Protein AF-A0AAW2YIL2-F1 (afdb_monomer_lite)

Organism: NCBI:txid1008807

pLDDT: mean 84.3, std 14.41, range [26.25, 98.56]

Sequence (387 aa):
MKDAITEVSGNNLFSGKVFVISNSYNKYTNPTYTKVEILIKSNGGIVSKKISAKADYYVQSYEMDDDSKLELVKSLKISVIGHDYVEHCVQSGSKVNFKHYALSGKNKDNLDLVPLIQKEDLFPKILDYSREEEEQPQTFYDFIEMERYSPDEQKKYIYVAKLDVNGDVNVNILMKFISAYFSLPTKQYNNQVKVTPNKRRNKMCKIQMGDFVYDINTRKPVCKNTVTRINAMDVLDMLVEVIPKDAFCIVAITDQDIYEFDDDSSILMGRATGDRVCVVSTCRFDLVNSKVEFNNFLKTLAHEICHVFGIDHCIFFSCVMNAIVGDENVEPMWLCPVDLSKLRKSVGFEIQHRYRNLITLFKEFSMTDEVSWIEKILNELDVNKTS

Secondary structure (DSSP, 8-state):
------------TTTT-EEEE-SSS-TTT-HHHHHHHHHHHHTT-EEESS--TT-SEEE--SS---HHHHHHHHHTTPEEE-HHHHHHHHHHTS---HHHHHHHTTS-TTGGGHHHHT-TTTSPPPPTTB-GGG-----HHHHHHS------SSS-EEEEEE--SS--S-HHHHHHHHHHHHTS-EEEE-EEEE----BTTB-EEEEEETTEEEEEEEE---STT-S-EEEHHHHHHHHHHT--TTEEEEEEEESSEEE-SS-SS--BSEEEETTTEEEEE-TTS-TTT-HHHHHHHHHHHHHHHHHHTT-PPP-SSS-TT--B-SS-----SSPPHHHHHHHHHHH---HHHHHHHHHHHHHHTT-HHHHHHHHHHHHHHHHHHH-

Foldseek 3Di:
DDDDPDLDQAALQQAQAEEEEACVCVVVPHPLVVVLVCLQVSNRYHYDPDDDLSHQEYADDPPFGDLVVLLSCVVSVHHYDHSVLSVLCSVVVHRDDVVLCLQQPNHCPLVLCVVVLVPCVLFPADDPFFPCSRPDARGLVNLVPDDFFFADPQAFEAEEEEQEDVPPDDVVLVQLLCCLQLVTHYDYFDFDYDADADDPVDQWGWTGHPPDIFTWGWDDAPQPPARTETEFVSVQVVQLVRADRRHSAYEYEYQHAYDHDPDPPDGDQKAAASSRYIYGHLVPAPCPPDLPSVVVSSLRVVQRVLVPLVDAAHNSTQASRTRHDDPPPPRDSHHRSRSVSSSCVRRVDDPLVSLVSVLVSCVVSVVVVSNVSSVVVNVSSVVVVVD

InterPro domains:
  IPR001357 BRCT domain [PF00533] (11-90)
  IPR001357 BRCT domain [PS50172] (9-103)
  IPR001357 BRCT domain [SM00292] (11-93)
  IPR012962 Peptidase M54, archaemetzincin [PF07998] (214-323)
  IPR012962 Peptidase M54, archaemetzincin [PTHR15910] (135-379)
  IPR012962 Peptidase M54, archaemetzincin [cd11375] (229-345)
  IPR024079 Metallopeptidase, catalytic domain superfamily [G3DSA:3.40.390.10] (178-348)
  IPR036420 BRCT domain superfamily [G3DSA:3.40.50.10190] (10-110)
  IPR036420 BRCT domain superfamily [SSF52113] (11-104)

Radius of gyration: 22.94 Å; chains: 1; bounding box: 70×46×60 Å

Structure (mmCIF, N/CA/C/O backbone):
data_AF-A0AAW2YIL2-F1
#
_entry.id   AF-A0AAW2YIL2-F1
#
loop_
_atom_site.group_PDB
_atom_site.id
_atom_site.type_symbol
_atom_site.label_atom_id
_atom_site.label_alt_id
_atom_site.label_comp_id
_atom_site.label_asym_id
_atom_site.label_entity_id
_atom_site.label_seq_id
_atom_site.pdbx_PDB_ins_code
_atom_site.Cartn_x
_atom_site.Cartn_y
_atom_site.Cartn_z
_atom_site.occupancy
_atom_site.B_iso_or_equiv
_atom_site.auth_seq_id
_atom_site.auth_comp_id
_atom_site.auth_asym_id
_atom_site.auth_atom_id
_atom_site.pdbx_PDB_model_num
ATOM 1 N N . MET A 1 1 ? -43.869 0.982 2.099 1.00 30.80 1 MET A N 1
ATOM 2 C CA . MET A 1 1 ? -44.252 0.523 3.450 1.00 30.80 1 MET A CA 1
ATOM 3 C C . MET A 1 1 ? -43.218 1.072 4.411 1.00 30.80 1 MET A C 1
ATOM 5 O O . MET A 1 1 ? -42.052 1.108 4.052 1.00 30.80 1 MET A O 1
ATOM 9 N N . LYS A 1 2 ? -43.667 1.641 5.533 1.00 29.31 2 LYS A N 1
ATOM 10 C CA . LYS A 1 2 ? -42.808 2.213 6.573 1.00 29.31 2 LYS A CA 1
ATOM 11 C C . LYS A 1 2 ? -42.228 1.055 7.377 1.00 29.31 2 LYS A C 1
ATOM 13 O O . LYS A 1 2 ? -42.970 0.465 8.158 1.00 29.31 2 LYS A O 1
ATOM 18 N N . ASP A 1 3 ? -40.954 0.747 7.186 1.00 26.25 3 ASP A N 1
ATOM 19 C CA . ASP A 1 3 ? -40.264 -0.167 8.088 1.00 26.25 3 ASP A CA 1
ATOM 20 C C . ASP A 1 3 ? -39.969 0.579 9.387 1.00 26.25 3 ASP A C 1
ATOM 22 O O . ASP A 1 3 ? -39.245 1.576 9.433 1.00 26.25 3 ASP A O 1
ATOM 26 N N . ALA A 1 4 ? -40.662 0.138 10.432 1.00 30.58 4 ALA A N 1
ATOM 27 C CA . ALA A 1 4 ? -40.516 0.626 11.784 1.00 30.58 4 ALA A CA 1
ATOM 28 C C . ALA A 1 4 ? -39.102 0.299 12.274 1.00 30.58 4 ALA A C 1
ATOM 30 O O . ALA A 1 4 ? -38.740 -0.865 12.425 1.00 30.58 4 ALA A O 1
ATOM 31 N N . ILE A 1 5 ? -38.318 1.343 12.542 1.00 32.53 5 ILE A N 1
ATOM 32 C CA . ILE A 1 5 ? -37.113 1.249 13.363 1.00 32.53 5 ILE A CA 1
ATOM 33 C C . ILE A 1 5 ? -37.605 0.878 14.763 1.00 32.53 5 ILE A C 1
ATOM 35 O O . ILE A 1 5 ? -38.098 1.723 15.508 1.00 32.53 5 ILE A O 1
ATOM 39 N N . THR A 1 6 ? -37.578 -0.414 15.072 1.00 33.50 6 THR A N 1
ATOM 40 C CA . THR A 1 6 ? -37.907 -0.954 16.389 1.00 33.50 6 THR A CA 1
ATOM 41 C C . THR A 1 6 ? -36.954 -0.371 17.427 1.00 33.50 6 THR A C 1
ATOM 43 O O . THR A 1 6 ? -35.738 -0.514 17.296 1.00 33.50 6 THR A O 1
ATOM 46 N N . GLU A 1 7 ? -37.513 0.274 18.453 1.00 37.16 7 GLU A N 1
ATOM 47 C CA . GLU A 1 7 ? -36.820 0.629 19.691 1.00 37.16 7 GLU A CA 1
ATOM 48 C C . GLU A 1 7 ? -36.242 -0.647 20.318 1.00 37.16 7 GLU A C 1
ATOM 50 O O . GLU A 1 7 ? -36.950 -1.441 20.936 1.00 37.16 7 GLU A O 1
ATOM 55 N N . VAL A 1 8 ? -34.944 -0.872 20.118 1.00 43.62 8 VAL A N 1
ATOM 56 C CA . VAL A 1 8 ? -34.195 -1.891 20.852 1.00 43.62 8 VAL A CA 1
ATOM 57 C C . VAL A 1 8 ? -33.870 -1.298 22.220 1.00 43.62 8 VAL A C 1
ATOM 59 O O . VAL A 1 8 ? -33.306 -0.209 22.313 1.00 43.62 8 VAL A O 1
ATOM 62 N N . SER A 1 9 ? -34.269 -2.009 23.275 1.00 41.41 9 SER A N 1
ATOM 63 C CA . SER A 1 9 ? -33.981 -1.714 24.682 1.00 41.41 9 SER A CA 1
ATOM 64 C C . SER A 1 9 ? -32.558 -1.179 24.872 1.00 41.41 9 SER A C 1
ATOM 66 O O . SER A 1 9 ? -31.597 -1.868 24.529 1.00 41.41 9 SER A O 1
ATOM 68 N N . GLY A 1 10 ? -32.438 0.040 25.407 1.00 49.88 10 GLY A N 1
ATOM 69 C CA . GLY A 1 10 ? -31.179 0.775 25.498 1.00 49.88 10 GLY A CA 1
ATOM 70 C C . GLY A 1 10 ? -30.124 0.042 26.321 1.00 49.88 10 GLY A C 1
ATOM 71 O O . GLY A 1 10 ? -30.122 0.102 27.551 1.00 49.88 10 GLY A O 1
ATOM 72 N N . ASN A 1 11 ? -29.187 -0.613 25.638 1.00 62.62 11 ASN A N 1
ATOM 73 C CA . ASN A 1 11 ? -27.906 -0.940 26.236 1.00 62.62 11 ASN A CA 1
ATOM 74 C C . ASN A 1 11 ? -27.176 0.385 26.474 1.00 62.62 11 ASN A C 1
ATOM 76 O O . ASN A 1 11 ? -27.006 1.177 25.553 1.00 62.62 11 ASN A O 1
ATOM 80 N N . ASN A 1 12 ? -26.697 0.627 27.695 1.00 83.12 12 ASN A N 1
ATOM 81 C CA . ASN A 1 12 ? -25.834 1.767 28.048 1.00 83.12 12 ASN A CA 1
ATOM 82 C C . ASN A 1 12 ? -24.420 1.644 27.429 1.00 83.12 12 ASN A C 1
ATOM 84 O O . ASN A 1 12 ? -23.419 1.999 28.049 1.00 83.12 12 ASN A O 1
ATOM 88 N N . LEU A 1 13 ? -24.329 1.104 26.213 1.00 89.19 13 LEU A N 1
ATOM 89 C CA . LEU A 1 13 ? -23.107 0.706 25.524 1.00 89.19 13 LEU A CA 1
ATOM 90 C C . LEU A 1 13 ? -22.143 1.879 25.327 1.00 89.19 13 LEU A C 1
ATOM 92 O O . LEU A 1 13 ? -20.930 1.740 25.498 1.00 89.19 13 LEU A O 1
ATOM 96 N N . PHE A 1 14 ? -22.694 3.044 24.997 1.00 92.81 14 PHE A N 1
ATOM 97 C CA . PHE A 1 14 ? -21.961 4.287 24.796 1.00 92.81 14 PHE A CA 1
ATOM 98 C C . PHE A 1 14 ? -22.118 5.257 25.970 1.00 92.81 14 PHE A C 1
ATOM 100 O O . PHE A 1 14 ? -21.810 6.439 25.832 1.00 92.81 14 PHE A O 1
ATOM 107 N N . SER A 1 15 ? -22.569 4.778 27.133 1.00 92.62 15 SER A N 1
ATOM 108 C CA . SER A 1 15 ? -22.752 5.624 28.313 1.00 92.62 15 SER A CA 1
ATOM 109 C C . SER A 1 15 ? -21.469 6.375 28.674 1.00 92.62 15 SER A C 1
ATOM 111 O O . SER A 1 15 ? -20.381 5.798 28.756 1.00 92.62 15 SER A O 1
ATOM 113 N N . GLY A 1 16 ? -21.603 7.692 28.845 1.00 90.56 16 GLY A N 1
ATOM 114 C CA . GLY A 1 16 ? -20.493 8.596 29.148 1.00 90.56 16 GLY A CA 1
ATOM 115 C C . GLY A 1 16 ? -19.546 8.877 27.978 1.00 90.56 16 GLY A C 1
ATOM 116 O O . GLY A 1 16 ? -18.532 9.534 28.197 1.00 90.56 16 GLY A O 1
ATOM 117 N N . LYS A 1 17 ? -19.847 8.401 26.760 1.00 94.44 17 LYS A N 1
ATOM 118 C CA . LYS A 1 17 ? -19.052 8.674 25.557 1.00 94.44 17 LYS A CA 1
ATOM 119 C C . LYS A 1 17 ? -19.637 9.802 24.725 1.00 94.44 17 LYS A C 1
ATOM 121 O O . LYS A 1 17 ? -20.846 9.859 24.498 1.00 94.44 17 LYS A O 1
ATOM 126 N N . VAL A 1 18 ? -18.763 10.689 24.262 1.00 96.12 18 VAL A N 1
ATOM 127 C CA . VAL A 1 18 ? -19.114 11.843 23.437 1.00 96.12 18 VAL A CA 1
ATOM 128 C C . VAL A 1 18 ? -18.622 11.617 22.013 1.00 96.12 18 VAL A C 1
ATOM 130 O O . VAL A 1 18 ? -17.435 11.428 21.764 1.00 96.12 18 VAL A O 1
ATOM 133 N N . PHE A 1 19 ? -19.547 11.678 21.069 1.00 94.38 19 PHE A N 1
ATOM 134 C CA . PHE A 1 19 ? -19.306 11.538 19.643 1.00 94.38 19 PHE A CA 1
ATOM 135 C C . PHE A 1 19 ? -19.475 12.891 18.970 1.00 94.38 19 PHE A C 1
ATOM 137 O O . PHE A 1 19 ? -20.372 13.662 19.311 1.00 94.38 19 PHE A O 1
ATOM 144 N N . VAL A 1 20 ? -18.645 13.161 17.976 1.00 92.12 20 VAL A N 1
ATOM 145 C CA . VAL A 1 20 ? -18.887 14.200 16.979 1.00 92.12 20 VAL A CA 1
ATOM 146 C C . VAL A 1 20 ? -19.079 13.486 15.656 1.00 92.12 20 VAL A C 1
ATOM 148 O O . VAL A 1 20 ? -18.261 12.651 15.296 1.00 92.12 20 VAL A O 1
ATOM 151 N N . ILE A 1 21 ? -20.170 13.775 14.959 1.00 88.06 21 ILE A N 1
ATOM 152 C CA . ILE A 1 21 ? -20.417 13.221 13.629 1.00 88.06 21 ILE A CA 1
ATOM 153 C C . ILE A 1 21 ? -20.015 14.289 12.621 1.00 88.06 21 ILE A C 1
ATOM 155 O O . ILE A 1 21 ? -20.377 15.457 12.784 1.00 88.06 21 ILE A O 1
ATOM 159 N N . SER A 1 22 ? -19.250 13.881 11.616 1.00 80.19 22 SER A N 1
ATOM 160 C CA . SER A 1 22 ? -18.873 14.716 10.485 1.00 80.19 22 SER A CA 1
ATOM 161 C C . SER A 1 22 ? -20.078 15.436 9.862 1.00 80.19 22 SER A C 1
ATOM 163 O O . SER A 1 22 ? -21.188 14.903 9.809 1.00 80.19 22 SER A O 1
ATOM 165 N N . ASN A 1 23 ? -19.845 16.656 9.367 1.00 67.06 23 ASN A N 1
ATOM 166 C CA . ASN A 1 23 ? -20.870 17.451 8.687 1.00 67.06 23 ASN A CA 1
ATOM 167 C C . ASN A 1 23 ? -21.003 17.113 7.192 1.00 67.06 23 ASN A C 1
ATOM 169 O O . ASN A 1 23 ? -21.975 17.578 6.593 1.00 67.06 23 ASN A O 1
ATOM 173 N N . SER A 1 24 ? -20.064 16.371 6.581 1.00 59.56 24 SER A N 1
ATOM 174 C CA . SER A 1 24 ? -20.190 15.954 5.171 1.00 59.56 24 SER A CA 1
ATOM 175 C C . SER A 1 24 ? -21.370 14.996 4.971 1.00 59.56 24 SER A C 1
ATOM 177 O O . SER A 1 24 ? -22.069 15.026 3.965 1.00 59.56 24 SER A O 1
ATOM 179 N N . TYR A 1 25 ? -21.784 14.332 6.041 1.00 51.97 25 TYR A N 1
ATOM 180 C CA . TYR A 1 25 ? -23.163 13.922 6.217 1.00 51.97 25 TYR A CA 1
ATOM 181 C C . TYR A 1 25 ? -24.102 15.141 6.373 1.00 51.97 25 TYR A C 1
ATOM 183 O O . TYR A 1 25 ? -24.446 15.553 7.486 1.00 51.97 25 TYR A O 1
ATOM 191 N N . ASN A 1 26 ? -24.580 15.740 5.283 1.00 51.97 26 ASN A N 1
ATOM 192 C CA . ASN A 1 26 ? -25.652 16.727 5.407 1.00 51.97 26 ASN A CA 1
ATOM 193 C C . ASN A 1 26 ? -26.885 16.052 6.044 1.00 51.97 26 ASN A C 1
ATOM 195 O O . ASN A 1 26 ? -27.577 15.255 5.412 1.00 51.97 26 ASN A O 1
ATOM 199 N N . LYS A 1 27 ? -27.183 16.396 7.303 1.00 50.62 27 LYS A N 1
ATOM 200 C CA . LYS A 1 27 ? -28.286 15.824 8.100 1.00 50.62 27 LYS A CA 1
ATOM 201 C C . LYS A 1 27 ? -29.678 15.941 7.461 1.00 50.62 27 LYS A C 1
ATOM 203 O O . LYS A 1 27 ? -30.619 15.327 7.953 1.00 50.62 27 LYS A O 1
ATOM 208 N N . TYR A 1 28 ? -29.833 16.778 6.433 1.00 49.47 28 TYR A N 1
ATOM 209 C CA . TYR A 1 28 ? -31.085 16.959 5.700 1.00 49.47 28 TYR A CA 1
ATOM 210 C C . TYR A 1 28 ? -31.178 16.098 4.434 1.00 49.47 28 TYR A C 1
ATOM 212 O O . TYR A 1 28 ? -32.272 15.956 3.895 1.00 49.47 28 TYR A O 1
ATOM 220 N N . THR A 1 29 ? -30.068 15.526 3.959 1.00 52.28 29 THR A N 1
ATOM 221 C CA . THR A 1 29 ? -30.012 14.773 2.695 1.00 52.28 29 THR A CA 1
ATOM 222 C C . THR A 1 29 ? -29.370 13.393 2.820 1.00 52.28 29 THR A C 1
ATOM 224 O O . THR A 1 29 ? -29.541 12.590 1.908 1.00 52.28 29 THR A O 1
ATOM 227 N N . ASN A 1 30 ? -28.672 13.085 3.921 1.00 61.88 30 ASN A N 1
ATOM 228 C CA . ASN A 1 30 ? -27.961 11.821 4.102 1.00 61.88 30 ASN A CA 1
ATOM 229 C C . ASN A 1 30 ? -28.616 10.938 5.197 1.00 61.88 30 ASN A C 1
ATOM 231 O O . ASN A 1 30 ? -28.472 11.229 6.390 1.00 61.88 30 ASN A O 1
ATOM 235 N N . PRO A 1 31 ? -29.318 9.847 4.825 1.00 67.19 31 PRO A N 1
ATOM 236 C CA . PRO A 1 31 ? -29.971 8.927 5.765 1.00 67.19 31 PRO A CA 1
ATOM 237 C C . PRO A 1 31 ? -29.014 8.277 6.773 1.00 67.19 31 P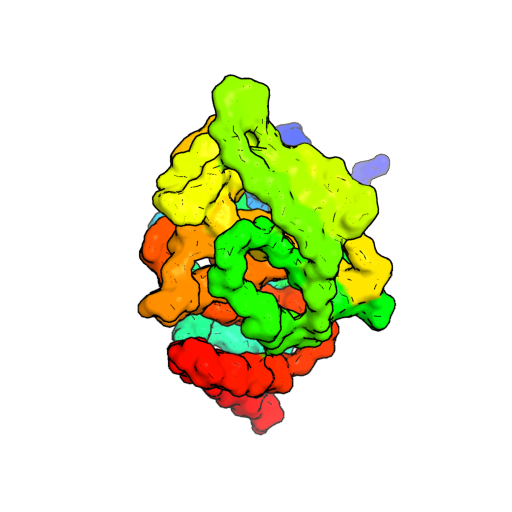RO A C 1
ATOM 239 O O . PRO A 1 31 ? -29.418 7.964 7.897 1.00 67.19 31 PRO A O 1
ATOM 242 N N . THR A 1 32 ? -27.745 8.099 6.396 1.00 69.31 32 THR A N 1
ATOM 243 C CA . THR A 1 32 ? -26.718 7.480 7.242 1.00 69.31 32 THR A CA 1
ATOM 244 C C . THR A 1 32 ? -26.424 8.340 8.469 1.00 69.31 32 THR A C 1
ATOM 246 O O . THR A 1 32 ? -26.325 7.802 9.570 1.00 69.31 32 THR A O 1
ATOM 249 N N . TYR A 1 33 ? -26.414 9.674 8.332 1.00 73.06 33 TYR A N 1
ATOM 250 C CA . TYR A 1 33 ? -26.250 10.595 9.466 1.00 73.06 33 TYR A CA 1
ATOM 251 C C . TYR A 1 33 ? -27.275 10.331 10.566 1.00 73.06 33 TYR A C 1
ATOM 253 O O . TYR A 1 33 ? -26.944 10.114 11.732 1.00 73.06 33 TYR A O 1
ATOM 261 N N . THR A 1 34 ? -28.550 10.359 10.169 1.00 78.94 34 THR A N 1
ATOM 262 C CA . THR A 1 34 ? -29.681 10.242 11.082 1.00 78.94 34 THR A CA 1
ATOM 263 C C . THR A 1 34 ? -29.679 8.872 11.742 1.00 78.94 34 THR A C 1
ATOM 265 O O . THR A 1 34 ? -29.898 8.778 12.948 1.00 78.94 34 THR A O 1
ATOM 268 N N . LYS A 1 35 ? -29.366 7.817 10.980 1.00 85.56 35 LYS A N 1
ATOM 269 C CA . LYS A 1 35 ? -29.232 6.455 11.503 1.00 85.56 35 LYS A CA 1
ATOM 270 C C . LYS A 1 35 ? -28.161 6.378 12.596 1.00 85.56 35 LYS A C 1
ATOM 272 O O . LYS A 1 35 ? -28.446 5.888 13.685 1.00 85.56 35 LYS A O 1
ATOM 277 N N . VAL A 1 36 ? -26.963 6.902 12.344 1.00 88.25 36 VAL A N 1
ATOM 278 C CA . VAL A 1 36 ? -25.838 6.852 13.293 1.00 88.25 36 VAL A CA 1
ATOM 279 C C . VAL A 1 36 ? -26.121 7.673 14.547 1.00 88.25 36 VAL A C 1
ATOM 281 O O . VAL A 1 36 ? -25.903 7.192 15.658 1.00 88.25 36 VAL A O 1
ATOM 284 N N . GLU A 1 37 ? -26.664 8.885 14.400 1.00 90.50 37 GLU A N 1
ATOM 285 C CA . GLU A 1 37 ? -27.046 9.722 15.541 1.00 90.50 37 GLU A CA 1
ATOM 286 C C . GLU A 1 37 ? -28.077 9.015 16.438 1.00 90.50 37 GLU A C 1
ATOM 288 O O . GLU A 1 37 ? -27.943 9.033 17.667 1.00 90.50 37 GLU A O 1
ATOM 293 N N . ILE A 1 38 ? -29.077 8.357 15.837 1.00 90.50 38 ILE A N 1
ATOM 294 C CA . ILE A 1 38 ? -30.077 7.561 16.560 1.00 90.50 38 ILE A CA 1
ATOM 295 C C . ILE A 1 38 ? -29.414 6.387 17.284 1.00 90.50 38 ILE A C 1
ATOM 297 O O . ILE A 1 38 ? -29.685 6.181 18.468 1.00 90.50 38 ILE A O 1
ATOM 301 N N . LEU A 1 39 ? -28.535 5.634 16.616 1.00 92.94 39 LEU A N 1
ATOM 302 C CA . LEU A 1 39 ? -27.837 4.491 17.213 1.00 92.94 39 LEU A CA 1
ATOM 303 C C . LEU A 1 39 ? -26.995 4.903 18.425 1.00 92.94 39 LEU A C 1
ATOM 305 O O . LEU A 1 39 ? -27.074 4.257 19.469 1.00 92.94 39 LEU A O 1
ATOM 309 N N . ILE A 1 40 ? -26.255 6.010 18.329 1.00 93.69 40 ILE A N 1
ATOM 310 C CA . ILE A 1 40 ? -25.442 6.524 19.439 1.00 93.69 40 ILE A CA 1
ATOM 311 C C . ILE A 1 40 ? -26.333 6.913 20.624 1.00 93.69 40 ILE A C 1
ATOM 313 O O . ILE A 1 40 ? -26.103 6.459 21.746 1.00 93.69 40 ILE A O 1
ATOM 317 N N . LYS A 1 41 ? -27.369 7.727 20.381 1.00 93.88 41 LYS A N 1
ATOM 318 C CA . LYS A 1 41 ? -28.247 8.255 21.440 1.00 93.88 41 LYS A CA 1
ATOM 319 C C . LYS A 1 41 ? -29.082 7.171 22.116 1.00 93.88 41 LYS A C 1
ATOM 321 O O . LYS A 1 41 ? -29.182 7.161 23.339 1.00 93.88 41 LYS A O 1
ATOM 326 N N . SER A 1 42 ? -29.653 6.250 21.337 1.00 93.31 42 SER A N 1
ATOM 327 C CA . SER A 1 42 ? -30.442 5.122 21.864 1.00 93.31 42 SER A CA 1
ATOM 328 C C . SER A 1 42 ? -29.613 4.165 22.725 1.00 93.31 42 SER A C 1
ATOM 330 O O . SER A 1 42 ? -30.173 3.467 23.566 1.00 93.31 42 SER A O 1
ATOM 332 N N . ASN A 1 43 ? -28.284 4.187 22.578 1.00 93.75 43 ASN A N 1
ATOM 333 C CA . ASN A 1 43 ? -27.348 3.381 23.357 1.00 93.75 43 ASN A CA 1
ATOM 334 C C . ASN A 1 43 ? -26.557 4.198 24.406 1.00 93.75 43 ASN A C 1
ATOM 336 O O . ASN A 1 43 ? -25.459 3.816 24.819 1.00 93.75 43 ASN A O 1
ATOM 340 N N . GLY A 1 44 ? -27.102 5.341 24.844 1.00 92.75 44 GLY A N 1
ATOM 341 C CA . GLY A 1 44 ? -26.581 6.134 25.967 1.00 92.75 44 GLY A CA 1
ATOM 342 C C . GLY A 1 44 ? -25.415 7.075 25.640 1.00 92.75 44 GLY A C 1
ATOM 343 O O . GLY A 1 44 ? -24.858 7.689 26.550 1.00 92.75 44 GLY A O 1
ATOM 344 N N . GLY A 1 45 ? -25.039 7.204 24.366 1.00 94.75 45 GLY A N 1
ATOM 345 C CA . GLY A 1 45 ? -23.994 8.119 23.913 1.00 94.75 45 GLY A CA 1
ATOM 346 C C . GLY A 1 45 ? -24.484 9.555 23.732 1.00 94.75 45 GLY A C 1
ATOM 347 O O . GLY A 1 45 ? -25.662 9.822 23.487 1.00 94.75 45 GLY A O 1
ATOM 348 N N . ILE A 1 46 ? -23.554 10.504 23.818 1.00 95.56 46 ILE A N 1
ATOM 349 C CA . ILE A 1 46 ? -23.809 11.935 23.633 1.00 95.56 46 ILE A CA 1
ATOM 350 C C . ILE A 1 46 ? -23.291 12.345 22.258 1.00 95.56 46 ILE A C 1
ATOM 352 O O . ILE A 1 46 ? -22.118 12.154 21.966 1.00 95.56 46 ILE A O 1
ATOM 356 N N . VAL A 1 47 ? -24.129 12.970 21.430 1.00 94.00 47 VAL A N 1
ATOM 357 C CA . VAL A 1 47 ? -23.695 13.546 20.145 1.00 94.00 47 VAL A CA 1
ATOM 358 C C . VAL A 1 47 ? -23.507 15.056 20.297 1.00 94.00 47 VAL A C 1
ATOM 360 O O . VAL A 1 47 ? -24.460 15.789 20.573 1.00 94.00 47 VAL A O 1
ATOM 363 N N . SER A 1 48 ? -22.269 15.521 20.135 1.00 93.19 48 SER A N 1
ATOM 364 C CA . SER A 1 48 ? -21.868 16.928 20.158 1.00 93.19 48 SER A CA 1
ATOM 365 C C . SER A 1 48 ? -21.805 17.501 18.744 1.00 93.19 48 SER A C 1
ATOM 367 O O . SER A 1 48 ? -21.360 16.848 17.807 1.00 93.19 48 SER A O 1
ATOM 369 N N . LYS A 1 49 ? -22.187 18.775 18.605 1.00 88.00 49 LYS A N 1
ATOM 370 C CA . LYS A 1 49 ? -22.037 19.543 17.354 1.00 88.00 49 LYS A CA 1
ATOM 371 C C . LYS A 1 49 ? -20.658 20.187 17.194 1.00 88.00 49 LYS A C 1
ATOM 373 O O . LYS A 1 49 ? -20.378 20.765 16.151 1.00 88.00 49 LYS A O 1
ATOM 378 N N . LYS A 1 50 ? -19.843 20.194 18.253 1.00 89.44 50 LYS A N 1
ATOM 379 C CA . LYS A 1 50 ? -18.531 20.851 18.281 1.00 89.44 50 LYS A CA 1
ATOM 380 C C . LYS A 1 50 ? -17.443 19.831 18.583 1.00 89.44 50 LYS A C 1
ATOM 382 O O . LYS A 1 50 ? -17.558 19.093 19.566 1.00 89.44 50 LYS A O 1
ATOM 387 N N . ILE A 1 51 ? -16.383 19.869 17.782 1.00 90.81 51 ILE A N 1
ATOM 388 C CA . ILE A 1 51 ? -15.119 19.187 18.058 1.00 90.81 51 ILE A CA 1
ATOM 389 C C . ILE A 1 51 ? -14.471 19.881 19.263 1.00 90.81 51 ILE A C 1
ATOM 391 O O . ILE A 1 51 ? -14.353 21.105 19.301 1.00 90.81 51 ILE A O 1
ATOM 395 N N . SER A 1 52 ? -14.139 19.111 20.299 1.00 93.44 52 SER A N 1
ATOM 396 C CA . SER A 1 52 ? -13.482 19.600 21.517 1.00 93.44 52 SER A CA 1
ATOM 397 C C . SER A 1 52 ? -12.810 18.442 22.249 1.00 93.44 52 SER A C 1
ATOM 399 O O . SER A 1 52 ? -13.198 17.298 22.036 1.00 93.44 52 SER A O 1
ATOM 401 N N . ALA A 1 53 ? -11.896 18.731 23.180 1.00 91.81 53 ALA A N 1
ATOM 402 C CA . ALA A 1 53 ? -11.211 17.724 24.006 1.00 91.81 53 ALA A CA 1
ATOM 403 C C . ALA A 1 53 ? -12.147 16.813 24.833 1.00 91.81 53 ALA A C 1
ATOM 405 O O . ALA A 1 53 ? -11.692 15.866 25.461 1.00 91.81 53 ALA A O 1
ATOM 406 N N . LYS A 1 54 ? -13.452 17.119 24.885 1.00 93.19 54 LYS A N 1
ATOM 407 C CA . LYS A 1 54 ? -14.466 16.273 25.529 1.00 93.19 54 LYS A CA 1
ATOM 408 C C . LYS A 1 54 ? -14.966 15.142 24.633 1.00 93.19 54 LYS A C 1
ATOM 410 O O . LYS A 1 54 ? -15.668 14.279 25.141 1.00 93.19 54 LYS A O 1
ATOM 415 N N . ALA A 1 55 ? -14.707 15.196 23.328 1.00 94.75 55 ALA A N 1
ATOM 416 C CA . ALA A 1 55 ? -15.106 14.152 22.396 1.00 94.75 55 ALA A CA 1
ATOM 417 C C . ALA A 1 55 ? -14.190 12.933 22.546 1.00 94.75 55 ALA A C 1
ATOM 419 O O . ALA A 1 55 ? -12.975 13.070 22.624 1.00 94.75 55 ALA A O 1
ATOM 420 N N . ASP A 1 56 ? -14.781 11.745 22.565 1.00 91.00 56 ASP A N 1
ATOM 421 C CA . ASP A 1 56 ? -14.058 10.477 22.513 1.00 91.00 56 ASP A CA 1
ATOM 422 C C . ASP A 1 56 ? -13.863 10.016 21.064 1.00 91.00 56 ASP A C 1
ATOM 424 O O . ASP A 1 56 ? -12.807 9.486 20.714 1.00 91.00 56 ASP A O 1
ATOM 428 N N . TYR A 1 57 ? -14.882 10.234 20.225 1.00 90.12 57 TYR A N 1
ATOM 429 C CA . TYR A 1 57 ? -14.933 9.732 18.855 1.00 90.12 57 TYR A CA 1
ATOM 430 C C . TYR A 1 57 ? -15.330 10.820 17.856 1.00 90.12 57 TYR A C 1
ATOM 432 O O . TYR A 1 57 ? -16.257 11.596 18.108 1.00 90.12 57 TYR A O 1
ATOM 440 N N . TYR A 1 58 ? -14.670 10.825 16.702 1.00 88.50 58 TYR A N 1
ATOM 441 C CA . TYR A 1 58 ? -15.072 11.556 15.506 1.00 88.50 58 TYR A CA 1
ATOM 442 C C . TYR A 1 58 ? -15.542 10.542 14.459 1.00 88.50 58 TYR A C 1
ATOM 444 O O . TYR A 1 58 ? -14.753 9.721 13.998 1.00 88.50 58 TYR A O 1
ATOM 452 N N . VAL A 1 59 ? -16.836 10.555 14.132 1.00 87.12 59 VAL A N 1
ATOM 453 C CA . VAL A 1 59 ? -17.424 9.666 13.124 1.00 87.12 59 VAL A CA 1
ATOM 454 C C . VAL A 1 59 ? -17.285 10.325 11.759 1.00 87.12 59 VAL A C 1
ATOM 456 O O . VAL A 1 59 ? -18.021 11.268 11.451 1.00 87.12 59 VAL A O 1
ATOM 459 N N . GLN A 1 60 ? -16.338 9.840 10.965 1.00 77.88 60 GLN A N 1
ATOM 460 C CA . GLN A 1 60 ? -16.031 10.372 9.640 1.00 77.88 60 GLN A CA 1
ATOM 461 C C . GLN A 1 60 ? -17.013 9.822 8.592 1.00 77.88 60 GLN A C 1
ATOM 463 O O . GLN A 1 60 ? -17.562 8.720 8.727 1.00 77.88 60 GLN A O 1
ATOM 468 N N . SER A 1 61 ? -17.302 10.629 7.571 1.00 68.00 61 SER A N 1
ATOM 469 C CA . SER A 1 61 ? -18.037 10.199 6.378 1.00 68.00 61 SER A CA 1
ATOM 470 C C . SER A 1 61 ? -17.065 9.985 5.224 1.00 68.00 61 SER A C 1
ATOM 472 O O . SER A 1 61 ? -16.035 10.649 5.188 1.00 68.00 61 SER A O 1
ATOM 474 N N . TYR A 1 62 ? -17.416 9.109 4.279 1.00 55.94 62 TYR A N 1
ATOM 475 C CA . TYR A 1 62 ? -16.642 8.876 3.052 1.00 55.94 62 TYR A CA 1
ATOM 476 C C . TYR A 1 62 ? -16.550 10.110 2.138 1.00 55.94 62 TYR A C 1
ATOM 478 O O . TYR A 1 62 ? -15.712 10.146 1.244 1.00 55.94 62 TYR A O 1
ATOM 486 N N . GLU A 1 63 ? -17.394 11.124 2.341 1.00 55.56 63 GLU A N 1
ATOM 487 C CA . GLU A 1 63 ? -17.271 12.404 1.650 1.00 55.56 63 GLU A CA 1
ATOM 488 C C . GLU A 1 63 ? -16.239 13.264 2.393 1.00 55.56 63 GLU A C 1
ATOM 490 O O . GLU A 1 63 ? -16.418 13.538 3.586 1.00 55.56 63 GLU A O 1
ATOM 495 N N . MET A 1 64 ? -15.169 13.662 1.686 1.00 53.69 64 MET A N 1
ATOM 496 C CA . MET A 1 64 ? -14.045 14.445 2.217 1.00 53.69 64 MET A CA 1
ATOM 497 C C . MET A 1 64 ? -14.536 15.557 3.152 1.00 53.69 64 MET A C 1
ATOM 499 O O . MET A 1 64 ? -15.299 16.443 2.757 1.00 53.69 64 MET A O 1
ATOM 503 N N . ASP A 1 65 ? -14.131 15.474 4.417 1.00 57.22 65 ASP A N 1
ATOM 504 C CA . ASP A 1 65 ? -14.300 16.575 5.352 1.00 57.22 65 ASP A CA 1
ATOM 505 C C . ASP A 1 65 ? -13.264 17.662 5.060 1.00 57.22 65 ASP A C 1
ATOM 507 O O . ASP A 1 65 ? -12.228 17.412 4.465 1.00 57.22 65 ASP A O 1
ATOM 511 N N . ASP A 1 66 ? -13.552 18.878 5.512 1.00 63.97 66 ASP A N 1
ATOM 512 C CA . ASP A 1 66 ? -12.583 19.975 5.551 1.00 63.97 66 ASP A CA 1
ATOM 513 C C . ASP A 1 66 ? -11.355 19.566 6.388 1.00 63.97 66 ASP A C 1
ATOM 515 O O . ASP A 1 66 ? -11.506 19.315 7.592 1.00 63.97 66 ASP A O 1
ATOM 519 N N . ASP A 1 67 ? -10.176 19.525 5.757 1.00 63.94 67 ASP A N 1
ATOM 520 C CA . ASP A 1 67 ? -8.883 19.121 6.336 1.00 63.94 67 ASP A CA 1
ATOM 521 C C . ASP A 1 67 ? -8.626 19.771 7.709 1.00 63.94 67 ASP A C 1
ATOM 523 O O . ASP A 1 67 ? -8.185 19.116 8.659 1.00 63.94 67 ASP A O 1
ATOM 527 N N . SER A 1 68 ? -9.047 21.032 7.886 1.00 71.12 68 SER A N 1
ATOM 528 C CA . SER A 1 68 ? -8.880 21.781 9.141 1.00 71.12 68 SER A CA 1
ATOM 529 C C . SER A 1 68 ? -9.593 21.152 10.349 1.00 71.12 68 SER A C 1
ATOM 531 O O . SER A 1 68 ? -9.197 21.348 11.504 1.00 71.12 68 SER A O 1
ATOM 533 N N . LYS A 1 69 ? -10.659 20.372 10.129 1.00 77.75 69 LYS A N 1
ATOM 534 C CA . LYS A 1 69 ? -11.354 19.653 11.207 1.00 77.75 69 LYS A CA 1
ATOM 535 C C . LYS A 1 69 ? -10.594 18.416 11.642 1.00 77.75 69 LYS A C 1
ATOM 537 O O . LYS A 1 69 ? -10.592 18.117 12.836 1.00 77.75 69 LYS A O 1
ATOM 542 N N . LEU A 1 70 ? -10.001 17.690 10.702 1.00 73.69 70 LEU A N 1
ATOM 543 C CA . LEU A 1 70 ? -9.282 16.457 10.999 1.00 73.69 70 LEU A CA 1
ATOM 544 C C . LEU A 1 70 ? -7.950 16.766 11.687 1.00 73.69 70 LEU A C 1
ATOM 546 O O . LEU A 1 70 ? -7.637 16.122 12.691 1.00 73.69 70 LEU A O 1
ATOM 550 N N . GLU A 1 71 ? -7.277 17.852 11.300 1.00 74.50 71 GLU A N 1
ATOM 551 C CA . GLU A 1 71 ? -6.162 18.424 12.068 1.00 74.50 71 GLU A CA 1
ATOM 552 C C . GLU A 1 71 ? -6.565 18.728 13.523 1.00 74.50 71 GLU A C 1
ATOM 554 O O . GLU A 1 71 ? -5.886 18.335 14.480 1.00 74.50 71 GLU A O 1
ATOM 559 N N . LEU A 1 72 ? -7.719 19.378 13.728 1.00 83.31 72 LEU A N 1
ATOM 560 C CA . LEU A 1 72 ? -8.224 19.666 15.071 1.00 83.31 72 LEU A CA 1
ATOM 561 C C . LEU A 1 72 ? -8.512 18.374 15.856 1.00 83.31 72 LEU A C 1
ATOM 563 O O . LEU A 1 72 ? -8.149 18.283 17.031 1.00 83.31 72 LEU A O 1
ATOM 567 N N . VAL A 1 73 ? -9.130 17.370 15.229 1.00 82.69 73 VAL A N 1
ATOM 568 C CA . VAL A 1 73 ? -9.416 16.052 15.829 1.00 82.69 73 VAL A CA 1
ATOM 569 C C . VAL A 1 73 ? -8.129 15.362 16.286 1.00 82.69 73 VAL A C 1
ATOM 571 O O . VAL A 1 73 ? -8.065 14.910 17.436 1.00 82.69 73 VAL A O 1
ATOM 574 N N . LYS A 1 74 ? -7.088 15.359 15.442 1.00 74.56 74 LYS A N 1
ATOM 575 C CA . LYS A 1 74 ? -5.754 14.831 15.764 1.00 74.56 74 LYS A CA 1
ATOM 576 C C . LYS A 1 74 ? -5.114 15.584 16.931 1.00 74.56 74 LYS A C 1
ATOM 578 O O . LYS A 1 74 ? -4.702 14.953 17.906 1.00 74.56 74 LYS A O 1
ATOM 583 N N . SER A 1 75 ? -5.112 16.921 16.899 1.00 79.56 75 SER A N 1
ATOM 584 C CA . SER A 1 75 ? -4.521 17.754 17.966 1.00 79.56 75 SER A CA 1
ATOM 585 C C . SER A 1 75 ? -5.156 17.498 19.342 1.00 79.56 75 SER A C 1
ATOM 587 O O . SER A 1 75 ? -4.500 17.590 20.381 1.00 79.56 75 SER A O 1
ATOM 589 N N . LEU A 1 76 ? -6.437 17.118 19.345 1.00 86.00 76 LEU A N 1
ATOM 590 C CA . LEU A 1 76 ? -7.217 16.788 20.534 1.00 86.00 76 LEU A CA 1
ATOM 591 C C . LEU A 1 76 ? -7.175 15.296 20.894 1.00 86.00 76 LEU A C 1
ATOM 593 O O . LEU A 1 76 ? -7.769 14.910 21.901 1.00 86.00 76 LEU A O 1
ATOM 597 N N . LYS A 1 77 ? -6.468 14.470 20.110 1.00 80.50 77 LYS A N 1
ATOM 598 C CA . LYS A 1 77 ? -6.317 13.016 20.291 1.00 80.50 77 LYS A CA 1
ATOM 599 C C . LYS A 1 77 ? -7.655 12.268 20.319 1.00 80.50 77 LYS A C 1
ATOM 601 O O . LYS A 1 77 ? -7.818 11.291 21.052 1.00 80.50 77 LYS A O 1
ATOM 606 N N . ILE A 1 78 ? -8.618 12.740 19.532 1.00 84.81 78 ILE A N 1
ATOM 607 C CA . ILE A 1 78 ? -9.938 12.122 19.383 1.00 84.81 78 ILE A CA 1
ATOM 608 C C . ILE A 1 78 ? -9.810 10.925 18.428 1.00 84.81 78 ILE A C 1
ATOM 610 O O . ILE A 1 78 ? -9.122 11.012 17.414 1.00 84.81 78 ILE A O 1
ATOM 614 N N . SER A 1 79 ? -10.466 9.798 18.729 1.00 81.44 79 SER A N 1
ATOM 615 C CA . SER A 1 79 ? -10.413 8.614 17.857 1.00 81.44 79 SER A CA 1
ATOM 616 C C . SER A 1 79 ? -11.297 8.796 16.624 1.00 81.44 79 SER A C 1
ATOM 618 O O . SER A 1 79 ? -12.506 8.983 16.760 1.00 81.44 79 SER A O 1
ATOM 620 N N . VAL A 1 80 ? -10.714 8.697 15.432 1.00 81.31 80 VAL A N 1
ATOM 621 C CA . VAL A 1 80 ? -11.458 8.698 14.166 1.00 81.31 80 VAL A CA 1
ATOM 622 C C . VAL A 1 80 ? -12.008 7.299 13.904 1.00 81.31 80 VAL A C 1
ATOM 624 O O . VAL A 1 80 ? -11.274 6.317 14.005 1.00 81.31 80 VAL A O 1
ATOM 627 N N . ILE A 1 81 ? -13.307 7.203 13.621 1.00 83.56 81 ILE A N 1
ATOM 628 C CA . ILE A 1 81 ? -14.009 5.941 13.361 1.00 83.56 81 ILE A CA 1
ATOM 629 C C . ILE A 1 81 ? -14.974 6.080 12.182 1.00 83.56 81 ILE A C 1
ATOM 631 O O . ILE A 1 81 ? -15.532 7.153 11.944 1.00 83.56 81 ILE A O 1
ATOM 635 N N . GLY A 1 82 ? -15.222 4.969 11.491 1.00 80.94 82 GLY A N 1
ATOM 636 C CA . GLY A 1 82 ? -16.309 4.852 10.524 1.00 80.94 82 GLY A CA 1
ATOM 637 C C . GLY A 1 82 ? -17.675 4.693 11.201 1.00 80.94 82 GLY A C 1
ATOM 638 O O . GLY A 1 82 ? -17.790 4.335 12.380 1.00 80.94 82 GLY A O 1
ATOM 639 N N . HIS A 1 83 ? -18.740 4.976 10.453 1.00 82.81 83 HIS A N 1
ATOM 640 C CA . HIS A 1 83 ? -20.111 4.796 10.934 1.00 82.81 83 HIS A CA 1
ATOM 641 C C . HIS A 1 83 ? -20.466 3.321 11.181 1.00 82.81 83 HIS A C 1
ATOM 643 O O . HIS A 1 83 ? -21.194 2.996 12.118 1.00 82.81 83 HIS A O 1
ATOM 649 N N . ASP A 1 84 ? -19.906 2.429 10.374 1.00 81.50 84 ASP A N 1
ATOM 650 C CA . ASP A 1 84 ? -20.034 0.977 10.429 1.00 81.50 84 ASP A CA 1
ATOM 651 C C . ASP A 1 84 ? -19.554 0.385 11.770 1.00 81.50 84 ASP A C 1
ATOM 653 O O . ASP A 1 84 ? -20.192 -0.524 12.302 1.00 81.50 84 ASP A O 1
ATOM 657 N N . TYR A 1 85 ? -18.507 0.952 12.383 1.00 86.06 85 TYR A N 1
ATOM 658 C CA . TYR A 1 85 ? -18.052 0.561 13.722 1.00 86.06 85 TYR A CA 1
ATOM 659 C C . TYR A 1 85 ? -19.129 0.798 14.787 1.00 86.06 85 TYR A C 1
ATOM 661 O O . TYR A 1 85 ? -19.332 -0.039 15.675 1.00 86.06 85 TYR A O 1
ATOM 669 N N . VAL A 1 86 ? -19.846 1.925 14.701 1.00 88.69 86 VAL A N 1
ATOM 670 C CA . VAL A 1 86 ? -20.958 2.230 15.614 1.00 88.69 86 VAL A CA 1
ATOM 671 C C . VAL A 1 86 ? -22.062 1.192 15.436 1.00 88.69 86 VAL A C 1
ATOM 673 O O . VAL A 1 86 ? -22.557 0.650 16.426 1.00 88.69 86 VAL A O 1
ATOM 676 N N . GLU A 1 87 ? -22.413 0.872 14.189 1.00 87.75 87 GLU A N 1
ATOM 677 C CA . GLU A 1 87 ? -23.415 -0.152 13.883 1.00 87.75 87 GLU A CA 1
ATOM 678 C C . GLU A 1 87 ? -23.008 -1.522 14.430 1.00 87.75 87 GLU A C 1
ATOM 680 O O . GLU A 1 87 ? -23.816 -2.183 15.083 1.00 87.75 87 GLU A O 1
ATOM 685 N N . HIS A 1 88 ? -21.749 -1.920 14.237 1.00 85.38 88 HIS A N 1
ATOM 686 C CA . HIS A 1 88 ? -21.214 -3.176 14.751 1.00 85.38 88 HIS A CA 1
ATOM 687 C C . HIS A 1 88 ? -21.271 -3.253 16.280 1.00 85.38 88 HIS A C 1
ATOM 689 O O . HIS A 1 88 ? -21.688 -4.273 16.833 1.00 85.38 88 HIS A O 1
ATOM 695 N N . CYS A 1 89 ? -20.882 -2.186 16.981 1.00 88.56 89 CYS A N 1
ATOM 696 C CA . CYS A 1 89 ? -20.937 -2.150 18.442 1.00 88.56 89 CYS A CA 1
ATOM 697 C C . CYS A 1 89 ? -22.375 -2.347 18.942 1.00 88.56 89 CYS A C 1
ATOM 699 O O . CYS A 1 89 ? -22.612 -3.147 19.847 1.00 88.56 89 CYS A O 1
ATOM 701 N N . VAL A 1 90 ? -23.349 -1.670 18.325 1.00 88.62 90 VAL A N 1
ATOM 702 C CA . VAL A 1 90 ? -24.764 -1.815 18.698 1.00 88.62 90 VAL A CA 1
ATOM 703 C C . VAL A 1 90 ? -25.283 -3.220 18.385 1.00 88.62 90 VAL A C 1
ATOM 705 O O . VAL A 1 90 ? -25.919 -3.831 19.238 1.00 88.62 90 VAL A O 1
ATOM 708 N N . GLN A 1 91 ? -24.975 -3.762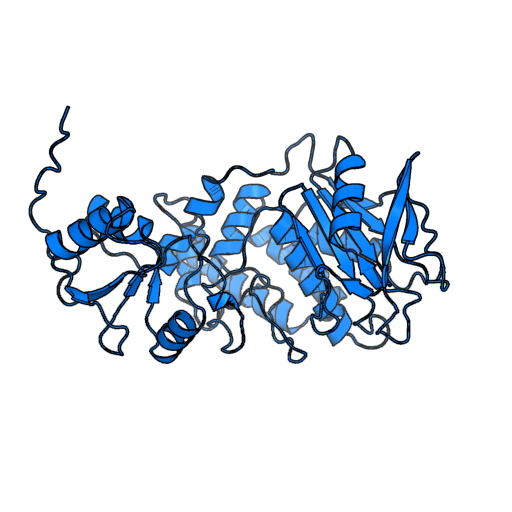 17.203 1.00 85.50 91 GLN A N 1
ATOM 709 C CA . GLN A 1 91 ? -25.401 -5.106 16.788 1.00 85.50 91 GLN A CA 1
ATOM 710 C C . GLN A 1 91 ? -24.809 -6.215 17.667 1.00 85.50 91 GLN A C 1
ATOM 712 O O . GLN A 1 91 ? -25.499 -7.176 17.996 1.00 85.50 91 GLN A O 1
ATOM 717 N N . SER A 1 92 ? -23.540 -6.087 18.056 1.00 82.62 92 SER A N 1
ATOM 718 C CA . SER A 1 92 ? -22.854 -7.054 18.922 1.00 82.62 92 SER A CA 1
ATOM 719 C C . SER A 1 92 ? -23.164 -6.867 20.410 1.00 82.62 92 SER A C 1
ATOM 721 O O . SER A 1 92 ? -22.850 -7.742 21.216 1.00 82.62 92 SER A O 1
ATOM 723 N N . GLY A 1 93 ? -23.745 -5.725 20.793 1.00 85.00 93 GLY A N 1
ATOM 724 C CA . GLY A 1 93 ? -23.960 -5.348 22.188 1.00 85.00 93 GLY A CA 1
ATOM 725 C C . GLY A 1 93 ? -22.664 -5.115 22.975 1.00 85.00 93 GLY A C 1
ATOM 726 O O . GLY A 1 93 ? -22.702 -5.095 24.204 1.00 85.00 93 GLY A O 1
ATOM 727 N N . SER A 1 94 ? -21.518 -4.958 22.301 1.00 84.44 94 SER A N 1
ATOM 728 C CA . SER A 1 94 ? -20.205 -4.820 22.933 1.00 84.44 94 SER A CA 1
ATOM 729 C C . SER A 1 94 ? -19.343 -3.778 22.231 1.00 84.44 94 SER A C 1
ATOM 731 O O . SER A 1 94 ? -19.346 -3.646 21.011 1.00 84.44 94 SER A O 1
ATOM 733 N N . LYS A 1 95 ? -18.568 -3.030 23.022 1.00 82.44 95 LYS A N 1
ATOM 734 C CA . LYS A 1 95 ? -17.613 -2.051 22.509 1.00 82.44 95 LYS A CA 1
ATOM 735 C C . LYS A 1 95 ? -16.236 -2.692 22.438 1.00 82.44 95 LYS A C 1
ATOM 737 O O . LYS A 1 95 ? -15.588 -2.899 23.464 1.00 82.44 95 LYS A O 1
ATOM 742 N N . VAL A 1 96 ? -15.773 -2.959 21.225 1.00 79.44 96 VAL A N 1
ATOM 743 C CA . VAL A 1 96 ? -14.420 -3.465 20.966 1.00 79.44 96 VAL A CA 1
ATOM 744 C C . VAL A 1 96 ? -13.452 -2.316 20.687 1.00 79.44 96 VAL A C 1
ATOM 746 O O . VAL A 1 96 ? -13.859 -1.246 20.240 1.00 79.44 96 VAL A O 1
ATOM 749 N N . ASN A 1 97 ? -12.160 -2.508 20.961 1.00 82.75 97 ASN A N 1
ATOM 750 C CA . ASN A 1 97 ? -11.129 -1.548 20.558 1.00 82.75 97 ASN A CA 1
ATOM 751 C C . ASN A 1 97 ? -11.184 -1.353 19.029 1.00 82.75 97 ASN A C 1
ATOM 753 O O . ASN A 1 97 ? -11.231 -2.340 18.299 1.00 82.75 97 ASN A O 1
ATOM 757 N N . PHE A 1 98 ? -11.171 -0.107 18.545 1.00 82.44 98 PHE A N 1
ATOM 758 C CA . PHE A 1 98 ? -11.314 0.166 17.111 1.00 82.44 98 PHE A CA 1
ATOM 759 C C . PHE A 1 98 ? -10.195 -0.451 16.266 1.00 82.44 98 PHE A C 1
ATOM 761 O O . PHE A 1 98 ? -10.471 -0.937 15.182 1.00 82.44 98 PHE A O 1
ATOM 768 N N . LYS A 1 99 ? -8.959 -0.548 16.770 1.00 84.56 99 LYS A N 1
ATOM 769 C CA . LYS A 1 99 ? -7.870 -1.250 16.072 1.00 84.56 99 LYS A CA 1
ATOM 770 C C . LYS A 1 99 ? -8.117 -2.760 16.003 1.00 84.56 99 LYS A C 1
ATOM 772 O O . LYS A 1 99 ? -7.853 -3.374 14.975 1.00 84.56 99 LYS A O 1
ATOM 777 N N . HIS A 1 100 ? -8.673 -3.362 17.062 1.00 84.50 100 HIS A N 1
ATOM 778 C CA . HIS A 1 100 ? -9.117 -4.765 17.008 1.00 84.50 100 HIS A CA 1
ATOM 779 C C . HIS A 1 100 ? -10.239 -4.949 15.976 1.00 84.50 100 HIS A C 1
ATOM 781 O O . HIS A 1 100 ? -10.206 -5.909 15.206 1.00 84.50 100 HIS A O 1
ATOM 787 N N . TYR A 1 101 ? -11.203 -4.022 15.936 1.00 85.50 101 TYR A N 1
ATOM 788 C CA . TYR A 1 101 ? -12.253 -4.015 14.918 1.00 85.50 101 TYR A CA 1
ATOM 789 C C . TYR A 1 101 ? -11.669 -3.841 13.513 1.00 85.50 101 TYR A C 1
ATOM 791 O O . TYR A 1 101 ? -12.015 -4.597 12.620 1.00 85.50 101 TYR A O 1
ATOM 799 N N . ALA A 1 102 ? -10.710 -2.938 13.325 1.00 87.69 102 ALA A N 1
ATOM 800 C CA . ALA A 1 102 ? -10.061 -2.720 12.042 1.00 87.69 102 ALA A CA 1
ATOM 801 C C . ALA A 1 102 ? -9.325 -3.965 11.530 1.00 87.69 102 ALA A C 1
ATOM 803 O O . ALA A 1 102 ? -9.285 -4.190 10.330 1.00 87.69 102 ALA A O 1
ATOM 804 N N . LEU A 1 103 ? -8.772 -4.796 12.419 1.00 88.38 103 LEU A N 1
ATOM 805 C CA . LEU A 1 103 ? -8.089 -6.036 12.044 1.00 88.38 103 LEU A CA 1
ATOM 806 C C . LEU A 1 103 ? -9.040 -7.194 11.742 1.00 88.38 103 LEU A C 1
ATOM 808 O O . LEU A 1 103 ? -8.817 -7.954 10.805 1.00 88.38 103 LEU A O 1
ATOM 812 N N . SER A 1 104 ? -10.039 -7.405 12.593 1.00 80.62 104 SER A N 1
ATOM 813 C CA . SER A 1 104 ? -10.875 -8.615 12.550 1.00 80.62 104 SER A CA 1
ATOM 814 C C . SER A 1 104 ? -12.232 -8.373 11.883 1.00 80.62 104 SER A C 1
ATOM 816 O O . SER A 1 104 ? -12.860 -9.291 11.357 1.00 80.62 104 SER A O 1
ATOM 818 N N . GLY A 1 105 ? -12.649 -7.113 11.798 1.00 74.00 105 GLY A N 1
ATOM 819 C CA . GLY A 1 105 ? -13.945 -6.725 11.279 1.00 74.00 105 GLY A CA 1
ATOM 820 C C . GLY A 1 105 ? -15.072 -7.325 12.110 1.00 74.00 105 GLY A C 1
ATOM 821 O O . GLY A 1 105 ? -15.013 -7.399 13.337 1.00 74.00 105 GLY A O 1
ATOM 822 N N . LYS A 1 106 ? -16.096 -7.814 11.407 1.00 68.94 106 LYS A N 1
ATOM 823 C CA . LYS A 1 106 ? -17.187 -8.609 11.992 1.00 68.94 106 LYS A CA 1
ATOM 824 C C . LYS A 1 106 ? -16.812 -10.081 12.214 1.00 68.94 106 LYS A C 1
ATOM 826 O O . LYS A 1 106 ? -17.552 -10.791 12.894 1.00 68.94 106 LYS A O 1
ATOM 831 N N . ASN A 1 107 ? -15.691 -10.536 11.653 1.00 69.31 107 ASN A N 1
ATOM 832 C CA . ASN A 1 107 ? -15.274 -11.936 11.652 1.00 69.31 107 ASN A CA 1
ATOM 833 C C . ASN A 1 107 ? -14.083 -12.160 12.595 1.00 69.31 107 ASN A C 1
ATOM 835 O O . ASN A 1 107 ? -13.538 -11.238 13.188 1.00 69.31 107 ASN A O 1
ATOM 839 N N . LYS A 1 108 ? -13.684 -13.418 12.789 1.00 74.12 108 LYS A N 1
ATOM 840 C CA . LYS A 1 108 ? -12.565 -13.801 13.670 1.00 74.12 108 LYS A CA 1
ATOM 841 C C . LYS A 1 108 ? -11.364 -14.335 12.874 1.00 74.12 108 LYS A C 1
ATOM 843 O O . LYS A 1 108 ? -10.547 -15.081 13.402 1.00 74.12 108 LYS A O 1
ATOM 848 N N . ASP A 1 109 ? -11.245 -13.934 11.611 1.00 76.62 109 ASP A N 1
ATOM 849 C CA . ASP A 1 109 ? -10.282 -14.504 10.655 1.00 76.62 109 ASP A CA 1
ATOM 850 C C . ASP A 1 109 ? -8.819 -14.173 10.989 1.00 76.62 109 ASP A C 1
ATOM 852 O O . ASP A 1 109 ? -7.917 -14.912 10.609 1.00 76.62 109 ASP A O 1
ATOM 856 N N . ASN A 1 110 ? -8.577 -13.085 11.727 1.00 82.75 110 ASN A N 1
ATOM 857 C CA . ASN A 1 110 ? -7.234 -12.596 12.061 1.00 82.75 110 ASN A CA 1
ATOM 858 C C . ASN A 1 110 ? -6.945 -12.639 13.571 1.00 82.75 110 ASN A C 1
ATOM 860 O O . ASN A 1 110 ? -6.206 -11.803 14.093 1.00 82.75 110 ASN A O 1
ATOM 864 N N . LEU A 1 111 ? -7.550 -13.586 14.302 1.00 80.81 111 LEU A N 1
ATOM 865 C CA . LEU A 1 111 ? -7.327 -13.732 15.749 1.00 80.81 111 LEU A CA 1
ATOM 866 C C . LEU A 1 111 ? -5.854 -13.962 16.110 1.00 80.81 111 LEU A C 1
ATOM 868 O O . LEU A 1 111 ? -5.420 -13.540 17.178 1.00 80.81 111 LEU A O 1
ATOM 872 N N . ASP A 1 112 ? -5.087 -14.583 15.216 1.00 82.69 112 ASP A N 1
ATOM 873 C CA . ASP A 1 112 ? -3.659 -14.845 15.384 1.00 82.69 112 ASP A CA 1
ATOM 874 C C . ASP A 1 112 ? -2.801 -13.568 15.431 1.00 82.69 112 ASP A C 1
ATOM 876 O O . ASP A 1 112 ? -1.696 -13.584 15.968 1.00 82.69 112 ASP A O 1
ATOM 880 N N . LEU A 1 113 ? -3.326 -12.445 14.930 1.00 87.19 113 LEU A N 1
ATOM 881 C CA . LEU A 1 113 ? -2.659 -11.141 14.938 1.00 87.19 113 LEU A CA 1
ATOM 882 C C . LEU A 1 113 ? -3.179 -10.183 16.014 1.00 87.19 113 LEU A C 1
ATOM 884 O O . LEU A 1 113 ? -2.577 -9.133 16.243 1.00 87.19 113 LEU A O 1
ATOM 888 N N . VAL A 1 114 ? -4.257 -10.537 16.718 1.00 84.19 114 VAL A N 1
ATOM 889 C CA . VAL A 1 114 ? -4.809 -9.715 17.809 1.00 84.19 114 VAL A CA 1
ATOM 890 C C . VAL A 1 114 ? -3.780 -9.416 18.909 1.00 84.19 114 VAL A C 1
ATOM 892 O O . VAL A 1 114 ? -3.730 -8.259 19.335 1.00 84.19 114 VAL A O 1
ATOM 895 N N . PRO A 1 115 ? -2.917 -10.361 19.347 1.00 85.62 115 PRO A N 1
ATOM 896 C CA . PRO A 1 115 ? -1.896 -10.059 20.354 1.00 85.62 115 PRO A CA 1
ATOM 897 C C . PRO A 1 115 ? -0.936 -8.937 19.936 1.00 85.62 115 PRO A C 1
ATOM 899 O O . PRO A 1 115 ? -0.474 -8.176 20.784 1.00 85.62 115 PRO A O 1
ATOM 902 N N . LEU A 1 116 ? -0.676 -8.787 18.631 1.00 85.50 116 LEU A N 1
ATOM 903 C CA . LEU A 1 116 ? 0.237 -7.769 18.110 1.00 85.50 116 LEU A CA 1
ATOM 904 C C . LEU A 1 116 ? -0.345 -6.351 18.166 1.00 85.50 116 LEU A C 1
ATOM 906 O O . LEU A 1 116 ? 0.411 -5.392 18.268 1.00 85.50 116 LEU A O 1
ATOM 910 N N . ILE A 1 117 ? -1.674 -6.192 18.158 1.00 82.44 117 ILE A N 1
ATOM 911 C CA . ILE A 1 117 ? -2.315 -4.863 18.225 1.00 82.44 117 ILE A CA 1
ATOM 912 C C . ILE A 1 117 ? -2.015 -4.156 19.547 1.00 82.44 117 ILE A C 1
ATOM 914 O O . ILE A 1 117 ? -1.997 -2.927 19.606 1.00 82.44 117 ILE A O 1
ATOM 918 N N . GLN A 1 118 ? -1.779 -4.925 20.609 1.00 78.88 118 GLN A N 1
ATOM 919 C CA . GLN A 1 118 ? -1.523 -4.397 21.947 1.00 78.88 118 GLN A CA 1
ATOM 920 C C . GLN A 1 118 ? -0.053 -4.000 22.158 1.00 78.88 118 GLN A C 1
ATOM 922 O O . GLN A 1 118 ? 0.273 -3.397 23.179 1.00 78.88 118 GLN A O 1
ATOM 927 N N . LYS A 1 119 ? 0.830 -4.314 21.203 1.00 83.75 119 LYS A N 1
ATOM 928 C CA . LYS A 1 119 ? 2.277 -4.077 21.269 1.00 83.75 119 LYS A CA 1
ATOM 929 C C . LYS A 1 119 ? 2.641 -2.768 20.566 1.00 83.75 119 LYS A C 1
ATOM 931 O O . LYS A 1 119 ? 3.194 -2.772 19.468 1.00 83.75 119 LYS A O 1
ATOM 936 N N . GLU A 1 120 ? 2.301 -1.634 21.186 1.00 76.62 120 GLU A N 1
ATOM 937 C CA . GLU A 1 120 ? 2.615 -0.298 20.635 1.00 76.62 120 GLU A CA 1
ATOM 938 C C . GLU A 1 120 ? 4.130 -0.058 20.463 1.00 76.62 120 GLU A C 1
ATOM 940 O O . GLU A 1 120 ? 4.530 0.800 19.687 1.00 76.62 120 GLU A O 1
ATOM 945 N N . ASP A 1 121 ? 4.986 -0.815 21.153 1.00 82.69 121 ASP A N 1
ATOM 946 C CA . ASP A 1 121 ? 6.443 -0.787 20.986 1.00 82.69 121 ASP A CA 1
ATOM 947 C C . ASP A 1 121 ? 6.915 -1.445 19.679 1.00 82.69 121 ASP A C 1
ATOM 949 O O . ASP A 1 121 ? 7.949 -1.062 19.132 1.00 82.69 121 ASP A O 1
ATOM 953 N N . LEU A 1 122 ? 6.155 -2.420 19.172 1.00 85.44 122 LEU A N 1
ATOM 954 C CA . LEU A 1 122 ? 6.423 -3.096 17.900 1.00 85.44 122 LEU A CA 1
ATOM 955 C C . LEU A 1 122 ? 5.705 -2.416 16.736 1.00 85.44 122 LEU A C 1
ATOM 957 O O . LEU A 1 122 ? 6.220 -2.397 15.623 1.00 85.44 122 LEU A O 1
ATOM 961 N N . PHE A 1 123 ? 4.540 -1.833 16.996 1.00 83.50 123 PHE A N 1
ATOM 962 C CA . PHE A 1 123 ? 3.790 -1.039 16.033 1.00 83.50 123 PHE A CA 1
ATOM 963 C C . PHE A 1 123 ? 3.512 0.336 16.639 1.00 83.50 123 PHE A C 1
ATOM 965 O O . PHE A 1 123 ? 2.436 0.544 17.216 1.00 83.50 123 PHE A O 1
ATOM 972 N N . PRO A 1 124 ? 4.472 1.275 16.542 1.00 78.88 124 PRO A N 1
ATOM 973 C CA . PRO A 1 124 ? 4.273 2.615 17.064 1.00 78.88 124 PRO A CA 1
ATOM 974 C C . PRO A 1 124 ? 3.095 3.297 16.373 1.00 78.88 124 PRO A C 1
ATOM 976 O O . PRO A 1 124 ? 2.631 2.897 15.300 1.00 78.88 124 PRO A O 1
ATOM 979 N N . LYS A 1 125 ? 2.575 4.336 17.024 1.00 74.06 125 LYS A N 1
ATOM 980 C CA . LYS A 1 125 ? 1.562 5.197 16.413 1.00 74.06 125 LYS A CA 1
ATOM 981 C C . LYS A 1 125 ? 2.158 5.910 15.205 1.00 74.06 125 LYS A C 1
ATOM 983 O O . LYS A 1 125 ? 3.374 6.034 15.075 1.00 74.06 125 LYS A O 1
ATOM 988 N N . ILE A 1 126 ? 1.263 6.344 14.337 1.00 74.31 126 ILE A N 1
ATOM 989 C CA . ILE A 1 126 ? 1.591 7.164 13.181 1.00 74.31 126 ILE A CA 1
ATOM 990 C C . ILE A 1 126 ? 2.340 8.423 13.596 1.00 74.31 126 ILE A C 1
ATOM 992 O O . ILE A 1 126 ? 2.124 8.960 14.684 1.00 74.31 126 ILE A O 1
ATOM 996 N N . LEU A 1 127 ? 3.234 8.847 12.710 1.00 67.62 127 LEU A N 1
ATOM 997 C CA . LEU A 1 127 ? 4.037 10.049 12.859 1.00 67.62 127 LEU A CA 1
ATOM 998 C C . LEU A 1 127 ? 3.174 11.288 12.593 1.00 67.62 127 LEU A C 1
ATOM 1000 O O . LEU A 1 127 ? 2.337 11.287 11.698 1.00 67.62 127 LEU A O 1
ATOM 1004 N N . ASP A 1 128 ? 3.405 12.358 13.354 1.00 61.41 128 ASP A N 1
ATOM 1005 C CA . ASP A 1 128 ? 2.537 13.548 13.381 1.00 61.41 128 ASP A CA 1
ATOM 1006 C C . ASP A 1 128 ? 2.433 14.310 12.038 1.00 61.41 128 ASP A C 1
ATOM 1008 O O . ASP A 1 128 ? 1.590 15.190 11.909 1.00 61.41 128 ASP A O 1
ATOM 1012 N N . TYR A 1 129 ? 3.272 13.992 11.048 1.00 62.22 129 TYR A N 1
ATOM 1013 C CA . TYR A 1 129 ? 3.344 14.652 9.737 1.00 62.22 129 TYR A CA 1
ATOM 1014 C C . TYR A 1 129 ? 2.753 13.829 8.575 1.00 62.22 129 TYR A C 1
ATOM 1016 O O . TYR A 1 129 ? 3.018 14.127 7.410 1.00 62.22 129 TYR A O 1
ATOM 1024 N N . SER A 1 130 ? 1.980 12.775 8.853 1.00 65.12 130 SER A N 1
ATOM 1025 C CA . SER A 1 130 ? 1.250 12.063 7.799 1.00 65.12 130 SER A CA 1
ATOM 1026 C C . SER A 1 130 ? 0.005 12.842 7.350 1.00 65.12 130 SER A C 1
ATOM 1028 O O . SER A 1 130 ? -0.769 13.321 8.181 1.00 65.12 130 SER A O 1
ATOM 1030 N N . ARG A 1 131 ? -0.248 12.884 6.033 1.00 63.16 131 ARG A N 1
ATOM 1031 C CA . ARG A 1 131 ? -1.461 13.457 5.407 1.00 63.16 131 ARG A CA 1
ATOM 1032 C C . ARG A 1 131 ? -2.694 12.571 5.560 1.00 63.16 131 ARG A C 1
ATOM 1034 O O . ARG A 1 131 ? -3.660 12.680 4.821 1.00 63.16 131 ARG A O 1
ATOM 1041 N N . GLU A 1 132 ? -2.697 11.691 6.553 1.00 58.66 132 GLU A N 1
ATOM 1042 C CA . GLU A 1 132 ? -3.806 10.779 6.830 1.00 58.66 132 GLU A CA 1
ATOM 1043 C C . GLU A 1 132 ? -5.103 11.493 7.218 1.00 58.66 132 GLU A C 1
ATOM 1045 O O . GLU A 1 132 ? -6.146 10.855 7.291 1.00 58.66 132 GLU A O 1
ATOM 1050 N N . GLU A 1 133 ? -5.064 12.803 7.499 1.00 53.16 133 GLU A N 1
ATOM 1051 C CA . GLU A 1 133 ? -6.307 13.575 7.597 1.00 53.16 133 GLU A CA 1
ATOM 1052 C C . GLU A 1 133 ? -7.095 13.586 6.284 1.00 53.16 133 GLU A C 1
ATOM 1054 O O . GLU A 1 133 ? -8.304 13.746 6.313 1.00 53.16 133 GLU A O 1
ATOM 1059 N N . GLU A 1 134 ? -6.460 13.357 5.144 1.00 60.88 134 GLU A N 1
ATOM 1060 C CA . GLU A 1 134 ? -7.150 13.282 3.857 1.00 60.88 134 GLU A CA 1
ATOM 1061 C C . GLU A 1 134 ? -7.721 11.876 3.592 1.00 60.88 134 GLU A C 1
ATOM 1063 O O . GLU A 1 134 ? -8.459 11.673 2.629 1.00 60.88 134 GLU A O 1
ATOM 1068 N N . GLU A 1 135 ? -7.429 10.906 4.467 1.00 67.88 135 GLU A N 1
ATOM 1069 C CA . GLU A 1 135 ? -7.629 9.482 4.214 1.00 67.88 135 GLU A CA 1
ATOM 1070 C C . GLU A 1 135 ? -8.722 8.876 5.099 1.00 67.88 135 GLU A C 1
ATOM 1072 O O . GLU A 1 135 ? -8.880 9.202 6.279 1.00 67.88 135 GLU A O 1
ATOM 1077 N N . GLN A 1 136 ? -9.493 7.948 4.530 1.00 69.69 136 GLN A N 1
ATOM 1078 C CA . GLN A 1 136 ? -10.475 7.176 5.289 1.00 69.69 136 GLN A CA 1
ATOM 1079 C C . GLN A 1 136 ? -9.819 5.927 5.882 1.00 69.69 136 GLN A C 1
ATOM 1081 O O . GLN A 1 136 ? -9.045 5.254 5.197 1.00 69.69 136 GLN A O 1
ATOM 1086 N N . PRO A 1 137 ? -10.169 5.528 7.118 1.00 79.56 137 PRO A N 1
ATOM 1087 C CA . PRO A 1 137 ? -9.750 4.234 7.629 1.00 79.56 137 PRO A CA 1
ATOM 1088 C C . PRO A 1 137 ? -10.340 3.108 6.778 1.00 79.56 137 PRO A C 1
ATOM 1090 O O . PRO A 1 137 ? -11.526 2.809 6.879 1.00 79.56 137 PRO A O 1
ATOM 1093 N N . GLN A 1 138 ? -9.496 2.418 6.017 1.00 88.19 138 GLN A N 1
ATOM 1094 C CA . GLN A 1 138 ? -9.867 1.157 5.388 1.00 88.19 138 GLN A CA 1
ATOM 1095 C C . GLN A 1 138 ? -9.650 0.010 6.383 1.00 88.19 138 GLN A C 1
ATOM 1097 O O . GLN A 1 138 ? -8.511 -0.396 6.647 1.00 88.19 138 GLN A O 1
ATOM 1102 N N . THR A 1 139 ? -10.722 -0.538 6.954 1.00 89.69 139 THR A N 1
ATOM 1103 C CA . THR A 1 139 ? -10.613 -1.723 7.816 1.00 89.69 139 THR A CA 1
ATOM 1104 C C . THR A 1 139 ? -10.346 -2.986 6.992 1.00 89.69 139 THR A C 1
ATOM 1106 O O . THR A 1 139 ? -10.503 -3.019 5.773 1.00 89.69 139 THR A O 1
ATOM 1109 N N . PHE A 1 140 ? -9.965 -4.080 7.652 1.00 91.69 140 PHE A N 1
ATOM 1110 C CA . PHE A 1 140 ? -9.916 -5.398 7.024 1.00 91.69 140 PHE A CA 1
ATOM 1111 C C . PHE A 1 140 ? -11.289 -5.828 6.493 1.00 91.69 140 PHE A C 1
ATOM 1113 O O . PHE A 1 140 ? -11.352 -6.513 5.479 1.00 91.69 140 PHE A O 1
ATOM 1120 N N . TYR A 1 141 ? -12.379 -5.424 7.157 1.00 86.38 141 TYR A N 1
ATOM 1121 C CA . TYR A 1 141 ? -13.734 -5.706 6.685 1.00 86.38 141 TYR A CA 1
ATOM 1122 C C . TYR A 1 141 ? -14.038 -4.966 5.377 1.00 86.38 141 TYR A C 1
ATOM 1124 O O . TYR A 1 141 ? -14.486 -5.579 4.415 1.00 86.38 141 TYR A O 1
ATOM 1132 N N . ASP A 1 142 ? -13.726 -3.674 5.307 1.00 88.06 142 ASP A N 1
ATOM 1133 C CA . ASP A 1 142 ? -13.927 -2.893 4.079 1.00 88.06 142 ASP A CA 1
ATOM 1134 C C . ASP A 1 142 ? -13.103 -3.476 2.931 1.00 88.06 142 ASP A C 1
ATOM 1136 O O . ASP A 1 142 ? -13.609 -3.682 1.830 1.00 88.06 142 ASP A O 1
ATOM 1140 N N . PHE A 1 143 ? -11.858 -3.858 3.230 1.00 91.94 143 PHE A N 1
ATOM 1141 C CA . PHE A 1 143 ? -10.973 -4.501 2.271 1.00 91.94 143 PHE A CA 1
ATOM 1142 C C . PHE A 1 143 ? -11.523 -5.826 1.730 1.00 91.94 143 PHE A C 1
ATOM 1144 O O . PHE A 1 143 ? -11.303 -6.137 0.565 1.00 91.94 143 PHE A O 1
ATOM 1151 N N . ILE A 1 144 ? -12.202 -6.651 2.539 1.00 90.31 144 ILE A N 1
ATOM 1152 C CA . ILE A 1 144 ? -12.766 -7.912 2.028 1.00 90.31 144 ILE A CA 1
ATOM 1153 C C . ILE A 1 144 ? -14.021 -7.689 1.188 1.00 90.31 144 ILE A C 1
ATOM 1155 O O . ILE A 1 144 ? -14.185 -8.412 0.205 1.00 90.31 144 ILE A O 1
ATOM 1159 N N . GLU A 1 145 ? -14.857 -6.717 1.559 1.00 87.69 145 GLU A N 1
ATOM 1160 C CA . GLU A 1 145 ? -16.137 -6.433 0.902 1.00 87.69 145 GLU A CA 1
ATOM 1161 C C . GLU A 1 145 ? -15.974 -5.624 -0.388 1.00 87.69 145 GLU A C 1
ATOM 1163 O O . GLU A 1 145 ? -16.814 -5.730 -1.282 1.00 87.69 145 GLU A O 1
ATOM 1168 N N . MET A 1 146 ? -14.909 -4.824 -0.508 1.00 89.44 146 MET A N 1
ATOM 1169 C CA . MET A 1 146 ? -14.670 -4.037 -1.714 1.00 89.44 146 MET A CA 1
ATOM 1170 C C . MET A 1 146 ? -14.375 -4.931 -2.923 1.00 89.44 146 MET A C 1
ATOM 1172 O O . MET A 1 146 ? -13.637 -5.924 -2.844 1.00 89.44 146 MET A O 1
ATOM 1176 N N . GLU A 1 147 ? -14.912 -4.526 -4.073 1.00 90.31 147 GLU A N 1
ATOM 1177 C CA . GLU A 1 147 ? -14.544 -5.107 -5.356 1.00 90.31 147 GLU A CA 1
ATOM 1178 C C . GLU A 1 147 ? -13.098 -4.733 -5.682 1.00 90.31 147 GLU A C 1
ATOM 1180 O O . GLU A 1 147 ? -12.717 -3.563 -5.673 1.00 90.31 147 GLU A O 1
ATOM 1185 N N . ARG A 1 148 ? -12.274 -5.747 -5.935 1.00 93.12 148 ARG A N 1
ATOM 1186 C CA . ARG A 1 148 ? -10.856 -5.582 -6.252 1.00 93.12 148 ARG A CA 1
ATOM 1187 C C . ARG A 1 148 ? -10.337 -6.797 -6.998 1.00 93.12 148 ARG A C 1
ATOM 1189 O O . ARG A 1 148 ? -10.897 -7.893 -6.912 1.00 93.12 148 ARG A O 1
ATOM 1196 N N . TYR A 1 149 ? -9.207 -6.623 -7.665 1.00 93.62 149 TYR A N 1
ATOM 1197 C CA . TYR A 1 149 ? -8.462 -7.744 -8.212 1.00 93.62 149 TYR A CA 1
ATOM 1198 C C . TYR A 1 149 ? -7.653 -8.437 -7.114 1.00 93.62 149 TYR A C 1
ATOM 1200 O O . TYR A 1 149 ? -7.140 -7.814 -6.189 1.00 93.62 149 TYR A O 1
ATOM 1208 N N . SER A 1 150 ? -7.519 -9.753 -7.215 1.00 93.56 150 SER A N 1
ATOM 1209 C CA . SER A 1 150 ? -6.647 -10.546 -6.348 1.00 93.56 150 SER A CA 1
ATOM 1210 C C . SER A 1 150 ? -5.882 -11.554 -7.200 1.00 93.56 150 SER A C 1
ATOM 1212 O O . SER A 1 150 ? -6.403 -11.982 -8.235 1.00 93.56 150 SER A O 1
ATOM 1214 N N . PRO A 1 151 ? -4.645 -11.906 -6.819 1.00 96.25 151 PRO A N 1
ATOM 1215 C CA . PRO A 1 151 ? -3.892 -12.924 -7.527 1.00 96.25 151 PRO A CA 1
ATOM 1216 C C . PRO A 1 151 ? -4.587 -14.282 -7.395 1.00 96.25 151 PRO A C 1
ATOM 1218 O O . PRO A 1 151 ? -5.140 -14.622 -6.351 1.00 96.25 151 PRO A O 1
ATOM 1221 N N . ASP A 1 152 ? -4.523 -15.076 -8.457 1.00 94.56 152 ASP A N 1
ATOM 1222 C CA . ASP A 1 152 ? -5.048 -16.441 -8.491 1.00 94.56 152 ASP A CA 1
ATOM 1223 C C . ASP A 1 152 ? -4.068 -17.377 -9.217 1.00 94.56 152 ASP A C 1
ATOM 1225 O O . ASP A 1 152 ? -2.996 -16.962 -9.660 1.00 94.56 152 ASP A O 1
ATOM 1229 N N . GLU A 1 153 ? -4.402 -18.663 -9.344 1.00 92.88 153 GLU A N 1
ATOM 1230 C CA . GLU A 1 153 ? -3.512 -19.639 -9.987 1.00 92.88 153 GLU A CA 1
ATOM 1231 C C . GLU A 1 153 ? -3.132 -19.280 -11.435 1.00 92.88 153 GLU A C 1
ATOM 1233 O O . GLU A 1 153 ? -2.033 -19.640 -11.878 1.00 92.88 153 GLU A O 1
ATOM 1238 N N . GLN A 1 154 ? -4.014 -18.574 -12.150 1.00 94.25 154 GLN A N 1
ATOM 1239 C CA . GLN A 1 154 ? -3.834 -18.126 -13.530 1.00 94.25 154 GLN A CA 1
ATOM 1240 C C . GLN A 1 154 ? -3.108 -16.776 -13.594 1.00 94.25 154 GLN A C 1
ATOM 1242 O O . GLN A 1 154 ? -2.251 -16.599 -14.455 1.00 94.25 154 GLN A O 1
ATOM 1247 N N . LYS A 1 155 ? -3.418 -15.848 -12.682 1.00 95.81 155 LYS A N 1
ATOM 1248 C CA . LYS A 1 155 ? -2.951 -14.454 -12.642 1.00 95.81 155 LYS A CA 1
ATOM 1249 C C . LYS A 1 155 ? -2.157 -14.168 -11.369 1.00 95.81 155 LYS A C 1
ATOM 1251 O O . LYS A 1 155 ? -2.613 -13.441 -10.493 1.00 95.81 155 LYS A O 1
ATOM 1256 N N . LYS A 1 156 ? -0.958 -14.741 -11.251 1.00 95.94 156 LYS A N 1
ATOM 1257 C CA . LYS A 1 156 ? -0.111 -14.626 -10.041 1.00 95.94 156 LYS A CA 1
ATOM 1258 C C . LYS A 1 156 ? 1.179 -13.843 -10.221 1.00 95.94 156 LYS A C 1
ATOM 1260 O O . LYS A 1 156 ? 1.851 -13.570 -9.231 1.00 95.94 156 LYS A O 1
ATOM 1265 N N . TYR A 1 157 ? 1.578 -13.537 -11.454 1.00 98.50 157 TYR A N 1
ATOM 1266 C CA . TYR A 1 157 ? 2.881 -12.918 -11.689 1.00 98.50 157 TYR A CA 1
ATOM 1267 C C . TYR A 1 157 ? 2.822 -11.403 -11.517 1.00 98.50 157 TYR A C 1
ATOM 1269 O O . TYR A 1 157 ? 1.994 -10.742 -12.139 1.00 98.50 157 TYR A O 1
ATOM 1277 N N . ILE A 1 158 ? 3.740 -10.841 -10.738 1.00 98.56 158 ILE A N 1
ATOM 1278 C CA . ILE A 1 158 ? 4.000 -9.400 -10.767 1.00 98.56 158 ILE A CA 1
ATOM 1279 C C . ILE A 1 158 ? 5.028 -9.139 -11.871 1.00 98.56 158 ILE A C 1
ATOM 1281 O O . ILE A 1 158 ? 6.170 -9.604 -11.795 1.00 98.56 158 ILE A O 1
ATOM 1285 N N . TYR A 1 159 ? 4.619 -8.434 -12.921 1.00 98.06 159 TYR A N 1
ATOM 1286 C CA . TYR A 1 159 ? 5.511 -8.054 -14.012 1.00 98.06 159 TYR A CA 1
ATOM 1287 C C . TYR A 1 159 ? 6.239 -6.751 -13.689 1.00 98.06 159 TYR A C 1
ATOM 1289 O O . TYR A 1 159 ? 5.618 -5.802 -13.234 1.00 98.06 159 TYR A O 1
ATOM 1297 N N . VAL A 1 160 ? 7.541 -6.683 -13.958 1.00 97.06 160 VAL A N 1
ATOM 1298 C CA . VAL A 1 160 ? 8.352 -5.471 -13.781 1.00 97.06 160 VAL A CA 1
ATOM 1299 C C . VAL A 1 160 ? 8.753 -4.936 -15.152 1.00 97.06 160 VAL A C 1
ATOM 1301 O O . VAL A 1 160 ? 9.515 -5.587 -15.870 1.00 97.06 160 VAL A O 1
ATOM 1304 N N . ALA A 1 161 ? 8.235 -3.766 -15.520 1.00 94.25 161 ALA A N 1
ATOM 1305 C CA . ALA A 1 161 ? 8.570 -3.046 -16.743 1.00 94.25 161 ALA A CA 1
ATOM 1306 C C . ALA A 1 161 ? 9.587 -1.944 -16.443 1.00 94.25 161 ALA A C 1
ATOM 1308 O O . ALA A 1 161 ? 9.363 -1.072 -15.606 1.00 94.25 161 ALA A O 1
ATOM 1309 N N . LYS A 1 162 ? 10.721 -1.971 -17.136 1.00 91.12 162 LYS A N 1
ATOM 1310 C CA . LYS A 1 162 ? 11.794 -0.996 -16.941 1.00 91.12 162 LYS A CA 1
ATOM 1311 C C . LYS A 1 162 ? 11.646 0.092 -17.998 1.00 91.12 162 LYS A C 1
ATOM 1313 O O . LYS A 1 162 ? 11.934 -0.142 -19.165 1.00 91.12 162 LYS A O 1
ATOM 1318 N N . LEU A 1 163 ? 11.136 1.248 -17.587 1.00 88.19 163 LEU A N 1
ATOM 1319 C CA . LEU A 1 163 ? 10.922 2.442 -18.406 1.00 88.19 163 LEU A CA 1
ATOM 1320 C C . LEU A 1 163 ? 12.087 3.443 -18.318 1.00 88.19 163 LEU A C 1
ATOM 1322 O O . LEU A 1 163 ? 11.953 4.575 -18.777 1.00 88.19 163 LEU A O 1
ATOM 1326 N N . ASP A 1 164 ? 13.206 3.057 -17.705 1.00 78.31 164 ASP A N 1
ATOM 1327 C CA . ASP A 1 164 ? 14.352 3.940 -17.530 1.00 78.31 164 ASP A CA 1
ATOM 1328 C C . ASP A 1 164 ? 15.171 4.123 -18.819 1.00 78.31 164 ASP A C 1
ATOM 1330 O O . ASP A 1 164 ? 15.159 3.306 -19.744 1.00 78.31 164 ASP A O 1
ATOM 1334 N N . VAL A 1 165 ? 15.858 5.261 -18.894 1.00 70.44 165 VAL A N 1
ATOM 1335 C CA . VAL A 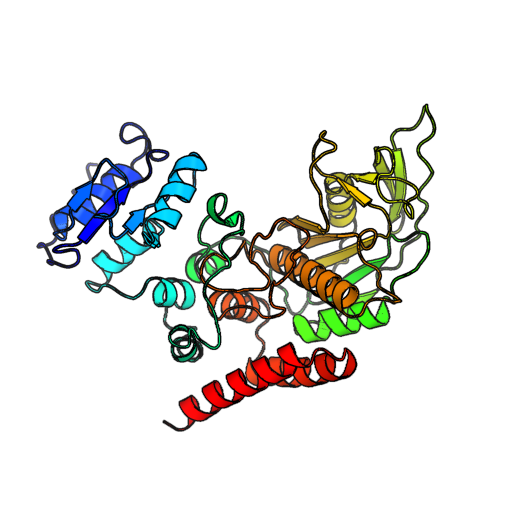1 165 ? 16.667 5.668 -20.048 1.00 70.44 165 VAL A CA 1
ATOM 1336 C C . VAL A 1 165 ? 18.156 5.450 -19.774 1.00 70.44 165 VAL A C 1
ATOM 1338 O O . VAL A 1 165 ? 18.888 5.006 -20.657 1.00 70.44 165 VAL A O 1
ATOM 1341 N N . ASN A 1 166 ? 18.600 5.750 -18.555 1.00 70.56 166 ASN A N 1
ATOM 1342 C CA . ASN A 1 166 ? 19.990 5.685 -18.106 1.00 70.56 166 ASN A CA 1
ATOM 1343 C C . ASN A 1 166 ? 20.345 4.323 -17.495 1.00 70.56 166 ASN A C 1
ATOM 1345 O O . ASN A 1 166 ? 21.509 3.928 -17.502 1.00 70.56 166 ASN A O 1
ATOM 1349 N N . GLY A 1 167 ? 19.341 3.564 -17.045 1.00 68.25 167 GLY A N 1
ATOM 1350 C CA . GLY A 1 167 ? 19.508 2.165 -16.670 1.00 68.25 167 GLY A CA 1
ATOM 1351 C C . GLY A 1 167 ? 19.975 1.908 -15.234 1.00 68.25 167 GLY A C 1
ATOM 1352 O O . GLY A 1 167 ? 20.393 0.781 -14.965 1.00 68.25 167 GLY A O 1
ATOM 1353 N N . ASP A 1 168 ? 19.870 2.882 -14.326 1.00 71.25 168 ASP A N 1
ATOM 1354 C CA . ASP A 1 168 ? 20.474 2.848 -12.982 1.00 71.25 168 ASP A CA 1
ATOM 1355 C C . ASP A 1 168 ? 19.952 1.724 -12.067 1.00 71.25 168 ASP A C 1
ATOM 1357 O O . ASP A 1 168 ? 20.618 1.346 -11.102 1.00 71.25 168 ASP A O 1
ATOM 1361 N N . VAL A 1 169 ? 18.782 1.141 -12.366 1.00 78.25 169 VAL A N 1
ATOM 1362 C CA . VAL A 1 169 ? 18.176 0.116 -11.503 1.00 78.25 169 VAL A CA 1
ATOM 1363 C C . VAL A 1 169 ? 18.367 -1.302 -12.022 1.00 78.25 169 VAL A C 1
ATOM 1365 O O . VAL A 1 169 ? 18.009 -1.648 -13.154 1.00 78.25 169 VAL A O 1
ATOM 1368 N N . ASN A 1 170 ? 18.871 -2.172 -11.145 1.00 88.69 170 ASN A N 1
ATOM 1369 C CA . ASN A 1 170 ? 18.993 -3.598 -11.413 1.00 88.69 170 ASN A CA 1
ATOM 1370 C C . ASN A 1 170 ? 17.638 -4.305 -11.234 1.00 88.69 170 ASN A C 1
ATOM 1372 O O . ASN A 1 170 ? 17.213 -4.599 -10.116 1.00 88.69 170 ASN A O 1
ATOM 1376 N N . VAL A 1 171 ? 16.987 -4.632 -12.353 1.00 89.06 171 VAL A N 1
ATOM 1377 C CA . VAL A 1 171 ? 15.666 -5.285 -12.378 1.00 89.06 171 VAL A CA 1
ATOM 1378 C C . VAL A 1 171 ? 15.631 -6.614 -11.617 1.00 89.06 171 VAL A C 1
ATOM 1380 O O . VAL A 1 171 ? 14.627 -6.916 -10.980 1.00 89.06 171 VAL A O 1
ATOM 1383 N N . ASN A 1 172 ? 16.730 -7.376 -11.591 1.00 93.00 172 ASN A N 1
ATOM 1384 C CA . ASN A 1 172 ? 16.781 -8.647 -10.863 1.00 93.00 172 ASN A CA 1
ATOM 1385 C C . ASN A 1 172 ? 16.699 -8.431 -9.347 1.00 93.00 172 ASN A C 1
ATOM 1387 O O . ASN A 1 172 ? 16.063 -9.216 -8.645 1.00 93.00 172 ASN A O 1
ATOM 1391 N N . ILE A 1 173 ? 17.311 -7.354 -8.844 1.00 93.75 173 ILE A N 1
ATOM 1392 C CA . ILE A 1 173 ? 17.224 -6.972 -7.429 1.00 93.75 173 ILE A CA 1
ATOM 1393 C C . ILE A 1 173 ? 15.785 -6.574 -7.085 1.00 93.75 173 ILE A C 1
ATOM 1395 O O . ILE A 1 173 ? 15.259 -7.036 -6.073 1.00 93.75 173 ILE A O 1
ATOM 1399 N N . LEU A 1 174 ? 15.116 -5.806 -7.953 1.00 95.31 174 LEU A N 1
ATOM 1400 C CA . LEU A 1 174 ? 13.712 -5.428 -7.752 1.00 95.31 174 LEU A CA 1
ATOM 1401 C C . LEU A 1 174 ? 12.786 -6.635 -7.765 1.00 95.31 174 LEU A C 1
ATOM 1403 O O . LEU A 1 174 ? 11.972 -6.806 -6.867 1.00 95.31 174 LEU A O 1
ATOM 1407 N N . MET A 1 175 ? 12.936 -7.504 -8.761 1.00 97.44 175 MET A N 1
ATOM 1408 C CA . MET A 1 175 ? 12.153 -8.726 -8.882 1.00 97.44 175 MET A CA 1
ATOM 1409 C C . MET A 1 175 ? 12.331 -9.633 -7.664 1.00 97.44 175 MET A C 1
ATOM 1411 O O . MET A 1 175 ? 11.352 -10.224 -7.205 1.00 97.44 175 MET A O 1
ATOM 1415 N N . LYS A 1 176 ? 13.549 -9.719 -7.114 1.00 97.44 176 LYS A N 1
ATOM 1416 C CA . LYS A 1 176 ? 13.826 -10.451 -5.875 1.00 97.44 176 LYS A CA 1
ATOM 1417 C C . LYS A 1 176 ? 13.134 -9.806 -4.672 1.00 97.44 176 LYS A C 1
ATOM 1419 O O . LYS A 1 176 ? 12.493 -10.521 -3.904 1.00 97.44 176 LYS A O 1
ATOM 1424 N N . PHE A 1 177 ? 13.228 -8.482 -4.532 1.00 97.81 177 PHE A N 1
ATOM 1425 C CA . PHE A 1 177 ? 12.556 -7.738 -3.466 1.00 97.81 177 PHE A CA 1
ATOM 1426 C C . PHE A 1 177 ? 11.040 -7.922 -3.515 1.00 97.81 177 PHE A C 1
ATOM 1428 O O . PHE A 1 177 ? 10.455 -8.408 -2.551 1.00 97.81 177 PHE A O 1
ATOM 1435 N N . ILE A 1 178 ? 10.425 -7.612 -4.659 1.00 98.38 178 ILE A N 1
ATOM 1436 C CA . ILE A 1 178 ? 8.981 -7.720 -4.881 1.00 98.38 178 ILE A CA 1
ATOM 1437 C C . ILE A 1 178 ? 8.521 -9.152 -4.602 1.00 98.38 178 ILE A C 1
ATOM 1439 O O . ILE A 1 178 ? 7.544 -9.361 -3.884 1.00 98.38 178 ILE A O 1
ATOM 1443 N N . SER A 1 179 ? 9.245 -10.152 -5.112 1.00 98.25 179 SER A N 1
ATOM 1444 C CA . SER A 1 179 ? 8.833 -11.541 -4.937 1.00 98.25 179 SER A CA 1
ATOM 1445 C C . SER A 1 179 ? 8.827 -11.976 -3.472 1.00 98.25 179 SER A C 1
ATOM 1447 O O . SER A 1 179 ? 7.860 -12.581 -3.009 1.00 98.25 179 SER A O 1
ATOM 1449 N N . ALA A 1 180 ? 9.866 -11.618 -2.718 1.00 97.75 180 ALA A N 1
ATOM 1450 C CA . ALA A 1 180 ? 9.949 -11.924 -1.296 1.00 97.75 180 ALA A CA 1
ATOM 1451 C C . ALA A 1 180 ? 8.942 -11.113 -0.460 1.00 97.75 180 ALA A C 1
ATOM 1453 O O . ALA A 1 180 ? 8.294 -11.674 0.424 1.00 97.75 180 ALA A O 1
ATOM 1454 N N . TYR A 1 181 ? 8.769 -9.819 -0.750 1.00 98.19 181 TYR A N 1
ATOM 1455 C CA . TYR A 1 181 ? 7.879 -8.937 0.007 1.00 98.19 181 TYR A CA 1
ATOM 1456 C C . TYR A 1 181 ? 6.404 -9.298 -0.170 1.00 98.19 181 TYR A C 1
ATOM 1458 O O . TYR A 1 181 ? 5.659 -9.363 0.813 1.00 98.19 181 TYR A O 1
ATOM 1466 N N . PHE A 1 182 ? 5.987 -9.597 -1.399 1.00 98.06 182 PHE A N 1
ATOM 1467 C CA . PHE A 1 182 ? 4.595 -9.912 -1.720 1.00 98.06 182 PHE A CA 1
ATOM 1468 C C . PHE A 1 182 ? 4.296 -11.409 -1.742 1.00 98.06 182 PHE A C 1
ATOM 1470 O O . PHE A 1 182 ? 3.138 -11.782 -1.864 1.00 98.06 182 PHE A O 1
ATOM 1477 N N . SER A 1 183 ? 5.307 -12.274 -1.584 1.00 97.81 183 SER A N 1
ATOM 1478 C CA . SER A 1 183 ? 5.157 -13.738 -1.666 1.00 97.81 183 SER A CA 1
ATOM 1479 C C . SER A 1 183 ? 4.503 -14.206 -2.976 1.00 97.81 183 SER A C 1
ATOM 1481 O O . SER A 1 183 ? 3.790 -15.207 -3.008 1.00 97.81 183 SER A O 1
ATOM 1483 N N . LEU A 1 184 ? 4.766 -13.480 -4.066 1.00 98.00 184 LEU A N 1
ATOM 1484 C CA . LEU A 1 184 ? 4.302 -13.785 -5.418 1.00 98.00 184 LEU A CA 1
ATOM 1485 C C . LEU A 1 184 ? 5.491 -13.897 -6.375 1.00 98.00 184 LEU A C 1
ATOM 1487 O O . LEU A 1 184 ? 6.514 -13.240 -6.177 1.00 98.00 184 LEU A O 1
ATOM 1491 N N . PRO A 1 185 ? 5.409 -14.724 -7.424 1.00 98.19 185 PRO A N 1
ATOM 1492 C CA . PRO A 1 185 ? 6.476 -14.801 -8.407 1.00 98.19 185 PRO A CA 1
ATOM 1493 C C . PRO A 1 185 ? 6.532 -13.528 -9.260 1.00 98.19 185 PRO A C 1
ATOM 1495 O O . PRO A 1 185 ? 5.508 -12.928 -9.587 1.00 98.19 185 PRO A O 1
ATOM 1498 N N . THR A 1 186 ? 7.734 -13.144 -9.679 1.00 98.56 186 THR A N 1
ATOM 1499 C CA . THR A 1 186 ? 7.954 -11.977 -10.538 1.00 98.56 186 THR A CA 1
ATOM 1500 C C . THR A 1 186 ? 8.428 -12.380 -11.928 1.00 98.56 186 THR A C 1
ATOM 1502 O O . THR A 1 186 ? 9.071 -13.417 -12.113 1.00 98.56 186 THR A O 1
ATOM 1505 N N . LYS A 1 187 ? 8.120 -11.549 -12.924 1.00 97.56 187 LYS A N 1
ATOM 1506 C CA . LYS A 1 187 ? 8.652 -11.654 -14.288 1.00 97.56 187 LYS A CA 1
ATOM 1507 C C . LYS A 1 187 ? 9.097 -10.284 -14.770 1.00 97.56 187 LYS A C 1
ATOM 1509 O O . LYS A 1 187 ? 8.495 -9.278 -14.420 1.00 97.56 187 LYS A O 1
ATOM 1514 N N . GLN A 1 188 ? 10.124 -10.240 -15.603 1.00 95.12 188 GLN A N 1
ATOM 1515 C CA . GLN A 1 188 ? 10.446 -9.016 -16.320 1.00 95.12 188 GLN A CA 1
ATOM 1516 C C . GLN A 1 188 ? 9.493 -8.872 -17.510 1.00 95.12 188 GLN A C 1
ATOM 1518 O O . GLN A 1 188 ? 9.226 -9.841 -18.224 1.00 95.12 188 GLN A O 1
ATOM 1523 N N . TYR A 1 189 ? 8.982 -7.665 -17.722 1.00 93.19 189 TYR A N 1
ATOM 1524 C CA . TYR A 1 189 ? 8.282 -7.308 -18.944 1.00 93.19 189 TYR A CA 1
ATOM 1525 C C . TYR A 1 189 ? 9.307 -6.878 -19.999 1.00 93.19 189 TYR A C 1
ATOM 1527 O O . TYR A 1 189 ? 10.209 -6.089 -19.719 1.00 93.19 189 TYR A O 1
ATOM 1535 N N . ASN A 1 190 ? 9.182 -7.404 -21.217 1.00 84.12 190 ASN A N 1
ATOM 1536 C CA . ASN A 1 190 ? 10.070 -7.043 -22.318 1.00 84.12 190 ASN A CA 1
ATOM 1537 C C . ASN A 1 190 ? 9.521 -5.800 -23.026 1.00 84.12 190 ASN A C 1
ATOM 1539 O O . ASN A 1 190 ? 8.521 -5.881 -23.736 1.00 84.12 190 ASN A O 1
ATOM 1543 N N . ASN A 1 191 ? 10.183 -4.659 -22.854 1.00 78.44 191 ASN A N 1
ATOM 1544 C CA . ASN A 1 191 ? 9.808 -3.395 -23.483 1.00 78.44 191 ASN A CA 1
ATOM 1545 C C . ASN A 1 191 ? 11.028 -2.659 -24.056 1.00 78.44 191 ASN A C 1
ATOM 1547 O O . ASN A 1 191 ? 12.173 -2.964 -23.722 1.00 78.44 191 ASN A O 1
ATOM 1551 N N . GLN A 1 192 ? 10.768 -1.687 -24.932 1.00 70.81 192 GLN A N 1
ATOM 1552 C CA . GLN A 1 192 ? 11.785 -0.776 -25.453 1.00 70.81 192 GLN A CA 1
ATOM 1553 C C . GLN A 1 192 ? 11.398 0.657 -25.109 1.00 70.81 192 GLN A C 1
ATOM 1555 O O . GLN A 1 192 ? 10.300 1.123 -25.409 1.00 70.81 192 GLN A O 1
ATOM 1560 N N . VAL A 1 193 ? 12.318 1.372 -24.476 1.00 69.31 193 VAL A N 1
ATOM 1561 C CA . VAL A 1 193 ? 12.074 2.727 -23.991 1.00 69.31 193 VAL A CA 1
ATOM 1562 C C . VAL A 1 193 ? 12.729 3.723 -24.932 1.00 69.31 193 VAL A C 1
ATOM 1564 O O . VAL A 1 193 ? 13.915 3.609 -25.242 1.00 69.31 193 VAL A O 1
ATOM 1567 N N . LYS A 1 194 ? 11.975 4.737 -25.367 1.00 70.56 194 LYS A N 1
ATOM 1568 C CA . LYS A 1 194 ? 12.527 5.864 -26.125 1.00 70.56 194 LYS A CA 1
ATOM 1569 C C . LYS A 1 194 ? 11.942 7.199 -25.672 1.00 70.56 194 LYS A C 1
ATOM 1571 O O . LYS A 1 194 ? 11.165 7.839 -26.378 1.00 70.56 194 LYS A O 1
ATOM 1576 N N . VAL A 1 195 ? 12.396 7.688 -24.525 1.00 68.50 195 VAL A N 1
ATOM 1577 C CA . VAL A 1 195 ? 12.017 9.026 -24.063 1.00 68.50 195 VAL A CA 1
ATOM 1578 C C . VAL A 1 195 ? 12.726 10.088 -24.908 1.00 68.50 195 VAL A C 1
ATOM 1580 O O . VAL A 1 195 ? 13.951 10.197 -24.917 1.00 68.50 195 VAL A O 1
ATOM 1583 N N . THR A 1 196 ? 11.960 10.889 -25.651 1.00 67.88 196 THR A N 1
ATOM 1584 C CA . THR A 1 196 ? 12.498 12.035 -26.394 1.00 67.88 196 THR A CA 1
ATOM 1585 C C . THR A 1 196 ? 12.493 13.298 -25.530 1.00 67.88 196 THR A C 1
ATOM 1587 O O . THR A 1 196 ? 11.467 13.574 -24.909 1.00 67.88 196 THR A O 1
ATOM 1590 N N . PRO A 1 197 ? 13.565 14.114 -25.537 1.00 65.31 197 PRO A N 1
ATOM 1591 C CA . PRO A 1 197 ? 13.603 15.368 -24.789 1.00 65.31 197 PRO A CA 1
ATOM 1592 C C . PRO A 1 197 ? 12.491 16.336 -25.197 1.00 65.31 197 PRO A C 1
ATOM 1594 O O . PRO A 1 197 ? 12.160 16.447 -26.384 1.00 65.31 197 PRO A O 1
ATOM 1597 N N . ASN A 1 198 ? 11.991 17.101 -24.226 1.00 63.03 198 ASN A N 1
ATOM 1598 C CA . ASN A 1 198 ? 11.009 18.158 -24.448 1.00 63.03 198 ASN A CA 1
ATOM 1599 C C . ASN A 1 198 ? 11.607 19.258 -25.355 1.00 63.03 198 ASN A C 1
ATOM 1601 O O . ASN A 1 198 ? 12.423 20.080 -24.932 1.00 63.03 198 ASN A O 1
ATOM 1605 N N . LYS A 1 199 ? 11.233 19.260 -26.641 1.00 60.31 199 LYS A N 1
ATOM 1606 C CA . LYS A 1 199 ? 11.557 20.339 -27.591 1.00 60.31 199 LYS A CA 1
ATOM 1607 C C . LYS A 1 199 ? 10.400 21.336 -27.582 1.00 60.31 199 LYS A C 1
ATOM 1609 O O . LYS A 1 199 ? 9.260 20.912 -27.499 1.00 60.31 199 LYS A O 1
ATOM 1614 N N . ARG A 1 200 ? 10.655 22.639 -27.791 1.00 57.50 200 ARG A N 1
ATOM 1615 C CA . ARG A 1 200 ? 9.655 23.748 -27.768 1.00 57.50 200 ARG A CA 1
ATOM 1616 C C . ARG A 1 200 ? 8.329 23.517 -28.539 1.00 57.50 200 ARG A C 1
ATOM 1618 O O . ARG A 1 200 ? 7.413 24.311 -28.368 1.00 57.50 200 ARG A O 1
ATOM 1625 N N . ARG A 1 201 ? 8.224 22.488 -29.391 1.00 56.62 201 ARG A N 1
ATOM 1626 C CA . ARG A 1 201 ? 7.010 22.082 -30.125 1.00 56.62 201 ARG A CA 1
ATOM 1627 C C . ARG A 1 201 ? 6.369 20.761 -29.662 1.00 56.62 201 ARG A C 1
ATOM 1629 O O . ARG A 1 201 ? 5.202 20.560 -29.967 1.00 56.62 201 ARG A O 1
ATOM 1636 N N . ASN A 1 202 ? 7.076 19.898 -28.930 1.00 58.72 202 ASN A N 1
ATOM 1637 C CA . ASN A 1 202 ? 6.590 18.577 -28.529 1.00 58.72 202 ASN A CA 1
ATOM 1638 C C . ASN A 1 202 ? 6.509 18.495 -27.006 1.00 58.72 202 ASN A C 1
ATOM 1640 O O . ASN A 1 202 ? 7.532 18.369 -26.337 1.00 58.72 202 ASN A O 1
ATOM 1644 N N . LYS A 1 203 ? 5.280 18.536 -26.485 1.00 81.56 203 LYS A N 1
ATOM 1645 C CA . LYS A 1 203 ? 4.967 18.274 -25.076 1.00 81.56 203 LYS A CA 1
ATOM 1646 C C . LYS A 1 203 ? 4.778 16.781 -24.783 1.00 81.56 203 LYS A C 1
ATOM 1648 O O . LYS A 1 203 ? 4.230 16.454 -23.743 1.00 81.56 203 LYS A O 1
ATOM 1653 N N . MET A 1 204 ? 5.215 15.876 -25.658 1.00 85.56 204 MET A N 1
ATOM 1654 C CA . MET A 1 204 ? 5.016 14.431 -25.487 1.00 85.56 204 MET A CA 1
ATOM 1655 C C . MET A 1 204 ? 6.296 13.647 -25.803 1.00 85.56 204 MET A C 1
ATOM 1657 O O . MET A 1 204 ? 7.071 14.061 -26.675 1.00 85.56 204 MET A O 1
ATOM 1661 N N . CYS A 1 205 ? 6.496 12.516 -25.128 1.00 87.06 205 CYS A N 1
ATOM 1662 C CA . CYS A 1 205 ? 7.4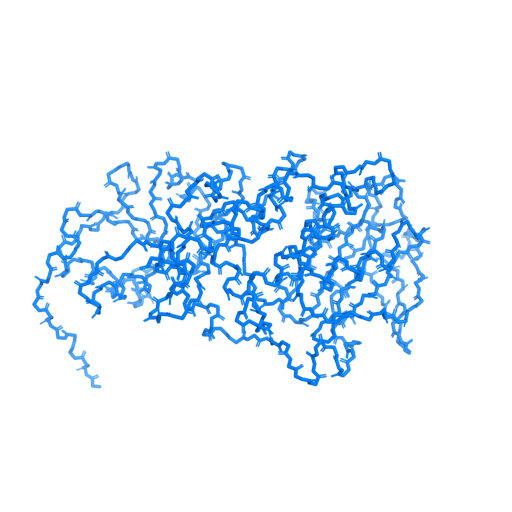77 11.486 -25.471 1.00 87.06 205 CYS A CA 1
ATOM 1663 C C . CYS A 1 205 ? 6.766 10.200 -25.927 1.00 87.06 205 CYS A C 1
ATOM 1665 O O . CYS A 1 205 ? 5.543 10.120 -25.863 1.00 87.06 205 CYS A O 1
ATOM 1667 N N . LYS A 1 206 ? 7.525 9.218 -26.434 1.00 87.56 206 LYS A N 1
ATOM 1668 C CA . LYS A 1 206 ? 6.973 7.951 -26.927 1.00 87.56 206 LYS A CA 1
ATOM 1669 C C . LYS A 1 206 ? 7.494 6.773 -26.116 1.00 87.56 206 LYS A C 1
ATOM 1671 O O . LYS A 1 206 ? 8.704 6.642 -25.948 1.00 87.56 206 LYS A O 1
ATOM 1676 N N . ILE A 1 207 ? 6.612 5.889 -25.674 1.00 88.88 207 ILE A N 1
ATOM 1677 C CA . ILE A 1 207 ? 6.993 4.636 -25.009 1.00 88.88 207 ILE A CA 1
ATOM 1678 C C . ILE A 1 207 ? 6.451 3.470 -25.832 1.00 88.88 207 ILE A C 1
ATOM 1680 O O . ILE A 1 207 ? 5.293 3.492 -26.240 1.00 88.88 207 ILE A O 1
ATOM 1684 N N . GLN A 1 208 ? 7.295 2.475 -26.120 1.00 87.38 208 GLN A N 1
ATOM 1685 C CA . GLN A 1 208 ? 6.874 1.267 -26.823 1.00 87.38 208 GLN A CA 1
ATOM 1686 C C . GLN A 1 208 ? 6.683 0.119 -25.830 1.00 87.38 208 GLN A C 1
ATOM 1688 O O . GLN A 1 208 ? 7.627 -0.315 -25.165 1.00 87.38 208 GLN A O 1
ATOM 1693 N N . MET A 1 209 ? 5.461 -0.405 -25.784 1.00 87.81 209 MET A N 1
ATOM 1694 C CA . MET A 1 209 ? 5.082 -1.548 -24.959 1.00 87.81 209 MET A CA 1
ATOM 1695 C C . MET A 1 209 ? 4.497 -2.630 -25.867 1.00 87.81 209 MET A C 1
ATOM 1697 O O . MET A 1 209 ? 3.423 -2.464 -26.441 1.00 87.81 209 MET A O 1
ATOM 1701 N N . GLY A 1 210 ? 5.225 -3.738 -26.033 1.00 82.38 210 GLY A N 1
ATOM 1702 C CA . GLY A 1 210 ? 4.871 -4.756 -27.026 1.00 82.38 210 GLY A CA 1
ATOM 1703 C C . GLY A 1 210 ? 4.869 -4.185 -28.451 1.00 82.38 210 GLY A C 1
ATOM 1704 O O . GLY A 1 210 ? 5.852 -3.576 -28.886 1.00 82.38 210 GLY A O 1
ATOM 1705 N N . ASP A 1 211 ? 3.752 -4.367 -29.156 1.00 84.94 211 ASP A N 1
ATOM 1706 C CA . ASP A 1 211 ? 3.566 -3.927 -30.546 1.00 84.94 211 ASP A CA 1
ATOM 1707 C C . ASP A 1 211 ? 3.036 -2.485 -30.670 1.00 84.94 211 ASP A C 1
ATOM 1709 O O . ASP A 1 211 ? 2.901 -1.964 -31.778 1.00 84.94 211 ASP A O 1
ATOM 1713 N N . PHE A 1 212 ? 2.748 -1.824 -29.546 1.00 89.38 212 PHE A N 1
ATOM 1714 C CA . PHE A 1 212 ? 2.111 -0.508 -29.511 1.00 89.38 212 PHE A CA 1
ATOM 1715 C C . PHE A 1 212 ? 3.084 0.592 -29.082 1.00 89.38 212 PHE A C 1
ATOM 1717 O O . PHE A 1 212 ? 4.009 0.371 -28.296 1.00 89.38 212 PHE A O 1
ATOM 1724 N N . VAL A 1 213 ? 2.857 1.800 -29.603 1.00 89.88 213 VAL A N 1
ATOM 1725 C CA . VAL A 1 213 ? 3.615 3.009 -29.263 1.00 89.88 213 VAL A CA 1
ATOM 1726 C C . VAL A 1 213 ? 2.653 4.046 -28.706 1.00 89.88 213 VAL A C 1
ATOM 1728 O O . VAL A 1 213 ? 1.725 4.461 -29.397 1.00 89.88 213 VAL A O 1
ATOM 1731 N N . TYR A 1 214 ? 2.930 4.491 -27.489 1.00 92.12 214 TYR A N 1
ATOM 1732 C CA . TYR A 1 214 ? 2.089 5.393 -26.714 1.00 92.12 214 TYR A CA 1
ATOM 1733 C C . TYR A 1 214 ? 2.704 6.783 -26.656 1.00 92.12 214 TYR A C 1
ATOM 1735 O O . TYR A 1 214 ? 3.920 6.910 -26.489 1.00 92.12 214 TYR A O 1
ATOM 1743 N N . ASP A 1 215 ? 1.876 7.816 -26.798 1.00 91.69 215 ASP A N 1
ATOM 1744 C CA . ASP A 1 215 ? 2.279 9.198 -26.558 1.00 91.69 215 ASP A CA 1
ATOM 1745 C C . ASP A 1 215 ? 2.020 9.544 -25.086 1.00 91.69 215 ASP A C 1
ATOM 1747 O O . ASP A 1 215 ? 0.896 9.437 -24.611 1.00 91.69 215 ASP A O 1
ATOM 1751 N N . ILE A 1 216 ? 3.067 9.961 -24.377 1.00 92.44 216 ILE A N 1
ATOM 1752 C CA . ILE A 1 216 ? 3.023 10.298 -22.950 1.00 92.44 216 ILE A CA 1
ATOM 1753 C C . ILE A 1 216 ? 3.292 11.787 -22.796 1.00 92.44 216 ILE A C 1
ATOM 1755 O O . ILE A 1 216 ? 4.297 12.289 -23.314 1.00 92.44 216 ILE A O 1
ATOM 1759 N N . ASN A 1 217 ? 2.428 12.510 -22.087 1.00 91.88 217 ASN A N 1
ATOM 1760 C CA . ASN A 1 217 ? 2.615 13.929 -21.830 1.00 91.88 217 ASN A CA 1
ATOM 1761 C C . ASN A 1 217 ? 3.865 14.177 -20.988 1.00 91.88 217 ASN A C 1
ATOM 1763 O O . ASN A 1 217 ? 4.243 13.414 -20.098 1.00 91.88 217 ASN A O 1
ATOM 1767 N N . THR A 1 218 ? 4.527 15.287 -21.295 1.00 89.44 218 THR A N 1
ATOM 1768 C CA . THR A 1 218 ? 5.800 15.657 -20.695 1.00 89.44 218 THR A CA 1
ATOM 1769 C C . THR A 1 218 ? 5.849 17.108 -20.260 1.00 89.44 218 THR A C 1
ATOM 1771 O O . THR A 1 218 ? 5.321 18.019 -20.907 1.00 89.44 218 THR A O 1
ATOM 1774 N N . ARG A 1 219 ? 6.605 17.337 -19.190 1.00 87.50 219 ARG A N 1
ATOM 1775 C CA . ARG A 1 219 ? 6.956 18.659 -18.673 1.00 87.50 219 ARG A CA 1
ATOM 1776 C C . ARG A 1 219 ? 8.465 18.827 -18.605 1.00 87.50 219 ARG A C 1
ATOM 1778 O O . ARG A 1 219 ? 9.232 17.887 -18.791 1.00 87.50 219 ARG A O 1
ATOM 1785 N N . LYS A 1 220 ? 8.907 20.063 -18.370 1.00 85.94 220 LYS A N 1
ATOM 1786 C CA . LYS A 1 220 ? 10.333 20.339 -18.174 1.00 85.94 220 LYS A CA 1
ATOM 1787 C C . LYS A 1 220 ? 10.856 19.533 -16.977 1.00 85.94 220 LYS A C 1
ATOM 1789 O O . LYS A 1 220 ? 10.136 19.451 -15.976 1.00 85.94 220 LYS A O 1
ATOM 1794 N N . PRO A 1 221 ? 12.072 18.971 -17.072 1.00 85.00 221 PRO A N 1
ATOM 1795 C CA . PRO A 1 221 ? 12.692 18.279 -15.952 1.00 85.00 221 PRO A CA 1
ATOM 1796 C C . PRO A 1 221 ? 12.924 19.250 -14.789 1.00 85.00 221 PRO A C 1
ATOM 1798 O O . PRO A 1 221 ? 13.269 20.414 -15.010 1.00 85.00 221 PRO A O 1
ATOM 1801 N N . VAL A 1 222 ? 12.730 18.761 -13.564 1.00 81.88 222 VAL A N 1
ATOM 1802 C CA . VAL A 1 222 ? 13.072 19.470 -12.317 1.00 81.88 222 VAL A CA 1
ATOM 1803 C C . VAL A 1 222 ? 14.304 18.825 -11.675 1.00 81.88 222 VAL A C 1
ATOM 1805 O O . VAL A 1 222 ? 15.208 19.528 -11.224 1.00 81.88 222 VAL A O 1
ATOM 1808 N N . CYS A 1 223 ? 14.399 17.493 -11.714 1.00 80.00 223 CYS A N 1
ATOM 1809 C CA . CYS A 1 223 ? 15.571 16.755 -11.250 1.00 80.00 223 CYS A CA 1
ATOM 1810 C C . CYS A 1 223 ? 16.736 16.837 -12.253 1.00 80.00 223 CYS A C 1
ATOM 1812 O O . CYS A 1 223 ? 16.559 16.611 -13.453 1.00 80.00 223 CYS A O 1
ATOM 1814 N N . LYS A 1 224 ? 17.952 17.099 -11.748 1.00 74.31 224 LYS A N 1
ATOM 1815 C CA . LYS A 1 224 ? 19.172 17.341 -12.552 1.00 74.31 224 LYS A CA 1
ATOM 1816 C C . LYS A 1 224 ? 19.552 16.190 -13.491 1.00 74.31 224 LYS A C 1
ATOM 1818 O O . LYS A 1 224 ? 20.138 16.447 -14.537 1.00 74.31 224 LYS A O 1
ATOM 1823 N N . ASN A 1 225 ? 19.204 14.956 -13.127 1.00 76.12 225 ASN A N 1
ATOM 1824 C CA . ASN A 1 225 ? 19.581 13.744 -13.860 1.00 76.12 225 ASN A CA 1
ATOM 1825 C C . ASN A 1 225 ? 18.467 13.229 -14.789 1.00 76.12 225 ASN A C 1
ATOM 1827 O O . ASN A 1 225 ? 18.597 12.163 -15.383 1.00 76.12 225 ASN A O 1
ATOM 1831 N N . THR A 1 226 ? 17.372 13.983 -14.927 1.00 79.38 226 THR A N 1
ATOM 1832 C CA . THR A 1 226 ? 16.227 13.596 -15.761 1.00 79.38 226 THR A CA 1
ATOM 1833 C C . THR A 1 226 ? 16.247 14.321 -17.095 1.00 79.38 226 THR A C 1
ATOM 1835 O O . THR A 1 226 ? 16.655 15.479 -17.198 1.00 79.38 226 THR A O 1
ATOM 1838 N N . VAL A 1 227 ? 15.777 13.641 -18.138 1.00 80.94 227 VAL A N 1
ATOM 1839 C CA . VAL A 1 227 ? 15.622 14.224 -19.474 1.00 80.94 227 VAL A CA 1
ATOM 1840 C C . VAL A 1 227 ? 14.305 15.000 -19.560 1.00 80.94 227 VAL A C 1
ATOM 1842 O O . VAL A 1 227 ? 14.209 16.004 -20.271 1.00 80.94 227 VAL A O 1
ATOM 1845 N N . THR A 1 228 ? 13.279 14.544 -18.839 1.00 86.81 228 THR A N 1
ATOM 1846 C CA . THR A 1 228 ? 11.946 15.146 -18.807 1.00 86.81 228 THR A CA 1
ATOM 1847 C C . THR A 1 228 ? 11.194 14.758 -17.532 1.00 86.81 228 THR A C 1
ATOM 1849 O O . THR A 1 228 ? 11.604 13.848 -16.817 1.00 86.81 228 THR A O 1
ATOM 1852 N N . ARG A 1 229 ? 10.063 15.425 -17.275 1.00 89.75 229 ARG A N 1
ATOM 1853 C CA . ARG A 1 229 ? 8.993 14.891 -16.421 1.00 89.75 229 ARG A CA 1
ATOM 1854 C C . ARG A 1 229 ? 7.946 14.192 -17.284 1.00 89.75 229 ARG A C 1
ATOM 1856 O O . ARG A 1 229 ? 7.619 14.759 -18.328 1.00 89.75 229 ARG A O 1
ATOM 1863 N N . ILE A 1 230 ? 7.446 13.021 -16.890 1.00 91.81 230 ILE A N 1
ATOM 1864 C CA . ILE A 1 230 ? 6.385 12.276 -17.600 1.00 91.81 230 ILE A CA 1
ATOM 1865 C C . ILE A 1 230 ? 5.097 12.230 -16.769 1.00 91.81 230 ILE A C 1
ATOM 1867 O O . ILE A 1 230 ? 5.161 12.189 -15.542 1.00 91.81 230 ILE A O 1
ATOM 1871 N N . ASN A 1 231 ? 3.935 12.276 -17.420 1.00 94.06 231 ASN A N 1
ATOM 1872 C CA . ASN A 1 231 ? 2.658 12.201 -16.716 1.00 94.06 231 ASN A CA 1
ATOM 1873 C C . ASN A 1 231 ? 2.412 10.774 -16.200 1.00 94.06 231 ASN A C 1
ATOM 1875 O O . ASN A 1 231 ? 2.478 9.821 -16.972 1.00 94.06 231 ASN A O 1
ATOM 1879 N N . ALA A 1 232 ? 2.151 10.629 -14.901 1.00 95.62 232 ALA A N 1
ATOM 1880 C CA . ALA A 1 232 ? 1.946 9.333 -14.268 1.00 95.62 232 ALA A CA 1
ATOM 1881 C C . ALA A 1 232 ? 0.668 8.648 -14.772 1.00 95.62 232 ALA A C 1
ATOM 1883 O O . ALA A 1 232 ? 0.707 7.455 -15.049 1.00 95.62 232 ALA A O 1
ATOM 1884 N N . MET A 1 233 ? -0.427 9.392 -14.960 1.00 96.12 233 MET A N 1
ATOM 1885 C CA . MET A 1 233 ? -1.706 8.829 -15.407 1.00 96.12 233 MET A CA 1
ATOM 1886 C C . MET A 1 233 ? -1.621 8.280 -16.832 1.00 96.12 233 MET A C 1
ATOM 1888 O O . MET A 1 233 ? -2.019 7.143 -17.051 1.00 96.12 233 MET A O 1
ATOM 1892 N N . ASP A 1 234 ? -0.980 9.000 -17.758 1.00 95.69 234 ASP A N 1
ATOM 1893 C CA . ASP A 1 234 ? -0.727 8.492 -19.116 1.00 95.69 234 ASP A CA 1
ATOM 1894 C C . ASP A 1 234 ? 0.086 7.180 -19.100 1.00 95.69 234 ASP A C 1
ATOM 1896 O O . ASP A 1 234 ? -0.115 6.293 -19.932 1.00 95.69 234 ASP A O 1
ATOM 1900 N N . VAL A 1 235 ? 1.031 7.044 -18.157 1.00 95.88 235 VAL A N 1
ATOM 1901 C CA . VAL A 1 235 ? 1.803 5.803 -17.983 1.00 95.88 235 VAL A CA 1
ATOM 1902 C C . VAL A 1 235 ? 0.911 4.680 -17.459 1.00 95.88 235 VAL A C 1
ATOM 1904 O O . VAL A 1 235 ? 1.027 3.559 -17.948 1.00 95.88 235 VAL A O 1
ATOM 1907 N N . LEU A 1 236 ? 0.027 4.947 -16.496 1.00 97.56 236 LEU A N 1
ATOM 1908 C CA . LEU A 1 236 ? -0.900 3.936 -15.982 1.00 97.56 236 LEU A CA 1
ATOM 1909 C C . LEU A 1 236 ? -1.897 3.484 -17.056 1.00 97.56 236 LEU A C 1
ATOM 1911 O O . LEU A 1 236 ? -2.044 2.278 -17.248 1.00 97.56 236 LEU A O 1
ATOM 1915 N N . ASP A 1 237 ? -2.480 4.412 -17.817 1.00 96.56 237 ASP A N 1
ATOM 1916 C CA . ASP A 1 237 ? -3.384 4.108 -18.936 1.00 96.56 237 ASP A CA 1
ATOM 1917 C C . ASP A 1 237 ? -2.701 3.200 -19.969 1.00 96.56 237 ASP A C 1
ATOM 1919 O O . ASP A 1 237 ? -3.241 2.165 -20.365 1.00 96.56 237 ASP A O 1
ATOM 1923 N N . MET A 1 238 ? -1.454 3.522 -20.334 1.00 95.44 238 MET A N 1
ATOM 1924 C CA . MET A 1 238 ? -0.629 2.665 -21.188 1.00 95.44 238 MET A CA 1
ATOM 1925 C C . MET A 1 238 ? -0.438 1.263 -20.588 1.00 95.44 238 MET A C 1
ATOM 1927 O O . MET A 1 238 ? -0.519 0.266 -21.307 1.00 95.44 238 MET A O 1
ATOM 1931 N N . LEU A 1 239 ? -0.123 1.163 -19.293 1.00 96.31 239 LEU A N 1
ATOM 1932 C CA . LEU A 1 239 ? 0.145 -0.120 -18.637 1.00 96.31 239 LEU A CA 1
ATOM 1933 C C . LEU A 1 239 ? -1.093 -1.024 -18.606 1.00 96.31 239 LEU A C 1
ATOM 1935 O O . LEU A 1 239 ? -0.943 -2.236 -18.778 1.00 96.31 239 LEU A O 1
ATOM 1939 N N . VAL A 1 240 ? -2.291 -0.455 -18.427 1.00 96.44 240 VAL A N 1
ATOM 1940 C CA . VAL A 1 240 ? -3.560 -1.202 -18.381 1.00 96.44 240 VAL A CA 1
ATOM 1941 C C . VAL A 1 240 ? -3.815 -1.954 -19.689 1.00 96.44 240 VAL A C 1
ATOM 1943 O O . VAL A 1 240 ? -4.289 -3.093 -19.670 1.00 96.44 240 VAL A O 1
ATOM 1946 N N . GLU A 1 241 ? -3.439 -1.375 -20.830 1.00 95.06 241 GLU A N 1
ATOM 1947 C CA . GLU A 1 241 ? -3.635 -1.995 -22.145 1.00 95.06 241 GLU A CA 1
ATOM 1948 C C . GLU A 1 241 ? -2.721 -3.199 -22.414 1.00 95.06 241 GLU A C 1
ATOM 1950 O O . GLU A 1 241 ? -3.026 -4.041 -23.263 1.00 95.06 241 GLU A O 1
ATOM 1955 N N . VAL A 1 242 ? -1.600 -3.303 -21.697 1.00 94.31 242 VAL A N 1
ATOM 1956 C CA . VAL A 1 242 ? -0.531 -4.271 -21.994 1.00 94.31 242 VAL A CA 1
ATOM 1957 C C . VAL A 1 242 ? -0.323 -5.313 -20.898 1.00 94.31 242 VAL A C 1
ATOM 1959 O O . VAL A 1 242 ? 0.664 -6.052 -20.923 1.00 94.31 242 VAL A O 1
ATOM 1962 N N . ILE A 1 243 ? -1.251 -5.411 -19.941 1.00 95.00 243 ILE A N 1
ATOM 1963 C CA . ILE A 1 243 ? -1.166 -6.383 -18.849 1.00 95.00 243 ILE A CA 1
ATOM 1964 C C . ILE A 1 243 ? -1.143 -7.819 -19.415 1.00 95.00 243 ILE A C 1
ATOM 1966 O O . ILE A 1 243 ? -2.111 -8.251 -20.052 1.00 95.00 243 ILE A O 1
ATOM 1970 N N . PRO A 1 244 ? -0.085 -8.615 -19.152 1.00 95.56 244 PRO A N 1
ATOM 1971 C CA . PRO A 1 244 ? -0.031 -10.005 -19.593 1.00 95.56 244 PRO A CA 1
ATOM 1972 C C . PRO A 1 244 ? -1.171 -10.855 -19.018 1.00 95.56 244 PRO A C 1
ATOM 1974 O O . PRO A 1 244 ? -1.649 -10.632 -17.905 1.00 95.56 244 PRO A O 1
ATOM 1977 N N . LYS A 1 245 ? -1.583 -11.890 -19.759 1.00 95.62 245 LYS A N 1
ATOM 1978 C CA . LYS A 1 245 ? -2.721 -12.750 -19.380 1.00 95.62 245 LYS A CA 1
ATOM 1979 C C . LYS A 1 245 ? -2.538 -13.458 -18.037 1.00 95.62 245 LYS A C 1
ATOM 1981 O O . LYS A 1 245 ? -3.530 -13.707 -17.361 1.00 95.62 245 LYS A O 1
ATOM 1986 N N . ASP A 1 246 ? -1.299 -13.787 -17.683 1.00 97.50 246 ASP A N 1
ATOM 1987 C CA . ASP A 1 246 ? -0.917 -14.470 -16.444 1.00 97.50 246 ASP A CA 1
ATOM 1988 C C . ASP A 1 246 ? -0.396 -13.517 -15.352 1.00 97.50 246 ASP A C 1
ATOM 1990 O O . ASP A 1 246 ? 0.034 -13.954 -14.278 1.00 97.50 246 ASP A O 1
ATOM 1994 N N . ALA A 1 247 ? -0.421 -12.209 -15.609 1.00 97.81 247 ALA A N 1
ATOM 1995 C CA . ALA A 1 247 ? -0.023 -11.215 -14.630 1.00 97.81 247 ALA A CA 1
ATOM 1996 C C . ALA A 1 247 ? -1.125 -11.024 -13.585 1.00 97.81 247 ALA A C 1
ATOM 1998 O O . ALA A 1 247 ? -2.296 -10.899 -13.932 1.00 97.81 247 ALA A O 1
ATOM 1999 N N . PHE A 1 248 ? -0.756 -10.916 -12.311 1.00 98.31 248 PHE A N 1
ATOM 2000 C CA . PHE A 1 248 ? -1.584 -10.210 -11.340 1.00 98.31 248 PHE A CA 1
ATOM 2001 C C . PHE A 1 248 ? -1.560 -8.715 -11.661 1.00 98.31 248 PHE A C 1
ATOM 2003 O O . PHE A 1 248 ? -2.616 -8.131 -11.863 1.00 98.31 248 PHE A O 1
ATOM 2010 N N . CYS A 1 249 ? -0.372 -8.128 -11.809 1.00 98.25 249 CYS A N 1
ATOM 2011 C CA . CYS A 1 249 ? -0.187 -6.711 -12.108 1.00 98.25 249 CYS A CA 1
ATOM 2012 C C . CYS A 1 249 ? 1.102 -6.449 -12.896 1.00 98.25 249 CYS A C 1
ATOM 2014 O O . CYS A 1 249 ? 1.940 -7.344 -13.055 1.00 98.25 249 CYS A O 1
ATOM 2016 N N . ILE A 1 250 ? 1.256 -5.214 -13.377 1.00 97.56 250 ILE A N 1
ATOM 2017 C CA . ILE A 1 250 ? 2.495 -4.699 -13.965 1.00 97.56 250 ILE A CA 1
ATOM 2018 C C . ILE A 1 250 ? 2.962 -3.453 -13.203 1.00 97.56 250 ILE A C 1
ATOM 2020 O O . ILE A 1 250 ? 2.189 -2.545 -12.914 1.00 97.56 250 ILE A O 1
ATOM 2024 N N . VAL A 1 251 ? 4.248 -3.430 -12.873 1.00 97.69 251 VAL A N 1
ATOM 2025 C CA . VAL A 1 251 ? 4.922 -2.379 -12.112 1.00 97.69 251 VAL A CA 1
ATOM 2026 C C . VAL A 1 251 ? 5.955 -1.739 -13.021 1.00 97.69 251 VAL A C 1
ATOM 2028 O O . VAL A 1 251 ? 6.896 -2.407 -13.457 1.00 97.69 251 VAL A O 1
ATOM 2031 N N . ALA A 1 252 ? 5.790 -0.458 -13.322 1.00 96.19 252 ALA A N 1
ATOM 2032 C CA . ALA A 1 252 ? 6.741 0.306 -14.109 1.00 96.19 252 ALA A CA 1
ATOM 2033 C C . ALA A 1 252 ? 7.765 1.018 -13.222 1.00 96.19 252 ALA A C 1
ATOM 2035 O O . ALA A 1 252 ? 7.418 1.644 -12.226 1.00 96.19 252 ALA A O 1
ATOM 2036 N N . ILE A 1 253 ? 9.032 0.974 -13.625 1.00 95.06 253 ILE A N 1
ATOM 2037 C CA . ILE A 1 253 ? 10.130 1.688 -12.966 1.00 95.06 253 ILE A CA 1
ATOM 2038 C C . ILE A 1 253 ? 10.738 2.657 -13.968 1.00 95.06 253 ILE A C 1
ATOM 2040 O O . ILE A 1 253 ? 11.147 2.230 -15.044 1.00 95.06 253 ILE A O 1
ATOM 2044 N N . THR A 1 254 ? 10.810 3.940 -13.631 1.00 92.88 254 THR A N 1
ATOM 2045 C CA . THR A 1 254 ? 11.353 4.984 -14.511 1.00 92.88 254 THR A CA 1
ATOM 2046 C C . THR A 1 254 ? 12.424 5.800 -13.799 1.00 92.88 254 THR A C 1
ATOM 2048 O O . THR A 1 254 ? 12.315 6.071 -12.610 1.00 92.88 254 THR A O 1
ATOM 2051 N N . ASP A 1 255 ? 13.448 6.229 -14.530 1.00 91.00 255 ASP A N 1
ATOM 2052 C CA . ASP A 1 255 ? 14.448 7.188 -14.046 1.00 91.00 255 ASP A CA 1
ATOM 2053 C C . ASP A 1 255 ? 14.075 8.642 -14.355 1.00 91.00 255 ASP A C 1
ATOM 2055 O O . ASP A 1 255 ? 14.809 9.564 -14.007 1.00 91.00 255 ASP A O 1
ATOM 2059 N N . GLN A 1 256 ? 12.936 8.861 -15.014 1.00 90.56 256 GLN A N 1
ATOM 2060 C CA . GLN A 1 256 ? 12.373 10.186 -15.237 1.00 90.56 256 GLN A CA 1
ATOM 2061 C C . GLN A 1 256 ? 11.526 10.603 -14.036 1.00 90.56 256 GLN A C 1
ATOM 2063 O O . GLN A 1 256 ? 10.892 9.772 -13.389 1.00 90.56 256 GLN A O 1
ATOM 2068 N N . ASP A 1 257 ? 11.487 11.901 -13.754 1.00 91.25 257 ASP A N 1
ATOM 2069 C CA . ASP A 1 257 ? 10.583 12.460 -12.746 1.00 91.25 257 ASP A CA 1
ATOM 2070 C C . ASP A 1 257 ? 9.129 12.345 -13.237 1.00 91.25 257 ASP A C 1
ATOM 2072 O O . ASP A 1 257 ? 8.871 12.377 -14.446 1.00 91.25 257 ASP A O 1
ATOM 2076 N N . ILE A 1 258 ? 8.183 12.164 -12.318 1.00 92.44 258 ILE A N 1
ATOM 2077 C CA . ILE A 1 258 ? 6.769 11.941 -12.645 1.00 92.44 258 ILE A CA 1
ATOM 2078 C C . ILE A 1 258 ? 5.902 13.072 -12.095 1.00 92.44 258 ILE A C 1
ATOM 2080 O O . ILE A 1 258 ? 6.273 13.746 -11.138 1.00 92.44 258 ILE A O 1
ATOM 2084 N N . TYR A 1 259 ? 4.762 13.318 -12.734 1.00 92.50 259 TYR A N 1
ATOM 2085 C CA . TYR A 1 259 ? 3.775 14.290 -12.264 1.00 92.50 259 TYR A CA 1
ATOM 2086 C C . TYR A 1 259 ? 2.357 13.808 -12.560 1.00 92.50 259 TYR A C 1
ATOM 2088 O O . TYR A 1 259 ? 2.135 13.085 -13.529 1.00 92.50 259 TYR A O 1
ATOM 2096 N N . GLU A 1 260 ? 1.396 14.242 -11.756 1.00 90.00 260 GLU A N 1
ATOM 2097 C CA . GLU A 1 260 ? -0.024 13.931 -11.953 1.00 90.00 260 GLU A CA 1
ATOM 2098 C C . GLU A 1 260 ? -0.807 15.186 -12.333 1.00 90.00 260 GLU A C 1
ATOM 2100 O O . GLU A 1 260 ? -1.465 15.218 -13.373 1.00 90.00 260 GLU A O 1
ATOM 2105 N N . PHE A 1 261 ? -0.668 16.242 -11.532 1.00 84.31 261 PHE A N 1
ATOM 2106 C CA . PHE A 1 261 ? -1.414 17.480 -11.701 1.00 84.31 261 PHE A CA 1
ATOM 2107 C C . PHE A 1 261 ? -0.648 18.531 -12.486 1.00 84.31 261 PHE A C 1
ATOM 2109 O O . PHE A 1 261 ? 0.571 18.481 -12.660 1.00 84.31 261 PHE A O 1
ATOM 2116 N N . ASP A 1 262 ? -1.386 19.542 -12.935 1.00 76.81 262 ASP A N 1
ATOM 2117 C CA . ASP A 1 262 ? -0.820 20.643 -13.693 1.00 76.81 262 ASP A CA 1
ATOM 2118 C C . ASP A 1 262 ? -0.025 21.659 -12.841 1.00 76.81 262 ASP A C 1
ATOM 2120 O O . ASP A 1 262 ? 0.302 22.741 -13.338 1.00 76.81 262 ASP A O 1
ATOM 2124 N N . ASP A 1 263 ? 0.364 21.303 -11.615 1.00 76.00 263 ASP A N 1
ATOM 2125 C CA . ASP A 1 263 ? 1.235 22.092 -10.744 1.00 76.00 263 ASP A CA 1
ATOM 2126 C C . ASP A 1 263 ? 2.713 21.657 -10.823 1.00 76.00 263 ASP A C 1
ATOM 2128 O O . ASP A 1 263 ? 3.065 20.595 -11.336 1.00 76.00 263 ASP A O 1
ATOM 2132 N N . ASP A 1 264 ? 3.603 22.540 -10.372 1.00 70.69 264 ASP A N 1
ATOM 2133 C CA . ASP A 1 264 ? 5.048 22.285 -10.327 1.00 70.69 264 ASP A CA 1
ATOM 2134 C C . ASP A 1 264 ? 5.572 22.140 -8.884 1.00 70.69 264 ASP A C 1
ATOM 2136 O O . ASP A 1 264 ? 6.784 22.078 -8.680 1.00 70.69 264 ASP A O 1
ATOM 2140 N N . SER A 1 265 ? 4.678 22.112 -7.891 1.00 72.19 265 SER A N 1
ATOM 2141 C CA . SER A 1 265 ? 5.017 22.075 -6.461 1.00 72.19 265 SER A CA 1
ATOM 2142 C C . SER A 1 265 ? 4.854 20.695 -5.831 1.00 72.19 265 SER A C 1
ATOM 2144 O O . SER A 1 265 ? 5.515 20.412 -4.835 1.00 72.19 265 SER A O 1
ATOM 2146 N N . SER A 1 266 ? 3.991 19.846 -6.388 1.00 77.12 266 SER A N 1
ATOM 2147 C CA . SER A 1 266 ? 3.784 18.481 -5.918 1.00 77.12 266 SER A CA 1
ATOM 2148 C C . SER A 1 266 ? 4.986 17.605 -6.273 1.00 77.12 266 SER A C 1
ATOM 2150 O O . SER A 1 266 ? 5.494 17.603 -7.398 1.00 77.12 266 SER A O 1
ATOM 2152 N N . ILE A 1 267 ? 5.471 16.869 -5.275 1.00 82.06 267 ILE A N 1
ATOM 2153 C CA . ILE A 1 267 ? 6.504 15.851 -5.443 1.00 82.06 267 ILE A CA 1
ATOM 2154 C C . ILE A 1 267 ? 5.797 14.502 -5.465 1.00 82.06 267 ILE A C 1
ATOM 2156 O O . ILE A 1 267 ? 5.092 14.165 -4.520 1.00 82.06 267 ILE A O 1
ATOM 2160 N N . LEU A 1 268 ? 6.007 13.741 -6.537 1.00 87.69 268 LEU A N 1
ATOM 2161 C CA . LEU A 1 268 ? 5.428 12.417 -6.724 1.00 87.69 268 LEU A CA 1
ATOM 2162 C C . LEU A 1 268 ? 6.563 11.416 -6.954 1.00 87.69 268 LEU A C 1
ATOM 2164 O O . LEU A 1 268 ? 7.328 11.547 -7.910 1.00 87.69 268 LEU A O 1
ATOM 2168 N N . MET A 1 269 ? 6.708 10.445 -6.053 1.00 91.44 269 MET A N 1
ATOM 2169 C CA . MET A 1 269 ? 7.733 9.395 -6.158 1.00 91.44 269 MET A CA 1
ATOM 2170 C C . MET A 1 269 ? 7.179 8.118 -6.789 1.00 91.44 269 MET A C 1
ATOM 2172 O O . MET A 1 269 ? 7.907 7.400 -7.473 1.00 91.44 269 MET A O 1
ATOM 2176 N N . GLY A 1 270 ? 5.887 7.864 -6.614 1.00 94.50 270 GLY A N 1
ATOM 2177 C CA . GLY A 1 270 ? 5.169 6.757 -7.216 1.00 94.50 270 GLY A CA 1
ATOM 2178 C C . GLY A 1 270 ? 3.697 7.097 -7.402 1.00 94.50 270 GLY A C 1
ATOM 2179 O O . GLY A 1 270 ? 3.225 8.124 -6.919 1.00 94.50 270 GLY A O 1
ATOM 2180 N N . ARG A 1 271 ? 3.005 6.273 -8.185 1.00 95.31 271 ARG A N 1
ATOM 2181 C CA . ARG A 1 271 ? 1.552 6.311 -8.319 1.00 95.31 271 ARG A CA 1
ATOM 2182 C C . ARG A 1 271 ? 1.027 4.941 -8.710 1.00 95.31 271 ARG A C 1
ATOM 2184 O O . ARG A 1 271 ? 1.581 4.288 -9.599 1.00 95.31 271 ARG A O 1
ATOM 2191 N N . ALA A 1 272 ? -0.098 4.564 -8.128 1.00 95.62 272 ALA A N 1
ATOM 2192 C CA . ALA A 1 272 ? -0.810 3.335 -8.419 1.00 95.62 272 ALA A CA 1
ATOM 2193 C C . ALA A 1 272 ? -2.301 3.590 -8.636 1.00 95.62 272 ALA A C 1
ATOM 2195 O O . ALA A 1 272 ? -2.854 4.601 -8.199 1.00 95.62 272 ALA A O 1
ATOM 2196 N N . THR A 1 273 ? -2.955 2.635 -9.294 1.00 87.69 273 THR A N 1
ATOM 2197 C CA . THR A 1 273 ? -4.414 2.502 -9.280 1.00 87.69 273 THR A CA 1
ATOM 2198 C C . THR A 1 273 ? -4.813 1.059 -8.974 1.00 87.69 273 THR A C 1
ATOM 2200 O O . THR A 1 273 ? -4.032 0.117 -9.145 1.00 87.69 273 THR A O 1
ATOM 2203 N N . GLY A 1 274 ? -6.075 0.871 -8.576 1.00 84.88 274 GLY A N 1
ATOM 2204 C CA . GLY A 1 274 ? -6.689 -0.452 -8.429 1.00 84.88 274 GLY A CA 1
ATOM 2205 C C . GLY A 1 274 ? -6.796 -1.246 -9.742 1.00 84.88 274 GLY A C 1
ATOM 2206 O O . GLY A 1 274 ? -7.187 -2.410 -9.721 1.00 84.88 274 GLY A O 1
ATOM 2207 N N . ASP A 1 275 ? -6.396 -0.670 -10.882 1.00 93.25 275 ASP A N 1
ATOM 2208 C CA . ASP A 1 275 ? -6.437 -1.283 -12.216 1.00 93.25 275 ASP A CA 1
ATOM 2209 C C . ASP A 1 275 ? -5.230 -2.181 -12.516 1.00 93.25 275 ASP A C 1
ATOM 2211 O O . ASP A 1 275 ? -4.915 -2.458 -13.674 1.00 93.25 275 ASP A O 1
ATOM 2215 N N . ARG A 1 276 ? -4.573 -2.697 -11.468 1.00 96.88 276 ARG A N 1
ATOM 2216 C CA . ARG A 1 276 ? -3.462 -3.660 -11.561 1.00 96.88 276 ARG A CA 1
ATOM 2217 C C . ARG A 1 276 ? -2.172 -3.063 -12.135 1.00 96.88 276 ARG A C 1
ATOM 2219 O O . ARG A 1 276 ? -1.361 -3.796 -12.714 1.00 96.88 276 ARG A O 1
ATOM 2226 N N . VAL A 1 277 ? -1.971 -1.758 -11.963 1.00 98.06 277 VAL A N 1
ATOM 2227 C CA . VAL A 1 277 ? -0.819 -1.026 -12.499 1.00 98.06 277 VAL A CA 1
ATOM 2228 C C . VAL A 1 277 ? -0.265 -0.022 -11.493 1.00 98.06 277 VAL A C 1
ATOM 2230 O O . VAL A 1 277 ? -1.013 0.628 -10.765 1.00 98.06 277 VAL A O 1
ATOM 2233 N N . CYS A 1 278 ? 1.055 0.138 -11.476 1.00 98.25 278 CYS A N 1
ATOM 2234 C CA . CYS A 1 278 ? 1.695 1.264 -10.804 1.00 98.25 278 CYS A CA 1
ATOM 2235 C C . CYS A 1 278 ? 2.988 1.684 -11.505 1.00 98.25 278 CYS A C 1
ATOM 2237 O O . CYS A 1 278 ? 3.566 0.926 -12.290 1.00 98.25 278 CYS A O 1
ATOM 2239 N N . VAL A 1 279 ? 3.443 2.902 -11.220 1.00 97.25 279 VAL A N 1
ATOM 2240 C CA . VAL A 1 279 ? 4.714 3.459 -11.682 1.00 97.25 279 VAL A CA 1
ATOM 2241 C C . VAL A 1 279 ? 5.479 4.052 -10.505 1.00 97.25 279 VAL A C 1
ATOM 2243 O O . VAL A 1 279 ? 4.902 4.744 -9.674 1.00 97.25 279 VAL A O 1
ATOM 2246 N N . VAL A 1 280 ? 6.787 3.804 -10.445 1.00 95.81 280 VAL A N 1
ATOM 2247 C CA . VAL A 1 280 ? 7.686 4.368 -9.430 1.00 95.81 280 VAL A CA 1
ATOM 2248 C C . VAL A 1 280 ? 8.869 5.035 -10.116 1.00 95.81 280 VAL A C 1
ATOM 2250 O O . VAL A 1 280 ? 9.514 4.446 -10.990 1.00 95.81 280 VAL A O 1
ATOM 2253 N N . SER A 1 281 ? 9.153 6.272 -9.719 1.00 93.88 281 SER A N 1
ATOM 2254 C CA . SER A 1 281 ? 10.300 7.039 -10.188 1.00 93.88 281 SER A CA 1
ATOM 2255 C C . SER A 1 281 ? 11.507 6.849 -9.281 1.00 93.88 281 SER A C 1
ATOM 2257 O O . SER A 1 281 ? 11.407 6.876 -8.057 1.00 93.88 281 SER A O 1
ATOM 2259 N N . THR A 1 282 ? 12.681 6.709 -9.884 1.00 92.38 282 THR A N 1
ATOM 2260 C CA . THR A 1 282 ? 13.950 6.568 -9.167 1.00 92.38 282 THR A CA 1
ATOM 2261 C C . THR A 1 282 ? 14.712 7.889 -9.078 1.00 92.38 282 THR A C 1
ATOM 2263 O O . THR A 1 282 ? 15.736 7.961 -8.408 1.00 92.38 282 THR A O 1
ATOM 2266 N N . CYS A 1 283 ? 14.246 8.951 -9.745 1.00 89.75 283 CYS A N 1
ATOM 2267 C CA . CYS A 1 283 ? 15.047 10.151 -10.016 1.00 89.75 283 CYS A CA 1
ATOM 2268 C C . CYS A 1 283 ? 15.395 10.998 -8.780 1.00 89.75 283 CYS A C 1
ATOM 2270 O O . CYS A 1 283 ? 16.236 11.897 -8.866 1.00 89.75 283 CYS A O 1
ATOM 2272 N N . ARG A 1 284 ? 14.716 10.739 -7.658 1.00 88.25 284 ARG A N 1
ATOM 2273 C CA . ARG A 1 284 ? 14.869 11.428 -6.369 1.00 88.25 284 ARG A CA 1
ATOM 2274 C C . ARG A 1 284 ? 15.633 10.595 -5.336 1.00 88.25 284 ARG A C 1
ATOM 2276 O O . ARG A 1 284 ? 15.704 11.006 -4.188 1.00 88.25 284 ARG A O 1
ATOM 2283 N N . PHE A 1 285 ? 16.203 9.458 -5.738 1.00 88.88 285 PHE A N 1
ATOM 2284 C CA . PHE A 1 285 ? 16.956 8.566 -4.859 1.00 88.88 285 PHE A CA 1
ATOM 2285 C C . PHE A 1 285 ? 18.370 8.324 -5.411 1.00 88.88 285 PHE A C 1
ATOM 2287 O O . PHE A 1 285 ? 18.517 7.958 -6.579 1.00 88.88 285 PHE A O 1
ATOM 2294 N N . ASP A 1 286 ? 19.418 8.446 -4.590 1.00 88.69 286 ASP A N 1
ATOM 2295 C CA . ASP A 1 286 ? 20.750 7.933 -4.933 1.00 88.69 286 ASP A CA 1
ATOM 2296 C C . ASP A 1 286 ? 20.828 6.429 -4.640 1.00 88.69 286 ASP A C 1
ATOM 2298 O O . ASP A 1 286 ? 21.270 5.974 -3.583 1.00 88.69 286 ASP A O 1
ATOM 2302 N N . LEU A 1 287 ? 20.400 5.635 -5.619 1.00 89.12 287 LEU A N 1
ATOM 2303 C CA . LEU A 1 287 ? 20.362 4.176 -5.513 1.00 89.12 287 LEU A CA 1
ATOM 2304 C C . LEU A 1 287 ? 21.749 3.516 -5.480 1.00 89.12 287 LEU A C 1
ATOM 2306 O O . LEU A 1 287 ? 21.846 2.328 -5.172 1.00 89.12 287 LEU A O 1
ATOM 2310 N N . VAL A 1 288 ? 22.811 4.253 -5.822 1.00 87.25 288 VAL A N 1
ATOM 2311 C CA . VAL A 1 288 ? 24.168 3.708 -5.962 1.00 87.25 288 VAL A CA 1
ATOM 2312 C C . VAL A 1 288 ? 25.007 4.015 -4.729 1.00 87.25 288 VAL A C 1
ATOM 2314 O O . VAL A 1 288 ? 25.670 3.120 -4.203 1.00 87.25 288 VAL A O 1
ATOM 2317 N N . ASN A 1 289 ? 24.982 5.261 -4.254 1.00 89.19 289 ASN A N 1
ATOM 2318 C CA . ASN A 1 289 ? 25.865 5.708 -3.177 1.00 89.19 289 ASN A CA 1
ATOM 2319 C C . ASN A 1 289 ? 25.158 5.826 -1.820 1.00 89.19 289 ASN A C 1
ATOM 2321 O O . ASN A 1 289 ? 25.843 5.911 -0.798 1.00 89.19 289 ASN A O 1
ATOM 2325 N N . SER A 1 290 ? 23.820 5.786 -1.772 1.00 90.62 290 SER A N 1
ATOM 2326 C CA . SER A 1 290 ? 23.051 5.922 -0.532 1.00 90.62 290 SER A CA 1
ATOM 2327 C C . SER A 1 290 ? 22.189 4.692 -0.250 1.00 90.62 290 SER A C 1
ATOM 2329 O O . SER A 1 290 ? 21.125 4.481 -0.828 1.00 90.62 290 SER A O 1
ATOM 2331 N N . LYS A 1 291 ? 22.606 3.886 0.736 1.00 88.94 291 LYS A N 1
ATOM 2332 C CA . LYS A 1 291 ? 21.790 2.758 1.225 1.00 88.94 291 LYS A CA 1
ATOM 2333 C C . LYS A 1 291 ? 20.441 3.218 1.781 1.00 88.94 291 LYS A C 1
ATOM 2335 O O . LYS A 1 291 ? 19.452 2.509 1.648 1.00 88.94 291 LYS A O 1
ATOM 2340 N N . VAL A 1 292 ? 20.406 4.392 2.412 1.00 88.75 292 VAL A N 1
ATOM 2341 C CA . VAL A 1 292 ? 19.177 4.954 2.984 1.00 88.75 292 VAL A CA 1
ATOM 2342 C C . VAL A 1 292 ? 18.190 5.297 1.871 1.00 88.75 292 VAL A C 1
ATOM 2344 O O . VAL A 1 292 ? 17.028 4.909 1.951 1.00 88.75 292 VAL A O 1
ATOM 2347 N N . GLU A 1 293 ? 18.647 5.945 0.800 1.00 89.62 293 GLU A N 1
ATOM 2348 C CA . GLU A 1 293 ? 17.769 6.298 -0.320 1.00 89.62 293 GLU A CA 1
ATOM 2349 C C . GLU A 1 293 ? 17.373 5.077 -1.151 1.00 89.62 293 GLU A C 1
ATOM 2351 O O . GLU A 1 293 ? 16.223 4.988 -1.573 1.00 89.62 293 GLU A O 1
ATOM 2356 N N . PHE A 1 294 ? 18.255 4.082 -1.297 1.00 91.06 294 PHE A N 1
ATOM 2357 C CA . PHE A 1 294 ? 17.878 2.786 -1.862 1.00 91.06 294 PHE A CA 1
ATOM 2358 C C . PHE A 1 294 ? 16.755 2.115 -1.056 1.00 91.06 294 PHE A C 1
ATOM 2360 O O . PHE A 1 294 ? 15.777 1.632 -1.628 1.00 91.06 294 PHE A O 1
ATOM 2367 N N . ASN A 1 295 ? 16.846 2.131 0.277 1.00 91.06 295 ASN A N 1
ATOM 2368 C CA . ASN A 1 295 ? 15.796 1.593 1.137 1.00 91.06 295 ASN A CA 1
ATOM 2369 C C . ASN A 1 295 ? 14.490 2.388 0.999 1.00 91.06 295 ASN A C 1
ATOM 2371 O O . ASN A 1 295 ? 13.431 1.778 0.899 1.00 91.06 295 ASN A O 1
ATOM 2375 N N . ASN A 1 296 ? 14.550 3.722 0.950 1.00 90.56 296 ASN A N 1
ATOM 2376 C CA . ASN A 1 296 ? 13.365 4.570 0.777 1.00 90.56 296 ASN A CA 1
ATOM 2377 C C . ASN A 1 296 ? 12.692 4.366 -0.590 1.00 90.56 296 ASN A C 1
ATOM 2379 O O . ASN A 1 296 ? 11.464 4.337 -0.676 1.00 90.56 296 ASN A O 1
ATOM 2383 N N . PHE A 1 297 ? 13.474 4.119 -1.641 1.00 92.31 297 PHE A N 1
ATOM 2384 C CA . PHE A 1 297 ? 12.939 3.704 -2.934 1.00 92.31 297 PHE A CA 1
ATOM 2385 C C . PHE A 1 297 ? 12.201 2.361 -2.839 1.00 92.31 297 PHE A C 1
ATOM 2387 O O . PHE A 1 297 ? 11.086 2.235 -3.341 1.00 92.31 297 PHE A O 1
ATOM 2394 N N . LEU A 1 298 ? 12.774 1.361 -2.158 1.00 94.56 298 LEU A N 1
ATOM 2395 C CA . LEU A 1 298 ? 12.102 0.073 -1.959 1.00 94.56 298 LEU A CA 1
ATOM 2396 C C . LEU A 1 298 ? 10.817 0.197 -1.121 1.00 94.56 298 LEU A C 1
ATOM 2398 O O . LEU A 1 298 ? 9.865 -0.536 -1.386 1.00 94.56 298 LEU A O 1
ATOM 2402 N N . LYS A 1 299 ? 10.761 1.131 -0.160 1.00 93.94 299 LYS A N 1
ATOM 2403 C CA . LYS A 1 299 ? 9.533 1.442 0.595 1.00 93.94 299 LYS A CA 1
ATOM 2404 C C . LYS A 1 299 ? 8.463 2.012 -0.326 1.00 93.94 299 LYS A C 1
ATOM 2406 O O . LYS A 1 299 ? 7.371 1.462 -0.372 1.00 93.94 299 LYS A O 1
ATOM 2411 N N . THR A 1 300 ? 8.815 3.019 -1.128 1.00 94.19 300 THR A N 1
ATOM 2412 C CA . THR A 1 300 ? 7.913 3.608 -2.136 1.00 94.19 300 THR A CA 1
ATOM 2413 C C . THR A 1 300 ? 7.405 2.529 -3.095 1.00 94.19 300 THR A C 1
ATOM 2415 O O . THR A 1 300 ? 6.217 2.430 -3.372 1.00 94.19 300 THR A O 1
ATOM 2418 N N . LEU A 1 301 ? 8.290 1.641 -3.552 1.00 96.25 301 LEU A N 1
ATOM 2419 C CA . LEU A 1 301 ? 7.916 0.519 -4.408 1.00 96.25 301 LEU A CA 1
ATOM 2420 C C . LEU A 1 301 ? 6.928 -0.439 -3.733 1.00 96.25 301 LEU A C 1
ATOM 2422 O O . LEU A 1 301 ? 5.966 -0.870 -4.365 1.00 96.25 301 LEU A O 1
ATOM 2426 N N . ALA A 1 302 ? 7.153 -0.787 -2.466 1.00 97.44 302 ALA A N 1
ATOM 2427 C CA . ALA A 1 302 ? 6.222 -1.624 -1.718 1.00 97.44 302 ALA A CA 1
ATOM 2428 C C . ALA A 1 302 ? 4.873 -0.924 -1.492 1.00 97.44 302 ALA A C 1
ATOM 2430 O O . ALA A 1 302 ? 3.835 -1.567 -1.639 1.00 97.44 302 ALA A O 1
ATOM 2431 N N . HIS A 1 303 ? 4.892 0.373 -1.190 1.00 96.31 303 HIS A N 1
ATOM 2432 C CA . HIS A 1 303 ? 3.712 1.209 -0.999 1.00 96.31 303 HIS A CA 1
ATOM 2433 C C . HIS A 1 303 ? 2.818 1.210 -2.247 1.00 96.31 303 HIS A C 1
ATOM 2435 O O . HIS A 1 303 ? 1.663 0.788 -2.191 1.00 96.31 303 HIS A O 1
ATOM 2441 N N . GLU A 1 304 ? 3.374 1.549 -3.413 1.00 97.38 304 GLU A N 1
ATOM 2442 C CA . GLU A 1 304 ? 2.599 1.582 -4.659 1.00 97.38 304 GLU A CA 1
ATOM 2443 C C . GLU A 1 304 ? 2.069 0.203 -5.068 1.00 97.38 304 GLU A C 1
ATOM 2445 O O . GLU A 1 304 ? 0.972 0.077 -5.606 1.00 97.38 304 GLU A O 1
ATOM 2450 N N . ILE A 1 305 ? 2.820 -0.872 -4.812 1.00 98.25 305 ILE A N 1
ATOM 2451 C CA . ILE A 1 305 ? 2.325 -2.223 -5.097 1.00 98.25 305 ILE A CA 1
ATOM 2452 C C . ILE A 1 305 ? 1.204 -2.614 -4.120 1.00 98.25 305 ILE A C 1
ATOM 2454 O O . ILE A 1 305 ? 0.288 -3.329 -4.515 1.00 98.25 305 ILE A O 1
ATOM 2458 N N . CYS A 1 306 ? 1.215 -2.152 -2.869 1.00 97.88 306 CYS A N 1
ATOM 2459 C CA . CYS A 1 306 ? 0.106 -2.391 -1.942 1.00 97.88 306 CYS A CA 1
ATOM 2460 C C . CYS A 1 306 ? -1.187 -1.697 -2.400 1.00 97.88 306 CYS A C 1
ATOM 2462 O O . CYS A 1 306 ? -2.243 -2.332 -2.355 1.00 97.88 306 CYS A O 1
ATOM 2464 N N . HIS A 1 307 ? -1.107 -0.478 -2.943 1.00 96.94 307 HIS A N 1
ATOM 2465 C CA . HIS A 1 307 ? -2.250 0.178 -3.598 1.00 96.94 307 HIS A CA 1
ATOM 2466 C C . HIS A 1 307 ? -2.821 -0.664 -4.747 1.00 96.94 307 HIS A C 1
ATOM 2468 O O . HIS A 1 307 ? -4.035 -0.764 -4.907 1.00 96.94 307 HIS A O 1
ATOM 2474 N N . VAL A 1 308 ? -1.972 -1.379 -5.494 1.00 97.88 308 VAL A N 1
ATOM 2475 C CA . VAL A 1 308 ? -2.418 -2.324 -6.537 1.00 97.88 308 VAL A CA 1
ATOM 2476 C C . VAL A 1 308 ? -3.222 -3.510 -5.971 1.00 97.88 308 VAL A C 1
ATOM 2478 O O . VAL A 1 308 ? -4.096 -4.047 -6.652 1.00 97.88 308 VAL A O 1
ATOM 2481 N N . PHE A 1 309 ? -2.978 -3.917 -4.722 1.00 97.19 309 PHE A N 1
ATOM 2482 C CA . PHE A 1 309 ? -3.819 -4.897 -4.018 1.00 97.19 309 PHE A CA 1
ATOM 2483 C C . PHE A 1 309 ? -5.138 -4.304 -3.495 1.00 97.19 309 PHE A C 1
ATOM 2485 O O . PHE A 1 309 ? -5.943 -5.046 -2.929 1.00 97.19 309 PHE A O 1
ATOM 2492 N N . GLY A 1 310 ? -5.367 -3.001 -3.672 1.00 95.69 310 GLY A N 1
ATOM 2493 C CA . GLY A 1 310 ? -6.497 -2.267 -3.108 1.00 95.69 310 GLY A CA 1
ATOM 2494 C C . GLY A 1 310 ? -6.314 -1.923 -1.631 1.00 95.69 310 GLY A C 1
ATOM 2495 O O . GLY A 1 310 ? -7.303 -1.794 -0.919 1.00 95.69 310 GLY A O 1
ATOM 2496 N N . ILE A 1 311 ? -5.075 -1.871 -1.130 1.00 95.62 311 ILE A N 1
ATOM 2497 C CA . ILE A 1 311 ? -4.795 -1.442 0.244 1.00 95.62 311 ILE A CA 1
ATOM 2498 C C . ILE A 1 311 ? -4.656 0.077 0.231 1.00 95.62 311 ILE A C 1
ATOM 2500 O O . ILE A 1 311 ? -3.699 0.572 -0.349 1.00 95.62 311 ILE A O 1
ATOM 2504 N N . ASP A 1 312 ? -5.581 0.782 0.880 1.00 92.50 312 ASP A N 1
ATOM 2505 C CA . ASP A 1 312 ? -5.521 2.243 1.004 1.00 92.50 312 ASP A CA 1
ATOM 2506 C C . ASP A 1 312 ? -4.482 2.669 2.052 1.00 92.50 312 ASP A C 1
ATOM 2508 O O . ASP A 1 312 ? -3.947 1.844 2.808 1.00 92.50 312 ASP A O 1
ATOM 2512 N N . HIS A 1 313 ? -4.232 3.977 2.141 1.00 90.31 313 HIS A N 1
ATOM 2513 C CA . HIS A 1 313 ? -3.367 4.531 3.170 1.00 90.31 313 HIS A CA 1
ATOM 2514 C C . HIS A 1 313 ? -3.799 4.110 4.586 1.00 90.31 313 HIS A C 1
ATOM 2516 O O . HIS A 1 313 ? -4.979 4.058 4.943 1.00 90.31 313 HIS A O 1
ATOM 2522 N N . CYS A 1 314 ? -2.816 3.776 5.418 1.00 88.56 314 CYS A N 1
ATOM 2523 C CA . CYS A 1 314 ? -3.039 3.256 6.756 1.00 88.56 314 CYS A CA 1
ATOM 2524 C C . CYS A 1 314 ? -3.059 4.375 7.788 1.00 88.56 314 CYS A C 1
ATOM 2526 O O . CYS A 1 314 ? -2.100 5.133 7.883 1.00 88.56 314 CYS A O 1
ATOM 2528 N N . ILE A 1 315 ? -4.097 4.381 8.633 1.00 84.81 315 ILE A N 1
ATOM 2529 C CA . ILE A 1 315 ? -4.247 5.339 9.741 1.00 84.81 315 ILE A CA 1
ATOM 2530 C C . ILE A 1 315 ? -4.227 4.690 11.137 1.00 84.81 315 ILE A C 1
ATOM 2532 O O . ILE A 1 315 ? -4.522 5.315 12.159 1.00 84.81 315 ILE A O 1
ATOM 2536 N N . PHE A 1 316 ? -3.884 3.400 11.223 1.00 83.56 316 PHE A N 1
ATOM 2537 C CA . PHE A 1 316 ? -3.929 2.658 12.488 1.00 83.56 316 PHE A CA 1
ATOM 2538 C C . PHE A 1 316 ? -2.594 2.643 13.241 1.00 83.56 316 PHE A C 1
ATOM 2540 O O . PHE A 1 316 ? -2.574 2.681 14.480 1.00 83.56 316 PHE A O 1
ATOM 2547 N N . PHE A 1 317 ? -1.489 2.537 12.507 1.00 86.38 317 PHE A N 1
ATOM 2548 C CA . PHE A 1 317 ? -0.141 2.309 13.022 1.00 86.38 317 PHE A CA 1
ATOM 2549 C C . PHE A 1 317 ? 0.904 2.821 12.038 1.00 86.38 317 PHE A C 1
ATOM 2551 O O . PHE A 1 317 ? 0.607 2.985 10.858 1.00 86.38 317 PHE A O 1
ATOM 2558 N N . SER A 1 318 ? 2.134 2.982 12.523 1.00 86.88 318 SER A N 1
ATOM 2559 C CA . SER A 1 318 ? 3.303 3.112 11.664 1.00 86.88 318 SER A CA 1
ATOM 2560 C C . SER A 1 318 ? 3.383 1.900 10.725 1.00 86.88 318 SER A C 1
ATOM 2562 O O . SER A 1 318 ? 3.458 0.749 11.173 1.00 86.88 318 SER A O 1
ATOM 2564 N N . CYS A 1 319 ? 3.286 2.169 9.429 1.00 91.56 319 CYS A N 1
ATOM 2565 C CA . CYS A 1 319 ? 3.091 1.208 8.357 1.00 91.56 319 CYS A CA 1
ATOM 2566 C C . CYS A 1 319 ? 3.729 1.753 7.074 1.00 91.56 319 CYS A C 1
ATOM 2568 O O . CYS A 1 319 ? 3.711 2.958 6.846 1.00 91.56 319 CYS A O 1
ATOM 2570 N N . VAL A 1 320 ? 4.204 0.872 6.193 1.00 93.31 320 VAL A N 1
ATOM 2571 C CA . VAL A 1 320 ? 4.643 1.250 4.837 1.00 93.31 320 VAL A CA 1
ATOM 2572 C C . VAL A 1 320 ? 3.533 1.939 4.028 1.00 93.31 320 VAL A C 1
ATOM 2574 O O . VAL A 1 320 ? 3.813 2.589 3.034 1.00 93.31 320 VAL A O 1
ATOM 2577 N N . MET A 1 321 ? 2.272 1.796 4.452 1.00 93.38 321 MET A N 1
ATOM 2578 C CA . MET A 1 321 ? 1.100 2.420 3.835 1.00 93.38 321 MET A CA 1
ATOM 2579 C C . MET A 1 321 ? 0.709 3.765 4.450 1.00 93.38 321 MET A C 1
ATOM 2581 O O . MET A 1 321 ? -0.374 4.254 4.151 1.00 93.38 321 MET A O 1
ATOM 2585 N N . ASN A 1 322 ? 1.504 4.365 5.336 1.00 89.31 322 ASN A N 1
ATOM 2586 C CA . ASN A 1 322 ? 1.190 5.724 5.787 1.00 89.31 322 ASN A CA 1
ATOM 2587 C C . ASN A 1 322 ? 1.342 6.723 4.621 1.00 89.31 322 ASN A C 1
ATOM 2589 O O . ASN A 1 322 ? 2.088 6.484 3.680 1.00 89.31 322 ASN A O 1
ATOM 2593 N N . ALA A 1 323 ? 0.592 7.826 4.661 1.00 83.56 323 ALA A N 1
ATOM 2594 C CA . ALA A 1 323 ? 0.628 8.866 3.631 1.00 83.56 323 ALA A CA 1
ATOM 2595 C C . ALA A 1 323 ? 1.606 9.985 4.029 1.00 83.56 323 ALA A C 1
ATOM 2597 O O . ALA A 1 323 ? 1.177 11.063 4.450 1.00 83.56 323 ALA A O 1
ATOM 2598 N N . ILE A 1 324 ? 2.919 9.744 3.995 1.00 72.00 324 ILE A N 1
ATOM 2599 C CA . ILE A 1 324 ? 3.907 10.750 4.422 1.00 72.00 324 ILE A CA 1
ATOM 2600 C C . ILE A 1 324 ? 4.365 11.632 3.256 1.00 72.00 324 ILE A C 1
ATOM 2602 O O . ILE A 1 324 ? 4.697 11.160 2.173 1.00 72.00 324 ILE A O 1
ATOM 2606 N N . VAL A 1 325 ? 4.426 12.945 3.505 1.00 60.47 325 VAL A N 1
ATOM 2607 C CA . VAL A 1 325 ? 4.967 13.940 2.569 1.00 60.47 325 VAL A CA 1
ATOM 2608 C C . VAL A 1 325 ? 6.156 14.651 3.210 1.00 60.47 325 VAL A C 1
ATOM 2610 O O . VAL A 1 325 ? 6.006 15.311 4.234 1.00 60.47 325 VAL A O 1
ATOM 2613 N N . GLY A 1 326 ? 7.339 14.547 2.597 1.00 55.03 326 GLY A N 1
ATOM 2614 C CA . GLY A 1 326 ? 8.540 15.289 3.004 1.00 55.03 326 GLY A CA 1
ATOM 2615 C C . GLY A 1 326 ? 9.846 14.493 2.901 1.00 55.03 326 GLY A C 1
ATOM 2616 O O . GLY A 1 326 ? 9.841 13.287 2.679 1.00 55.03 326 GLY A O 1
ATOM 2617 N N . ASP A 1 327 ? 10.978 15.184 3.079 1.00 49.75 327 ASP A N 1
ATOM 2618 C CA . ASP A 1 327 ? 12.332 14.603 2.987 1.00 49.75 327 ASP A CA 1
ATOM 2619 C C . ASP A 1 327 ? 12.749 13.810 4.245 1.00 49.75 327 ASP A C 1
ATOM 2621 O O . ASP A 1 327 ? 13.747 13.088 4.233 1.00 49.75 327 ASP A O 1
ATOM 2625 N N . GLU A 1 328 ? 11.989 13.897 5.341 1.00 54.62 328 GLU A N 1
ATOM 2626 C CA . GLU A 1 328 ? 12.299 13.241 6.619 1.00 54.62 328 GLU A CA 1
ATOM 2627 C C . GLU A 1 328 ? 11.800 11.784 6.675 1.00 54.62 328 GLU A C 1
ATOM 2629 O O . GLU A 1 328 ? 11.309 11.345 7.702 1.00 54.62 328 GLU A O 1
ATOM 2634 N N . ASN A 1 329 ? 11.910 11.023 5.580 1.00 54.06 329 ASN A N 1
ATOM 2635 C CA . ASN A 1 329 ? 11.371 9.662 5.412 1.00 54.06 329 ASN A CA 1
ATOM 2636 C C . ASN A 1 329 ? 11.7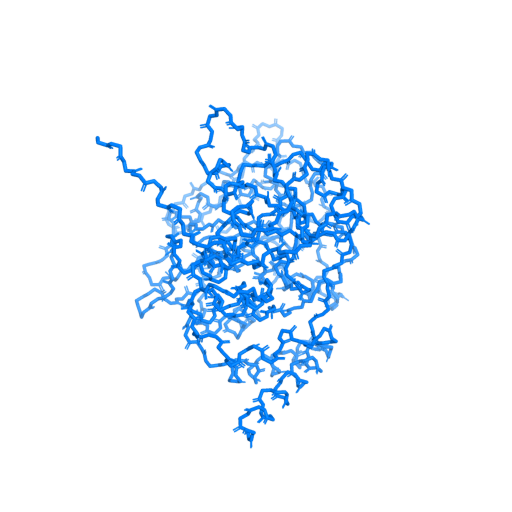89 8.661 6.521 1.00 54.06 329 ASN A C 1
ATOM 2638 O O . ASN A 1 329 ? 12.747 7.897 6.366 1.00 54.06 329 ASN A O 1
ATOM 2642 N N . VAL A 1 330 ? 11.025 8.620 7.622 1.00 61.34 330 VAL A N 1
ATOM 2643 C CA . VAL A 1 330 ? 11.126 7.635 8.721 1.00 61.34 330 VAL A CA 1
ATOM 2644 C C . VAL A 1 330 ? 10.050 6.542 8.603 1.00 61.34 330 VAL A C 1
ATOM 2646 O O . VAL A 1 330 ? 9.795 5.811 9.558 1.00 61.34 330 VAL A O 1
ATOM 2649 N N . GLU A 1 331 ? 9.401 6.390 7.443 1.00 69.12 331 GLU A N 1
ATOM 2650 C CA . GLU A 1 331 ? 8.425 5.311 7.262 1.00 69.12 331 GLU A CA 1
ATOM 2651 C C . GLU A 1 331 ? 9.078 3.943 7.453 1.00 69.12 331 GLU A C 1
ATOM 2653 O O . GLU A 1 331 ? 10.207 3.725 6.997 1.00 69.12 331 GLU A O 1
ATOM 2658 N N . PRO A 1 332 ? 8.397 3.000 8.107 1.00 85.50 332 PRO A N 1
ATOM 2659 C CA . PRO A 1 332 ? 8.911 1.652 8.221 1.00 85.50 332 PRO A CA 1
ATOM 2660 C C . PRO A 1 332 ? 8.768 0.873 6.912 1.00 85.50 332 PRO A C 1
ATOM 2662 O O . PRO A 1 332 ? 7.901 1.155 6.090 1.00 85.50 332 PRO A O 1
ATOM 2665 N N . MET A 1 333 ? 9.564 -0.184 6.739 1.00 91.12 333 MET A N 1
ATOM 2666 C CA . MET A 1 333 ? 9.357 -1.140 5.642 1.00 91.12 333 MET A CA 1
ATOM 2667 C C . MET A 1 333 ? 8.224 -2.143 5.938 1.00 91.12 333 MET A C 1
ATOM 2669 O O . MET A 1 333 ? 7.843 -2.927 5.066 1.00 91.12 333 MET A O 1
ATOM 2673 N N . TRP A 1 334 ? 7.687 -2.190 7.160 1.00 92.44 334 TRP A N 1
ATOM 2674 C CA . TRP A 1 334 ? 6.701 -3.193 7.566 1.00 92.44 334 TRP A CA 1
ATOM 2675 C C . TRP A 1 334 ? 5.244 -2.791 7.324 1.00 92.44 334 TRP A C 1
ATOM 2677 O O . TRP A 1 334 ? 4.859 -1.629 7.417 1.00 92.44 334 TRP A O 1
ATOM 2687 N N . LEU A 1 335 ? 4.405 -3.805 7.103 1.00 95.38 335 LEU A N 1
ATOM 2688 C CA . LEU A 1 335 ? 2.952 -3.682 7.180 1.00 95.38 335 LEU A CA 1
ATOM 2689 C C . LEU A 1 335 ? 2.499 -3.848 8.632 1.00 95.38 335 LEU A C 1
ATOM 2691 O O . LEU A 1 335 ? 2.927 -4.783 9.316 1.00 95.38 335 LEU A O 1
ATOM 2695 N N . CYS A 1 336 ? 1.594 -2.982 9.088 1.00 93.81 336 CYS A N 1
ATOM 2696 C CA . CYS A 1 336 ? 0.930 -3.163 10.377 1.00 93.81 336 CYS A CA 1
ATOM 2697 C C . CYS A 1 336 ? 0.028 -4.418 10.374 1.00 93.81 336 CYS A C 1
ATOM 2699 O O . CYS A 1 336 ? -0.268 -4.950 9.302 1.00 93.81 336 CYS A O 1
ATOM 2701 N N . PRO A 1 337 ? -0.477 -4.904 11.528 1.00 93.88 337 PRO A N 1
ATOM 2702 C CA . PRO A 1 337 ? -1.296 -6.118 11.561 1.00 93.88 337 PRO A CA 1
ATOM 2703 C C . PRO A 1 337 ? -2.544 -6.039 10.668 1.00 93.88 337 PRO A C 1
ATOM 2705 O O . PRO A 1 337 ? -2.953 -7.053 10.100 1.00 93.88 337 PRO A O 1
ATOM 2708 N N . VAL A 1 338 ? -3.128 -4.843 10.517 1.00 93.50 338 VAL A N 1
ATOM 2709 C CA . VAL A 1 338 ? -4.300 -4.607 9.662 1.00 93.50 338 VAL A CA 1
ATOM 2710 C C . VAL A 1 338 ? -3.932 -4.828 8.193 1.00 93.50 338 VAL A C 1
ATOM 2712 O O . VAL A 1 338 ? -4.507 -5.706 7.552 1.00 93.50 338 VAL A O 1
ATOM 2715 N N . ASP A 1 339 ? -2.926 -4.126 7.673 1.00 95.75 339 ASP A N 1
ATOM 2716 C CA . ASP A 1 339 ? -2.567 -4.219 6.250 1.00 95.75 339 ASP A CA 1
ATOM 2717 C C . ASP A 1 339 ? -1.832 -5.516 5.904 1.00 95.75 339 ASP A C 1
ATOM 2719 O O . ASP A 1 339 ? -1.994 -6.056 4.810 1.00 95.75 339 ASP A O 1
ATOM 2723 N N . LEU A 1 340 ? -1.112 -6.104 6.865 1.00 96.56 340 LEU A N 1
ATOM 2724 C CA . LEU A 1 340 ? -0.581 -7.459 6.740 1.00 96.56 340 LEU A CA 1
ATOM 2725 C C . LEU A 1 340 ? -1.713 -8.470 6.544 1.00 96.56 340 LEU A C 1
ATOM 2727 O O . LEU A 1 340 ? -1.570 -9.388 5.738 1.00 96.56 340 LEU A O 1
ATOM 2731 N N . SER A 1 341 ? -2.840 -8.301 7.245 1.00 95.56 341 SER A N 1
ATOM 2732 C CA . SER A 1 341 ? -4.014 -9.163 7.073 1.00 95.56 341 SER A CA 1
ATOM 2733 C C . SER A 1 341 ? -4.657 -8.978 5.706 1.00 95.56 341 SER A C 1
ATOM 2735 O O . SER A 1 341 ? -5.008 -9.972 5.071 1.00 95.56 341 SER A O 1
ATOM 2737 N N . LYS A 1 342 ? -4.764 -7.735 5.218 1.00 96.38 342 LYS A N 1
ATOM 2738 C CA . LYS A 1 342 ? -5.270 -7.430 3.868 1.00 96.38 342 LYS A CA 1
ATOM 2739 C C . LYS A 1 342 ? -4.407 -8.085 2.789 1.00 96.38 342 LYS A C 1
ATOM 2741 O O . LYS A 1 342 ? -4.913 -8.802 1.919 1.00 96.38 342 LYS A O 1
ATOM 2746 N N . LEU A 1 343 ? -3.085 -7.946 2.900 1.00 97.50 343 LEU A N 1
ATOM 2747 C CA . LEU A 1 343 ? -2.165 -8.579 1.963 1.00 97.50 343 LEU A CA 1
ATOM 2748 C C . LEU A 1 343 ? -2.213 -10.112 2.076 1.00 97.50 343 LEU A C 1
ATOM 2750 O O . LEU A 1 343 ? -2.316 -10.802 1.060 1.00 97.50 343 LEU A O 1
ATOM 2754 N N . ARG A 1 344 ? -2.226 -10.659 3.301 1.00 96.12 344 ARG A N 1
ATOM 2755 C CA . ARG A 1 344 ? -2.384 -12.102 3.547 1.00 96.12 344 ARG A CA 1
ATOM 2756 C C . ARG A 1 344 ? -3.665 -12.636 2.921 1.00 96.12 344 ARG A C 1
ATOM 2758 O O . ARG A 1 344 ? -3.638 -13.706 2.329 1.00 96.12 344 ARG A O 1
ATOM 2765 N N . LYS A 1 345 ? -4.776 -11.911 3.034 1.00 95.12 345 LYS A N 1
ATOM 2766 C CA . LYS A 1 345 ? -6.060 -12.311 2.450 1.00 95.12 345 LYS A CA 1
ATOM 2767 C C . LYS A 1 345 ? -6.011 -12.365 0.926 1.00 95.12 345 LYS A C 1
ATOM 2769 O O . LYS A 1 345 ? -6.677 -13.217 0.347 1.00 95.12 345 LYS A O 1
ATOM 2774 N N . SER A 1 346 ? -5.232 -11.487 0.303 1.00 95.75 346 SER A N 1
ATOM 2775 C CA . SER A 1 346 ? -5.085 -11.436 -1.154 1.00 95.75 346 SER A CA 1
ATOM 2776 C C . SER A 1 346 ? -4.166 -12.530 -1.689 1.00 95.75 346 SER A C 1
ATOM 2778 O O . SER A 1 346 ? -4.449 -13.098 -2.733 1.00 95.75 346 SER A O 1
ATOM 2780 N N . VAL A 1 347 ? -3.073 -12.833 -0.981 1.00 96.38 347 VAL A N 1
ATOM 2781 C CA . VAL A 1 347 ? -2.021 -13.742 -1.474 1.00 96.38 347 VAL A CA 1
ATOM 2782 C C . VAL A 1 347 ? -2.118 -15.157 -0.893 1.00 96.38 347 VAL A C 1
ATOM 2784 O O . VAL A 1 347 ? -1.761 -16.126 -1.555 1.00 96.38 347 VAL A O 1
ATOM 2787 N N . GLY A 1 348 ? -2.577 -15.299 0.350 1.00 94.94 348 GLY A N 1
ATOM 2788 C CA . GLY A 1 348 ? -2.689 -16.586 1.041 1.00 94.94 348 GLY A CA 1
ATOM 2789 C C . GLY A 1 348 ? -1.384 -17.121 1.645 1.00 94.94 348 GLY A C 1
ATOM 2790 O O . GLY A 1 348 ? -1.262 -18.329 1.838 1.00 94.94 348 GLY A O 1
ATOM 2791 N N . PHE A 1 349 ? -0.395 -16.268 1.944 1.00 95.31 349 PHE A N 1
ATOM 2792 C CA . PHE A 1 349 ? 0.860 -16.713 2.569 1.00 95.31 349 PHE A CA 1
ATOM 2793 C C . PHE A 1 349 ? 0.723 -17.007 4.072 1.00 95.31 349 PHE A C 1
ATOM 2795 O O . PHE A 1 349 ? -0.109 -16.435 4.779 1.00 95.31 349 PHE A O 1
ATOM 2802 N N . GLU A 1 350 ? 1.627 -17.844 4.585 1.00 94.81 350 GLU A N 1
ATOM 2803 C CA . GLU A 1 350 ? 1.843 -18.019 6.023 1.00 94.81 350 GLU A CA 1
ATOM 2804 C C . GLU A 1 350 ? 2.806 -16.935 6.542 1.00 94.81 350 GLU A C 1
ATOM 2806 O O . GLU A 1 350 ? 3.842 -16.651 5.931 1.00 94.81 350 GLU A O 1
ATOM 2811 N N . ILE A 1 351 ? 2.441 -16.289 7.652 1.00 93.75 351 ILE A N 1
ATOM 2812 C CA . ILE A 1 351 ? 3.108 -15.077 8.149 1.00 93.75 351 ILE A CA 1
ATOM 2813 C C . ILE A 1 351 ? 4.546 -15.357 8.583 1.00 93.75 351 ILE A C 1
ATOM 2815 O O . ILE A 1 351 ? 5.450 -14.604 8.213 1.00 93.75 351 ILE A O 1
ATOM 2819 N N . GLN A 1 352 ? 4.784 -16.433 9.338 1.00 94.19 352 GLN A N 1
ATOM 2820 C CA . GLN A 1 352 ? 6.127 -16.753 9.820 1.00 94.19 352 GLN A CA 1
ATOM 2821 C C . GLN A 1 352 ? 7.066 -17.088 8.657 1.00 94.19 352 GLN A C 1
ATOM 2823 O O . GLN A 1 352 ? 8.214 -16.642 8.641 1.00 94.19 352 GLN A O 1
ATOM 2828 N N . HIS A 1 353 ? 6.584 -17.826 7.657 1.00 95.06 353 HIS A N 1
ATOM 2829 C CA . HIS A 1 353 ? 7.329 -18.152 6.450 1.00 95.06 353 HIS A CA 1
ATOM 2830 C C . HIS A 1 353 ? 7.692 -16.891 5.661 1.00 95.06 353 HIS A C 1
ATOM 2832 O O . HIS A 1 353 ? 8.865 -16.696 5.334 1.00 95.06 353 HIS A O 1
ATOM 2838 N N . ARG A 1 354 ? 6.724 -15.990 5.432 1.00 96.31 354 ARG A N 1
ATOM 2839 C CA . ARG A 1 354 ? 6.981 -14.690 4.793 1.00 96.31 354 ARG A CA 1
ATOM 2840 C C . ARG A 1 354 ? 8.066 -13.911 5.537 1.00 96.31 354 ARG A C 1
ATOM 2842 O O . ARG A 1 354 ? 9.012 -13.428 4.919 1.00 96.31 354 ARG A O 1
ATOM 2849 N N . TYR A 1 355 ? 7.969 -13.818 6.860 1.00 97.12 355 TYR A N 1
ATOM 2850 C CA . TYR A 1 355 ? 8.937 -13.086 7.673 1.00 97.12 355 TYR A CA 1
ATOM 2851 C C . TYR A 1 355 ? 10.343 -13.694 7.656 1.00 97.12 355 TYR A C 1
ATOM 2853 O O . TYR A 1 355 ? 11.322 -12.956 7.556 1.00 97.12 355 TYR A O 1
ATOM 2861 N N . ARG A 1 356 ? 10.480 -15.025 7.664 1.00 96.62 356 ARG A N 1
ATOM 2862 C CA . ARG A 1 356 ? 11.791 -15.686 7.513 1.00 96.62 356 ARG A CA 1
ATOM 2863 C C . ARG A 1 356 ? 12.427 -15.404 6.144 1.00 96.62 356 ARG A C 1
ATOM 2865 O O . ARG A 1 356 ? 13.637 -15.170 6.068 1.00 96.62 356 ARG A O 1
ATOM 2872 N N . ASN A 1 357 ? 11.622 -15.358 5.081 1.00 96.75 357 ASN A N 1
ATOM 2873 C CA . ASN A 1 357 ? 12.095 -14.982 3.745 1.00 96.75 357 ASN A CA 1
ATOM 2874 C C . ASN A 1 357 ? 12.547 -13.512 3.708 1.00 96.75 357 ASN A C 1
ATOM 2876 O O . ASN A 1 357 ? 13.622 -13.211 3.187 1.00 96.75 357 ASN A O 1
ATOM 2880 N N . LEU A 1 358 ? 11.780 -12.610 4.331 1.00 97.56 358 LEU A N 1
ATOM 2881 C CA . LEU A 1 358 ? 12.142 -11.196 4.451 1.00 97.56 358 LEU A CA 1
ATOM 2882 C C . LEU A 1 358 ? 13.417 -10.968 5.268 1.00 97.56 358 LEU A C 1
ATOM 2884 O O . LEU A 1 358 ? 14.245 -10.173 4.845 1.00 97.56 358 LEU A O 1
ATOM 2888 N N . ILE A 1 359 ? 13.639 -11.695 6.371 1.00 97.81 359 ILE A N 1
ATOM 2889 C CA . ILE A 1 359 ? 14.910 -11.629 7.119 1.00 97.81 359 ILE A CA 1
ATOM 2890 C C . ILE A 1 359 ? 16.093 -11.941 6.202 1.00 97.81 359 ILE A C 1
ATOM 2892 O O . ILE A 1 359 ? 17.107 -11.246 6.245 1.00 97.81 359 ILE A O 1
ATOM 2896 N N . THR A 1 360 ? 15.973 -12.985 5.379 1.00 96.88 360 THR A N 1
ATOM 2897 C CA . THR A 1 360 ? 17.037 -13.371 4.441 1.00 96.88 360 THR A CA 1
ATOM 2898 C C . THR A 1 360 ? 17.331 -12.232 3.468 1.00 96.88 360 THR A C 1
ATOM 2900 O O . THR A 1 360 ? 18.479 -11.817 3.340 1.00 96.88 360 THR A O 1
ATOM 2903 N N . LEU A 1 361 ? 16.289 -11.671 2.851 1.00 96.44 361 LEU A N 1
ATOM 2904 C CA . LEU A 1 361 ? 16.410 -10.553 1.918 1.00 96.44 361 LEU A CA 1
ATOM 2905 C C . LEU A 1 361 ? 16.997 -9.292 2.576 1.00 96.44 361 LEU A C 1
ATOM 2907 O O . LEU A 1 361 ? 17.926 -8.684 2.053 1.00 96.44 361 LEU A O 1
ATOM 2911 N N . PHE A 1 362 ? 16.470 -8.889 3.728 1.00 96.00 362 PHE A N 1
ATOM 2912 C CA . PHE A 1 362 ? 16.860 -7.656 4.409 1.00 96.00 362 PHE A CA 1
ATOM 2913 C C . PHE A 1 362 ? 18.283 -7.724 4.967 1.00 96.00 362 PHE A C 1
ATOM 2915 O O . PHE A 1 362 ? 18.982 -6.710 4.970 1.00 96.00 362 PHE A O 1
ATOM 2922 N N . LYS A 1 363 ? 18.775 -8.917 5.331 1.00 95.94 363 LYS A N 1
ATOM 2923 C CA . LYS A 1 363 ? 20.201 -9.134 5.626 1.00 95.94 363 LYS A CA 1
ATOM 2924 C C . LYS A 1 363 ? 21.078 -8.848 4.408 1.00 95.94 363 LYS A C 1
ATOM 2926 O O . LYS A 1 363 ? 22.085 -8.158 4.547 1.00 95.94 363 LYS A O 1
ATOM 2931 N N . GLU A 1 364 ? 20.686 -9.309 3.219 1.00 93.81 364 GLU A N 1
ATOM 2932 C CA . GLU A 1 364 ? 21.423 -9.009 1.983 1.00 93.81 364 GLU A CA 1
ATOM 2933 C C . GLU A 1 364 ? 21.436 -7.508 1.663 1.00 93.81 364 GLU A C 1
ATOM 2935 O O . GLU A 1 364 ? 22.454 -6.979 1.220 1.00 93.81 364 GLU A O 1
ATOM 2940 N N . PHE A 1 365 ? 20.339 -6.799 1.939 1.00 91.44 365 PHE A N 1
ATOM 2941 C CA . PHE A 1 365 ? 20.231 -5.352 1.707 1.00 91.44 365 PHE A CA 1
ATOM 2942 C C . PHE A 1 365 ? 20.810 -4.496 2.845 1.00 91.44 365 PHE A C 1
ATOM 2944 O O . PHE A 1 365 ? 20.776 -3.272 2.774 1.00 91.44 365 PHE A O 1
ATOM 2951 N N . SER A 1 366 ? 21.399 -5.110 3.880 1.00 92.00 366 SER A N 1
ATOM 2952 C CA . SER A 1 366 ? 21.899 -4.409 5.076 1.00 92.00 366 SER A CA 1
ATOM 2953 C C . SER A 1 366 ? 20.822 -3.603 5.832 1.00 92.00 366 SER A C 1
ATOM 2955 O O . SER A 1 366 ? 21.139 -2.596 6.460 1.00 92.00 366 SER A O 1
ATOM 2957 N N . MET A 1 367 ? 19.558 -4.032 5.792 1.00 92.56 367 MET A N 1
ATOM 2958 C CA . MET A 1 367 ? 18.433 -3.413 6.507 1.00 92.56 367 MET A CA 1
ATOM 2959 C C . MET A 1 367 ? 18.329 -3.978 7.936 1.00 92.56 367 MET A C 1
ATOM 2961 O O . MET A 1 367 ? 17.442 -4.769 8.253 1.00 92.56 367 MET A O 1
ATOM 2965 N N . THR A 1 368 ? 19.284 -3.630 8.801 1.00 92.56 368 THR A N 1
ATOM 2966 C CA . THR A 1 368 ? 19.424 -4.236 10.142 1.00 92.56 368 THR A CA 1
ATOM 2967 C C . THR A 1 368 ? 18.241 -3.972 11.066 1.00 92.56 368 THR A C 1
ATOM 2969 O O . THR A 1 368 ? 17.854 -4.865 11.821 1.00 92.56 368 THR A O 1
ATOM 2972 N N . ASP A 1 369 ? 17.653 -2.780 10.993 1.00 91.12 369 ASP A N 1
ATOM 2973 C CA . ASP A 1 369 ? 16.528 -2.397 11.852 1.00 91.12 369 ASP A CA 1
ATOM 2974 C C . ASP A 1 369 ? 15.274 -3.199 11.494 1.00 91.12 369 ASP A C 1
ATOM 2976 O O . ASP A 1 369 ? 14.600 -3.725 12.378 1.00 91.12 369 ASP A O 1
ATOM 2980 N N . GLU A 1 370 ? 15.045 -3.408 10.195 1.00 93.25 370 GLU A N 1
ATOM 2981 C CA . GLU A 1 370 ? 13.951 -4.234 9.679 1.00 93.25 370 GLU A CA 1
ATOM 2982 C C . GLU A 1 370 ? 14.112 -5.701 10.096 1.00 93.25 370 GLU A C 1
ATOM 2984 O O . GLU A 1 370 ? 13.156 -6.347 10.518 1.00 93.25 370 GLU A O 1
ATOM 2989 N N . VAL A 1 371 ? 15.338 -6.236 10.049 1.00 96.25 371 VAL A N 1
ATOM 2990 C CA . VAL A 1 371 ? 15.636 -7.596 10.531 1.00 96.25 371 VAL A CA 1
ATOM 2991 C C . VAL A 1 371 ? 15.334 -7.727 12.026 1.00 96.25 371 VAL A C 1
ATOM 2993 O O . VAL A 1 371 ? 14.636 -8.657 12.426 1.00 96.25 371 VAL A O 1
ATOM 2996 N N . SER A 1 372 ? 15.832 -6.790 12.838 1.00 95.38 372 SER A N 1
ATOM 2997 C CA . SER A 1 372 ? 15.620 -6.766 14.293 1.00 95.38 372 SER A CA 1
ATOM 2998 C C . SER A 1 372 ? 14.135 -6.683 14.645 1.00 95.38 372 SER A C 1
ATOM 3000 O O . SER A 1 372 ? 13.655 -7.375 15.547 1.00 95.38 372 SER A O 1
ATOM 3002 N N . TRP A 1 373 ? 13.385 -5.872 13.900 1.00 94.50 373 TRP A N 1
ATOM 3003 C CA . TRP A 1 373 ? 11.944 -5.756 14.053 1.00 94.50 373 TRP A CA 1
ATOM 3004 C C . TRP A 1 373 ? 11.225 -7.079 13.745 1.00 94.50 373 TRP A C 1
ATOM 3006 O O . TRP A 1 373 ? 10.459 -7.563 14.582 1.00 94.50 373 TRP A O 1
ATOM 3016 N N . ILE A 1 374 ? 11.526 -7.726 12.610 1.00 95.44 374 ILE A N 1
ATOM 3017 C CA . ILE A 1 374 ? 10.902 -9.012 12.250 1.00 95.44 374 ILE A CA 1
ATOM 3018 C C . ILE A 1 374 ? 11.213 -10.093 13.296 1.00 95.44 374 ILE A C 1
ATOM 3020 O O . ILE A 1 374 ? 10.328 -10.868 13.661 1.00 95.44 374 ILE A O 1
ATOM 3024 N N . GLU A 1 375 ? 12.449 -10.161 13.799 1.00 95.94 375 GLU A N 1
ATOM 3025 C CA . GLU A 1 375 ? 12.844 -11.150 14.812 1.00 95.94 375 GLU A CA 1
ATOM 3026 C C . GLU A 1 375 ? 12.025 -10.998 16.109 1.00 95.94 375 GLU A C 1
ATOM 3028 O O . GLU A 1 375 ? 11.584 -12.000 16.676 1.00 95.94 375 GLU A O 1
ATOM 3033 N N . LYS A 1 376 ? 11.724 -9.763 16.540 1.00 94.62 376 LYS A N 1
ATOM 3034 C CA . LYS A 1 376 ? 10.825 -9.511 17.682 1.00 94.62 376 LYS A CA 1
ATOM 3035 C C . LYS A 1 376 ? 9.396 -9.982 17.407 1.00 94.62 376 LYS A C 1
ATOM 3037 O O . LYS A 1 376 ? 8.798 -10.627 18.264 1.00 94.62 376 LYS A O 1
ATOM 3042 N N . ILE A 1 377 ? 8.867 -9.707 16.213 1.00 93.31 377 ILE A N 1
ATOM 3043 C CA . ILE A 1 377 ? 7.518 -10.138 15.813 1.00 93.31 377 ILE A CA 1
ATOM 3044 C C . ILE A 1 377 ? 7.405 -11.664 15.802 1.00 93.31 377 ILE A C 1
ATOM 3046 O O . ILE A 1 377 ? 6.433 -12.210 16.321 1.00 93.31 377 ILE A O 1
ATOM 3050 N N . LEU A 1 378 ? 8.395 -12.364 15.242 1.00 93.31 378 LEU A N 1
ATOM 3051 C CA . LEU A 1 378 ? 8.407 -13.827 15.217 1.00 93.31 378 LEU A CA 1
ATOM 3052 C C . LEU A 1 378 ? 8.387 -14.420 16.630 1.00 93.31 378 LEU A C 1
ATOM 3054 O O . LEU A 1 378 ? 7.614 -15.342 16.879 1.00 93.31 378 LEU A O 1
ATOM 3058 N N . ASN A 1 379 ? 9.159 -13.851 17.561 1.00 91.94 379 ASN A N 1
ATOM 3059 C CA . ASN A 1 379 ? 9.154 -14.290 18.957 1.00 91.94 379 ASN A CA 1
ATOM 3060 C C . ASN A 1 379 ? 7.768 -14.134 19.602 1.00 91.94 379 ASN A C 1
ATOM 3062 O O . ASN A 1 379 ? 7.293 -15.055 20.262 1.00 91.94 379 ASN A O 1
ATOM 3066 N N . GLU A 1 380 ? 7.090 -13.004 19.385 1.00 89.81 380 GLU A N 1
ATOM 3067 C CA . GLU A 1 380 ? 5.730 -12.786 19.898 1.00 89.81 380 GLU A CA 1
ATOM 3068 C C . GLU A 1 380 ? 4.719 -13.771 19.290 1.00 89.81 380 GLU A C 1
ATOM 3070 O O . GLU A 1 380 ? 3.862 -14.306 19.995 1.00 89.81 380 GLU A O 1
ATOM 3075 N N . LEU A 1 381 ? 4.818 -14.060 17.991 1.00 86.25 381 LEU A N 1
ATOM 3076 C CA . LEU A 1 381 ? 3.937 -15.025 17.326 1.00 86.25 381 LEU A CA 1
ATOM 3077 C C . LEU A 1 381 ? 4.168 -16.468 17.805 1.00 86.25 381 LEU A C 1
ATOM 3079 O O . LEU A 1 381 ? 3.217 -17.247 17.855 1.00 86.25 381 LEU A O 1
ATOM 3083 N N . ASP A 1 382 ? 5.403 -16.832 18.154 1.00 82.94 382 ASP A N 1
ATOM 3084 C CA . ASP A 1 382 ? 5.741 -18.171 18.646 1.00 82.94 382 ASP A CA 1
ATOM 3085 C C . ASP A 1 382 ? 5.302 -18.379 20.106 1.00 82.94 382 ASP A C 1
ATOM 3087 O O . ASP A 1 382 ? 4.740 -19.427 20.428 1.00 82.94 382 ASP A O 1
ATOM 3091 N N . VAL A 1 383 ? 5.460 -17.372 20.978 1.00 71.81 383 VAL A N 1
ATOM 3092 C CA . VAL A 1 383 ? 4.995 -17.432 22.380 1.00 71.81 383 VAL A CA 1
ATOM 3093 C C . VAL A 1 383 ? 3.486 -17.685 22.449 1.00 71.81 383 VAL A C 1
ATOM 3095 O O . VAL A 1 383 ? 3.043 -18.576 23.176 1.00 71.81 383 VAL A O 1
ATOM 3098 N N . ASN A 1 384 ? 2.704 -16.978 21.630 1.00 60.78 384 ASN A N 1
ATOM 3099 C CA . ASN A 1 384 ? 1.242 -17.084 21.619 1.00 60.78 384 ASN A CA 1
ATOM 3100 C C . ASN A 1 384 ? 0.706 -18.416 21.054 1.00 60.78 384 ASN A C 1
ATOM 3102 O O . ASN A 1 384 ? -0.476 -18.705 21.212 1.00 60.78 384 ASN A O 1
ATOM 3106 N N . LYS A 1 385 ? 1.541 -19.245 20.407 1.00 60.78 385 LYS A N 1
ATOM 3107 C CA . LYS A 1 385 ? 1.168 -20.619 20.009 1.00 60.78 385 LYS A CA 1
ATOM 3108 C C . LYS A 1 385 ? 1.326 -21.634 21.146 1.00 60.78 385 LYS A C 1
ATOM 3110 O O . LYS A 1 385 ? 0.793 -22.737 21.047 1.00 60.78 385 LYS A O 1
ATOM 3115 N N . THR A 1 386 ? 2.102 -21.296 22.177 1.00 51.31 386 THR A N 1
ATOM 3116 C CA . THR A 1 386 ? 2.432 -22.192 23.302 1.00 51.31 386 THR A CA 1
ATOM 3117 C C . THR A 1 386 ? 1.618 -21.936 24.573 1.00 51.31 386 THR A C 1
ATOM 3119 O O . THR A 1 386 ? 1.681 -22.743 25.501 1.00 51.31 386 THR A O 1
ATOM 3122 N N . SER A 1 387 ? 0.857 -20.841 24.602 1.00 42.88 387 SER A N 1
ATOM 3123 C CA . SER A 1 387 ? -0.141 -20.480 25.619 1.00 42.88 387 SER A CA 1
ATOM 3124 C C . SER A 1 387 ? -1.541 -20.883 25.185 1.00 42.88 387 SER A C 1
ATOM 3126 O O . SER A 1 387 ? -2.300 -21.384 26.042 1.00 42.88 387 SER A O 1
#

=== Feature glossary ===
Each block in this record encodes a different view of the same protein. In brief:

Predicted aligned error. PAE(i, j) answers: if I align the predicted and true structures on residue i, how far off (in Å) do I expect residue j to be? A block-diagonal PAE matrix with low values on the blocks and high values off-diagonal is the signature of a multi-domain protein with confidently predicted domains but uncertain inter-domain orientation.

Contact-map, Ramachandran, and PAE plots. Plot images: a contact map (which residues are close in 3D, as an N×N binary image), a Ramachandran scatter (backbone torsion angles, revealing secondary-structure composition at a glance), and — for AlphaFold structures — a PAE heatmap (pairwise prediction confidence).

Backbone torsions (φ/ψ). φ (phi) and ψ (psi) are the two rotatable backbone dihedrals per residue: φ is the C(i-1)–N–Cα–C torsion, ψ is the N–Cα–C–N(i+1) torsion, both in degrees on (−180°, 180°]. α-helical residues cluster near (−60°, −45°); β-strand residues near (−120°, +130°). A Ramachandran plot is simply a scatter of (φ, ψ) for every residue.

Foldseek 3Di. A 3Di character summarizes, for each residue, the relative orientation of the Cα frame of its nearest spatial neighbor. Because it encodes fold topology rather than chemistry, 3Di alignments detect remote structural similarity that sequence alignment misses.

Radius of gyration, Cα contacts, bounding box. Three whole-structure scalars: the radius of gyration (RMS distance of Cα from centroid, in Å), the count of Cα–Cα contacts (pairs closer than 8 Å and separated by more than four residues in sequence — i.e. tertiary, not local, contacts), and the bounding-box dimensions. Together they distinguish compact globular folds from extended fibres or disordered chains.

Sequence. Sequence gives the chain of amino acids in standard one-letter code (A=alanine, C=cysteine, …, Y=tyrosine), read N→C. It is the only feature that is directly encoded by the gene; all structural features are derived from the folded form of this sequence.

mmCIF coordinates. Atomic coordinates in PDBx/mmCIF format — the same representation the Protein Data Bank distributes. Each line of the _atom_site loop places one backbone atom in Cartesian space (units: ångströms, origin: arbitrary).

Secondary structure (3-state, P-SEA). Three-state secondary structure (P-SEA) collapses the eight DSSP classes into helix (a), strand (b), and coil (c). P-SEA assigns these from Cα geometry alone — distances and angles — without requiring backbone oxygens, so it works on any Cα trace.

InterPro / GO / CATH / organism. Functional annotations link the protein to curated databases. InterPro entries identify conserved domains and families by matching the sequence against member-database signatures (Pfam, PROSITE, CDD, …). Gene Ontology (GO) terms describe molecular function, biological process, and cellular component in a controlled vocabulary. CATH places the structure in a hierarchical fold classification (Class/Architecture/Topology/Homologous-superfamily). The organism is the source species.

B-factor. B-factor (Debye–Waller factor) reflects atomic displacement in the crystal lattice. It is an experimental observable (units Å²), not a prediction; low values mean the atom is pinned down, high values mean it moves or is heterogeneous acr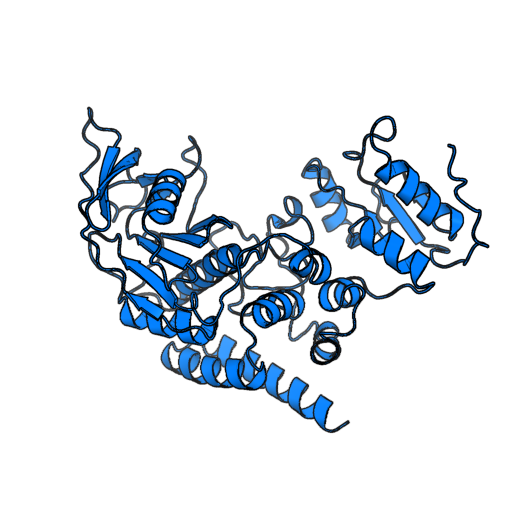oss the crystal.

Rendered structure images. Structure images are PyMOL renders from six orthogonal camera directions. Cartoon representation draws helices as coils and strands as arrows; sticks shows the backbone as bonds; surface shows the solvent-excluded envelope. Rainbow coloring maps sequence position to hue (blue→red, N→C); chain coloring assigns a distinct color per polypeptide.

Solvent-accessible surface area. Solvent-accessible surface area (SASA) is the area in Å² traced out by the centre of a 1.4 Å probe sphere (a water molecule) rolled over the protein's van der Waals surface (Shrake–Rupley / Lee–Richards construction). Buried residues have near-zero SASA; fully exposed residues can exceed 200 Å². The total SASA scales roughly with the number of surface residues.

Secondary structure (8-state, DSSP). The SS8 string is DSSP's per-residue secondary-structure call. α-helix (H) means an i→i+4 H-bond ladder; β-strand (E) means the residue participates in a β-sheet; 3₁₀ (G) and π (I) are tighter and wider helices; T/S are turns/bends; '-' is loop.

pLDDT. For AlphaFold models, the B-factor field carries pLDDT — the model's own estimate of local accuracy on a 0–100 scale. Regions with pLDDT<50 should be treated as essentially unmodeled; they often correspond to intrinsically disordered segments.

Nearest PDB structures. Nearest PDB neighbors are the top structural matches found by Foldseek when searching this structure against the entire Protein Data Bank. Each hit reports a TM-score (0 to 1; >0.5 almost always implies the same fold) and an E-value. These are *structural* homologs — they may share no detectable sequence similarity.